Protein AF-0000000074169638 (afdb_homodimer)

Structure (mmCIF, N/CA/C/O backbone):
data_AF-0000000074169638-model_v1
#
loop_
_entity.id
_entity.type
_entity.pdbx_description
1 polymer 'Glucosamine-6-phosphate isomerase'
#
loop_
_atom_site.group_PDB
_atom_site.id
_atom_site.type_symbol
_atom_site.label_atom_id
_atom_site.label_alt_id
_atom_site.label_comp_id
_atom_site.label_asym_id
_atom_site.label_entity_id
_atom_site.label_seq_id
_atom_site.pdbx_PDB_ins_code
_atom_site.Cartn_x
_atom_site.Cartn_y
_atom_site.Cartn_z
_atom_site.occupancy
_atom_site.B_iso_or_equiv
_atom_site.auth_seq_id
_atom_site.auth_comp_id
_atom_site.auth_asym_id
_atom_site.auth_atom_id
_atom_site.pdbx_PDB_model_num
ATOM 1 N N . MET A 1 1 ? -31.609 -28.375 -15.922 1 27.08 1 MET A N 1
ATOM 2 C CA . MET A 1 1 ? -30.703 -28.359 -17.062 1 27.08 1 MET A CA 1
ATOM 3 C C . MET A 1 1 ? -29.375 -27.688 -16.688 1 27.08 1 MET A C 1
ATOM 5 O O . MET A 1 1 ? -29.359 -26.516 -16.359 1 27.08 1 MET A O 1
ATOM 9 N N . THR A 1 2 ? -28.484 -28.266 -15.914 1 33.97 2 THR A N 1
ATOM 10 C CA . THR A 1 2 ? -27.219 -27.984 -15.258 1 33.97 2 THR A CA 1
ATOM 11 C C . THR A 1 2 ? -26.234 -27.344 -16.234 1 33.97 2 THR A C 1
ATOM 13 O O . THR A 1 2 ? -25.734 -28.016 -17.141 1 33.97 2 THR A O 1
ATOM 16 N N . MET A 1 3 ? -26.594 -26.203 -16.938 1 36.34 3 MET A N 1
ATOM 17 C CA . MET A 1 3 ? -26.031 -25.625 -18.156 1 36.34 3 MET A CA 1
ATOM 18 C C . MET A 1 3 ? -24.516 -25.688 -18.141 1 36.34 3 MET A C 1
ATOM 20 O O . MET A 1 3 ? -23.875 -25.219 -17.188 1 36.34 3 MET A O 1
ATOM 24 N N . ASN A 1 4 ? -23.844 -26.672 -18.656 1 41.88 4 ASN A N 1
ATOM 25 C CA . ASN A 1 4 ? -22.453 -26.969 -18.984 1 41.88 4 ASN A CA 1
ATOM 26 C C . ASN A 1 4 ? -21.719 -25.75 -19.531 1 41.88 4 ASN A C 1
ATOM 28 O O . ASN A 1 4 ? -21.578 -25.594 -20.75 1 41.88 4 ASN A O 1
ATOM 32 N N . SER A 1 5 ? -22.125 -24.562 -19.203 1 51.72 5 SER A N 1
ATOM 33 C CA . SER A 1 5 ? -21.516 -23.359 -19.766 1 51.72 5 SER A CA 1
ATOM 34 C C . SER A 1 5 ? -20 -23.438 -19.75 1 51.72 5 SER A C 1
ATOM 36 O O . SER A 1 5 ? -19.406 -23.906 -18.766 1 51.72 5 SER A O 1
ATOM 38 N N . PRO A 1 6 ? -19.422 -23.406 -20.953 1 64.31 6 PRO A N 1
ATOM 39 C CA . PRO A 1 6 ? -17.969 -23.438 -21.078 1 64.31 6 PRO A CA 1
ATOM 40 C C . PRO A 1 6 ? -17.25 -22.594 -20.016 1 64.31 6 PRO A C 1
ATOM 42 O O . PRO A 1 6 ? -17.828 -21.625 -19.516 1 64.31 6 PRO A O 1
ATOM 45 N N . SER A 1 7 ? -16.25 -23.188 -19.391 1 85.19 7 SER A N 1
ATOM 46 C CA . SER A 1 7 ? -15.422 -22.484 -18.406 1 85.19 7 SER A CA 1
ATOM 47 C C . SER A 1 7 ? -15.039 -21.094 -18.891 1 85.19 7 SER A C 1
ATOM 49 O O . SER A 1 7 ? -14.938 -20.859 -20.109 1 85.19 7 SER A O 1
ATOM 51 N N . SER A 1 8 ? -15.164 -20.141 -18.078 1 94.81 8 SER A N 1
ATOM 52 C CA . SER A 1 8 ? -14.734 -18.781 -18.406 1 94.81 8 SER A CA 1
ATOM 53 C C . SER A 1 8 ? -13.305 -18.766 -18.922 1 94.81 8 SER A C 1
ATOM 55 O O . SER A 1 8 ? -12.539 -19.703 -18.688 1 94.81 8 SER A O 1
ATOM 57 N N . LEU A 1 9 ? -13 -17.812 -19.766 1 97.12 9 LEU A N 1
ATOM 58 C CA . LEU A 1 9 ? -11.617 -17.609 -20.188 1 97.12 9 LEU A CA 1
ATOM 59 C C . LEU A 1 9 ? -10.703 -17.469 -18.969 1 97.12 9 LEU A C 1
ATOM 61 O O . LEU A 1 9 ? -9.578 -17.969 -18.969 1 97.12 9 LEU A O 1
ATOM 65 N N . MET A 1 10 ? -11.219 -16.844 -17.922 1 96.94 10 MET A N 1
ATOM 66 C CA . MET A 1 10 ? -10.453 -16.656 -16.688 1 96.94 10 MET A CA 1
ATOM 67 C C . MET A 1 10 ? -10.023 -18 -16.125 1 96.94 10 MET A C 1
ATOM 69 O O . MET A 1 10 ? -8.859 -18.188 -15.758 1 96.94 10 MET A O 1
ATOM 73 N N . LEU A 1 11 ? -10.969 -18.922 -16.062 1 96.12 11 LEU A N 1
ATOM 74 C CA . LEU A 1 11 ? -10.664 -20.234 -15.508 1 96.12 11 LEU A CA 1
ATOM 75 C C . LEU A 1 11 ? -9.711 -21 -16.422 1 96.12 11 LEU A C 1
ATOM 77 O O . LEU A 1 11 ? -8.773 -21.641 -15.945 1 96.12 11 LEU A O 1
ATOM 81 N N . GLN A 1 12 ? -9.977 -20.938 -17.719 1 96.69 12 GLN A N 1
ATOM 82 C CA . GLN A 1 12 ? -9.102 -21.609 -18.688 1 96.69 12 GLN A CA 1
ATOM 83 C C . GLN A 1 12 ? -7.668 -21.094 -18.562 1 96.69 12 GLN A C 1
ATOM 85 O O . GLN A 1 12 ? -6.723 -21.891 -18.578 1 96.69 12 GLN A O 1
ATOM 90 N N . GLU A 1 13 ? -7.535 -19.844 -18.484 1 97.5 13 GLU A N 1
ATOM 91 C CA . GLU A 1 13 ? -6.215 -19.219 -18.391 1 97.5 13 GLU A CA 1
ATOM 92 C C . GLU A 1 13 ? -5.551 -19.547 -17.062 1 97.5 13 GLU A C 1
ATOM 94 O O . GLU A 1 13 ? -4.336 -19.734 -17 1 97.5 13 GLU A O 1
ATOM 99 N N . THR A 1 14 ? -6.324 -19.609 -16.016 1 96.62 14 THR A N 1
ATOM 100 C CA . THR A 1 14 ? -5.805 -20.078 -14.727 1 96.62 14 THR A CA 1
ATOM 101 C C . THR A 1 14 ? -5.211 -21.484 -14.859 1 96.62 14 THR A C 1
ATOM 103 O O . THR A 1 14 ? -4.105 -21.734 -14.375 1 96.62 14 THR A O 1
ATOM 106 N N . GLU A 1 15 ? -5.891 -22.344 -15.555 1 95.62 15 GLU A N 1
ATOM 107 C CA . GLU A 1 15 ? -5.508 -23.75 -15.672 1 95.62 15 GLU A CA 1
ATOM 108 C C . GLU A 1 15 ? -4.273 -23.906 -16.562 1 95.62 15 GLU A C 1
ATOM 110 O O . GLU A 1 15 ? -3.611 -24.953 -16.531 1 95.62 15 GLU A O 1
ATOM 115 N N . GLN A 1 16 ? -3.914 -22.906 -17.297 1 97.56 16 GLN A N 1
ATOM 116 C CA . GLN A 1 16 ? -2.734 -22.938 -18.156 1 97.56 16 GLN A CA 1
ATOM 117 C C . GLN A 1 16 ? -1.476 -22.578 -17.375 1 97.56 16 GLN A C 1
ATOM 119 O O . GLN A 1 16 ? -0.359 -22.781 -17.844 1 97.56 16 GLN A O 1
ATOM 124 N N . SER A 1 17 ? -1.647 -22.094 -16.172 1 97.94 17 SER A N 1
ATOM 125 C CA . SER A 1 17 ? -0.575 -21.484 -15.398 1 97.94 17 SER A CA 1
ATOM 126 C C . SER A 1 17 ? 0.584 -22.453 -15.188 1 97.94 17 SER A C 1
ATOM 128 O O . SER A 1 17 ? 1.75 -22.062 -15.312 1 97.94 17 SER A O 1
ATOM 130 N N . PRO A 1 18 ? 0.308 -23.797 -14.852 1 98.06 18 PRO A N 1
ATOM 131 C CA . PRO A 1 18 ? 1.438 -24.703 -14.625 1 98.06 18 PRO A CA 1
ATOM 132 C C . PRO A 1 18 ? 2.361 -24.812 -15.836 1 98.06 18 PRO A C 1
ATOM 134 O O . PRO A 1 18 ? 3.582 -24.688 -15.703 1 98.06 18 PRO A O 1
ATOM 137 N N . ALA A 1 19 ? 1.786 -24.938 -16.984 1 98.31 19 ALA A N 1
ATOM 138 C CA . ALA A 1 19 ? 2.578 -25.062 -18.219 1 98.31 19 ALA A CA 1
ATOM 139 C C . ALA A 1 19 ? 3.299 -23.75 -18.531 1 98.31 19 ALA A C 1
ATOM 141 O O . ALA A 1 19 ? 4.445 -23.766 -19 1 98.31 19 ALA A O 1
ATOM 142 N N . VAL A 1 20 ? 2.658 -22.625 -18.328 1 98.62 20 VAL A N 1
ATOM 143 C CA . VAL A 1 20 ? 3.23 -21.312 -18.562 1 98.62 20 VAL A CA 1
ATOM 144 C C . VAL A 1 20 ? 4.461 -21.109 -17.688 1 98.62 20 VAL A C 1
ATOM 146 O O . VAL A 1 20 ? 5.508 -20.672 -18.156 1 98.62 20 VAL A O 1
ATOM 149 N N . VAL A 1 21 ? 4.344 -21.484 -16.438 1 98.81 21 VAL A N 1
ATOM 150 C CA . VAL A 1 21 ? 5.434 -21.297 -15.492 1 98.81 21 VAL A CA 1
ATOM 151 C C . VAL A 1 21 ? 6.602 -22.203 -15.844 1 98.81 21 VAL A C 1
ATOM 153 O O . VAL A 1 21 ? 7.762 -21.797 -15.797 1 98.81 21 VAL A O 1
ATOM 156 N N . ALA A 1 22 ? 6.258 -23.453 -16.203 1 98.75 22 ALA A N 1
ATOM 157 C CA . ALA A 1 22 ? 7.316 -24.375 -16.594 1 98.75 22 ALA A CA 1
ATOM 158 C C . ALA A 1 22 ? 8.109 -23.844 -17.781 1 98.75 22 ALA A C 1
ATOM 160 O O . ALA A 1 22 ? 9.336 -23.844 -17.766 1 98.75 22 ALA A O 1
ATOM 161 N N . LYS A 1 23 ? 7.398 -23.391 -18.797 1 98.69 23 LYS A N 1
ATOM 162 C CA . LYS A 1 23 ? 8.016 -22.828 -19.984 1 98.69 23 LYS A CA 1
ATOM 163 C C . LYS A 1 23 ? 8.852 -21.594 -19.656 1 98.69 23 LYS A C 1
ATOM 165 O O . LYS A 1 23 ? 9.984 -21.469 -20.125 1 98.69 23 LYS A O 1
ATOM 170 N N . LEU A 1 24 ? 8.352 -20.719 -18.844 1 98.62 24 LEU A N 1
ATOM 171 C CA . LEU A 1 24 ? 9.008 -19.484 -18.422 1 98.62 24 LEU A CA 1
ATOM 172 C C . LEU A 1 24 ? 10.328 -19.781 -17.719 1 98.62 24 LEU A C 1
ATOM 174 O O . LEU A 1 24 ? 11.359 -19.172 -18.031 1 98.62 24 LEU A O 1
ATOM 178 N N . LEU A 1 25 ? 10.289 -20.719 -16.75 1 98.69 25 LEU A N 1
ATOM 179 C CA . LEU A 1 25 ? 11.469 -21.016 -15.945 1 98.69 25 LEU A CA 1
ATOM 180 C C . LEU A 1 25 ? 12.57 -21.609 -16.812 1 98.69 25 LEU A C 1
ATOM 182 O O . LEU A 1 25 ? 13.758 -21.344 -16.594 1 98.69 25 LEU A O 1
ATOM 186 N N . GLU A 1 26 ? 12.156 -22.359 -17.766 1 98.44 26 GLU A N 1
ATOM 187 C CA . GLU A 1 26 ? 13.117 -22.938 -18.688 1 98.44 26 GLU A CA 1
ATOM 188 C C . GLU A 1 26 ? 13.688 -21.891 -19.641 1 98.44 26 GLU A C 1
ATOM 190 O O . GLU A 1 26 ? 14.906 -21.75 -19.766 1 98.44 26 GLU A O 1
ATOM 195 N N . LYS A 1 27 ? 12.891 -21.125 -20.266 1 98.69 27 LYS A N 1
ATOM 196 C CA . LYS A 1 27 ? 13.281 -20.203 -21.328 1 98.69 27 LYS A CA 1
ATOM 197 C C . LYS A 1 27 ? 14.078 -19.031 -20.766 1 98.69 27 LYS A C 1
ATOM 199 O O . LYS A 1 27 ? 14.953 -18.484 -21.438 1 98.69 27 LYS A O 1
ATOM 204 N N . GLU A 1 28 ? 13.828 -18.656 -19.5 1 98.75 28 GLU A N 1
ATOM 205 C CA . GLU A 1 28 ? 14.414 -17.422 -18.969 1 98.75 28 GLU A CA 1
ATOM 206 C C . GLU A 1 28 ? 15.547 -17.734 -18 1 98.75 28 GLU A C 1
ATOM 208 O O . GLU A 1 28 ? 16.016 -16.844 -17.281 1 98.75 28 GLU A O 1
ATOM 213 N N . ALA A 1 29 ? 15.992 -18.984 -17.984 1 98.5 29 ALA A N 1
ATOM 214 C CA . ALA A 1 29 ? 17.109 -19.359 -17.109 1 98.5 29 ALA A CA 1
ATOM 215 C C . ALA A 1 29 ? 18.312 -18.469 -17.344 1 98.5 29 ALA A C 1
ATOM 217 O O . ALA A 1 29 ? 18.984 -18.047 -16.406 1 98.5 29 ALA A O 1
ATOM 218 N N . GLY A 1 30 ? 18.625 -18.219 -18.609 1 98.62 30 GLY A N 1
ATOM 219 C CA . GLY A 1 30 ? 19.734 -17.344 -18.953 1 98.62 30 GLY A CA 1
ATOM 220 C C . GLY A 1 30 ? 19.531 -15.906 -18.5 1 98.62 30 GLY A C 1
ATOM 221 O O . GLY A 1 30 ? 20.469 -15.258 -18.031 1 98.62 30 GLY A O 1
ATOM 222 N N . THR A 1 31 ? 18.359 -15.398 -18.672 1 98.81 31 THR A N 1
ATOM 223 C CA . THR A 1 31 ? 18.047 -14.039 -18.25 1 98.81 31 THR A CA 1
ATOM 224 C C . THR A 1 31 ? 18.172 -13.891 -16.734 1 98.81 31 THR A C 1
ATOM 226 O O . THR A 1 31 ? 18.672 -12.875 -16.25 1 98.81 31 THR A O 1
ATOM 229 N N . PHE A 1 32 ? 17.719 -14.93 -15.969 1 98.81 32 PHE A N 1
ATOM 230 C CA . PHE A 1 32 ? 17.891 -14.922 -14.523 1 98.81 32 PHE A CA 1
ATOM 231 C C . PHE A 1 32 ? 19.359 -14.789 -14.156 1 98.81 32 PHE A C 1
ATOM 233 O O . PHE A 1 32 ? 19.719 -13.977 -13.297 1 98.81 32 PHE A O 1
ATOM 240 N N . ALA A 1 33 ? 20.156 -15.555 -14.82 1 98.56 33 ALA A N 1
ATOM 241 C CA . ALA A 1 33 ? 21.594 -15.547 -14.555 1 98.56 33 ALA A CA 1
ATOM 242 C C . ALA A 1 33 ? 22.203 -14.188 -14.875 1 98.56 33 ALA A C 1
ATOM 244 O O . ALA A 1 33 ? 23.078 -13.703 -14.156 1 98.56 33 ALA A O 1
ATOM 245 N N . GLU A 1 34 ? 21.766 -13.594 -15.945 1 98.81 34 GLU A N 1
ATOM 246 C CA . GLU A 1 34 ? 22.266 -12.281 -16.328 1 98.81 34 GLU A CA 1
ATOM 247 C C . GLU A 1 34 ? 21.922 -11.227 -15.289 1 98.81 34 GLU A C 1
ATOM 249 O O . GLU A 1 34 ? 22.766 -10.438 -14.883 1 98.81 34 GLU A O 1
ATOM 254 N N . ILE A 1 35 ? 20.703 -11.195 -14.867 1 98.81 35 ILE A N 1
ATOM 255 C CA . ILE A 1 35 ? 20.266 -10.234 -13.867 1 98.81 35 ILE A CA 1
ATOM 256 C C . ILE A 1 35 ? 21.031 -10.453 -12.57 1 98.81 35 ILE A C 1
ATOM 258 O O . ILE A 1 35 ? 21.438 -9.492 -11.914 1 98.81 35 ILE A O 1
ATOM 262 N N . ALA A 1 36 ? 21.25 -11.719 -12.234 1 98.69 36 ALA A N 1
ATOM 263 C CA . ALA A 1 36 ? 22 -12.047 -11.031 1 98.69 36 ALA A CA 1
ATOM 264 C C . ALA A 1 36 ? 23.438 -11.508 -11.117 1 98.69 36 ALA A C 1
ATOM 266 O O . ALA A 1 36 ? 23.969 -11.016 -10.125 1 98.69 36 ALA A O 1
ATOM 267 N N . ARG A 1 37 ? 24.031 -11.664 -12.266 1 98.44 37 ARG A N 1
ATOM 268 C CA . ARG A 1 37 ? 25.375 -11.133 -12.477 1 98.44 37 ARG A CA 1
ATOM 269 C C . ARG A 1 37 ? 25.391 -9.617 -12.281 1 98.44 37 ARG A C 1
ATOM 271 O O . ARG A 1 37 ? 26.297 -9.086 -11.633 1 98.44 37 ARG A O 1
ATOM 278 N N . ILE A 1 38 ? 24.438 -8.938 -12.805 1 98.5 38 ILE A N 1
ATOM 279 C CA . ILE A 1 38 ? 24.344 -7.488 -12.695 1 98.5 38 ILE A CA 1
ATOM 280 C C . ILE A 1 38 ? 24.094 -7.098 -11.234 1 98.5 38 ILE A C 1
ATOM 282 O O . ILE A 1 38 ? 24.672 -6.137 -10.734 1 98.5 38 ILE A O 1
ATOM 286 N N . PHE A 1 39 ? 23.234 -7.867 -10.586 1 98.25 39 PHE A N 1
ATOM 287 C CA . PHE A 1 39 ? 22.953 -7.645 -9.18 1 98.25 39 PHE A CA 1
ATOM 288 C C . PHE A 1 39 ? 24.219 -7.707 -8.344 1 98.25 39 PHE A C 1
ATOM 290 O O . PHE A 1 39 ? 24.484 -6.828 -7.52 1 98.25 39 PHE A O 1
ATOM 297 N N . ARG A 1 40 ? 25.047 -8.695 -8.586 1 97.44 40 ARG A N 1
ATOM 298 C CA . ARG A 1 40 ? 26.281 -8.867 -7.852 1 97.44 40 ARG A CA 1
ATOM 299 C C . ARG A 1 40 ? 27.281 -7.766 -8.195 1 97.44 40 ARG A C 1
ATOM 301 O O . ARG A 1 40 ? 27.953 -7.219 -7.312 1 97.44 40 ARG A O 1
ATOM 308 N N . LYS A 1 41 ? 27.312 -7.449 -9.43 1 97.38 41 LYS A N 1
ATOM 309 C CA . LYS A 1 41 ? 28.281 -6.457 -9.898 1 97.38 41 LYS A CA 1
ATOM 310 C C . LYS A 1 41 ? 27.953 -5.07 -9.359 1 97.38 41 LYS A C 1
ATOM 312 O O . LYS A 1 41 ? 28.828 -4.367 -8.859 1 97.38 41 LYS A O 1
ATOM 317 N N . ASN A 1 42 ? 26.672 -4.742 -9.422 1 96.88 42 ASN A N 1
ATOM 318 C CA . ASN A 1 42 ? 26.25 -3.395 -9.055 1 96.88 42 ASN A CA 1
ATOM 319 C C . ASN A 1 42 ? 26.125 -3.24 -7.539 1 96.88 42 ASN A C 1
ATOM 321 O O . ASN A 1 42 ? 26.234 -2.131 -7.012 1 96.88 42 ASN A O 1
ATOM 325 N N . ASP A 1 43 ? 25.828 -4.348 -6.848 1 96.31 43 ASP A N 1
ATOM 326 C CA . ASP A 1 43 ? 25.594 -4.305 -5.41 1 96.31 43 ASP A CA 1
ATOM 327 C C . ASP A 1 43 ? 24.672 -3.145 -5.043 1 96.31 43 ASP A C 1
ATOM 329 O O . ASP A 1 43 ? 25.031 -2.281 -4.242 1 96.31 43 ASP A O 1
ATOM 333 N N . PRO A 1 44 ? 23.484 -3.217 -5.633 1 97.5 44 PRO A N 1
ATOM 334 C CA . PRO A 1 44 ? 22.609 -2.051 -5.512 1 97.5 44 PRO A CA 1
ATOM 335 C C . PRO A 1 44 ? 22.188 -1.776 -4.07 1 97.5 44 PRO A C 1
ATOM 337 O O . PRO A 1 44 ? 21.859 -2.709 -3.33 1 97.5 44 PRO A O 1
ATOM 340 N N . ALA A 1 45 ? 22.156 -0.478 -3.693 1 97 45 ALA A N 1
ATOM 341 C CA . ALA A 1 45 ? 21.656 -0.057 -2.385 1 97 45 ALA A CA 1
ATOM 342 C C . ALA A 1 45 ? 20.141 -0.055 -2.352 1 97 45 ALA A C 1
ATOM 344 O O . ALA A 1 45 ? 19.531 -0.024 -1.275 1 97 45 ALA A O 1
ATOM 345 N N . VAL A 1 46 ? 19.547 -0.118 -3.566 1 98 46 VAL A N 1
ATOM 346 C CA . VAL A 1 46 ? 18.094 -0.105 -3.652 1 98 46 VAL A CA 1
ATOM 347 C C . VAL A 1 46 ? 17.656 -0.761 -4.957 1 98 46 VAL A C 1
ATOM 349 O O . VAL A 1 46 ? 18.328 -0.649 -5.98 1 98 46 VAL A O 1
ATOM 352 N N . ILE A 1 47 ? 16.625 -1.485 -4.891 1 98.81 47 ILE A N 1
ATOM 353 C CA . ILE A 1 47 ? 15.844 -1.938 -6.043 1 98.81 47 ILE A CA 1
ATOM 354 C C . ILE A 1 47 ? 14.539 -1.155 -6.125 1 98.81 47 ILE A C 1
ATOM 356 O O . ILE A 1 47 ? 13.891 -0.905 -5.102 1 98.81 47 ILE A O 1
ATOM 360 N N . THR A 1 48 ? 14.203 -0.698 -7.305 1 98.81 48 THR A N 1
ATOM 361 C CA . THR A 1 48 ? 12.938 0.01 -7.465 1 98.81 48 THR A CA 1
ATOM 362 C C . THR A 1 48 ? 12.016 -0.746 -8.414 1 98.81 48 THR A C 1
ATOM 364 O O . THR A 1 48 ? 12.477 -1.474 -9.289 1 98.81 48 THR A O 1
ATOM 367 N N . THR A 1 49 ? 10.734 -0.624 -8.156 1 98.88 49 THR A N 1
ATOM 368 C CA . THR A 1 49 ? 9.719 -1.229 -9.008 1 98.88 49 THR A CA 1
ATOM 369 C C . THR A 1 49 ? 8.672 -0.197 -9.422 1 98.88 49 THR A C 1
ATOM 371 O O . THR A 1 49 ? 8.477 0.804 -8.727 1 98.88 49 THR A O 1
ATOM 374 N N . ALA A 1 50 ? 8.039 -0.383 -10.539 1 97.94 50 ALA A N 1
ATOM 375 C CA . ALA A 1 50 ? 6.867 0.366 -10.984 1 97.94 50 ALA A CA 1
ATOM 376 C C . ALA A 1 50 ? 5.871 -0.545 -11.703 1 97.94 50 ALA A C 1
ATOM 378 O O . ALA A 1 50 ? 6.254 -1.305 -12.602 1 97.94 50 ALA A O 1
ATOM 379 N N . ALA A 1 51 ? 4.727 -0.545 -11.281 1 96.44 51 ALA A N 1
ATOM 380 C CA . ALA A 1 51 ? 3.658 -1.362 -11.852 1 96.44 51 ALA A CA 1
ATOM 381 C C . ALA A 1 51 ? 2.289 -0.866 -11.398 1 96.44 51 ALA A C 1
ATOM 383 O O . ALA A 1 51 ? 2.195 0.043 -10.57 1 96.44 51 ALA A O 1
ATOM 384 N N . ARG A 1 52 ? 1.242 -1.415 -11.969 1 92.06 52 ARG A N 1
ATOM 385 C CA . ARG A 1 52 ? -0.135 -1.124 -11.586 1 92.06 52 ARG A CA 1
ATOM 386 C C . ARG A 1 52 ? -0.962 -2.402 -11.5 1 92.06 52 ARG A C 1
ATOM 388 O O . ARG A 1 52 ? -0.619 -3.412 -12.117 1 92.06 52 ARG A O 1
ATOM 395 N N . GLY A 1 53 ? -1.973 -2.357 -10.711 1 92.38 53 GLY A N 1
ATOM 396 C CA . GLY A 1 53 ? -2.91 -3.467 -10.633 1 92.38 53 GLY A CA 1
ATOM 397 C C . GLY A 1 53 ? -2.26 -4.766 -10.195 1 92.38 53 GLY A C 1
ATOM 398 O O . GLY A 1 53 ? -1.507 -4.793 -9.219 1 92.38 53 GLY A O 1
ATOM 399 N N . SER A 1 54 ? -2.652 -5.875 -10.914 1 95.81 54 SER A N 1
ATOM 400 C CA . SER A 1 54 ? -2.102 -7.191 -10.609 1 95.81 54 SER A CA 1
ATOM 401 C C . SER A 1 54 ? -0.58 -7.195 -10.719 1 95.81 54 SER A C 1
ATOM 403 O O . SER A 1 54 ? 0.102 -7.863 -9.938 1 95.81 54 SER A O 1
ATOM 405 N N . SER A 1 55 ? -0.079 -6.434 -11.664 1 97.06 55 SER A N 1
ATOM 406 C CA . SER A 1 55 ? 1.368 -6.352 -11.828 1 97.06 55 SER A CA 1
ATOM 407 C C . SER A 1 55 ? 2.033 -5.754 -10.594 1 97.06 55 SER A C 1
ATOM 409 O O . SER A 1 55 ? 3.143 -6.145 -10.227 1 97.06 55 SER A O 1
ATOM 411 N N . ASP A 1 56 ? 1.345 -4.844 -10.016 1 96.94 56 ASP A N 1
ATOM 412 C CA . ASP A 1 56 ? 1.887 -4.23 -8.805 1 96.94 56 ASP A CA 1
ATOM 413 C C . ASP A 1 56 ? 1.898 -5.223 -7.645 1 96.94 56 ASP A C 1
ATOM 415 O O . ASP A 1 56 ? 2.785 -5.176 -6.789 1 96.94 56 ASP A O 1
ATOM 419 N N . HIS A 1 57 ? 0.916 -6.102 -7.578 1 98.44 57 HIS A N 1
ATOM 420 C CA . HIS A 1 57 ? 0.921 -7.148 -6.566 1 98.44 57 HIS A CA 1
ATOM 421 C C . HIS A 1 57 ? 2.078 -8.117 -6.781 1 98.44 57 HIS A C 1
ATOM 423 O O . HIS A 1 57 ? 2.686 -8.586 -5.816 1 98.44 57 HIS A O 1
ATOM 429 N N . ALA A 1 58 ? 2.354 -8.375 -8.023 1 98.88 58 ALA A N 1
ATOM 430 C CA . ALA A 1 58 ? 3.52 -9.203 -8.32 1 98.88 58 ALA A CA 1
ATOM 431 C C . ALA A 1 58 ? 4.809 -8.516 -7.871 1 98.88 58 ALA A C 1
ATOM 433 O O . ALA A 1 58 ? 5.695 -9.164 -7.305 1 98.88 58 ALA A O 1
ATOM 434 N N . ALA A 1 59 ? 4.871 -7.215 -8.109 1 98.81 59 ALA A N 1
ATOM 435 C CA . ALA A 1 59 ? 6.023 -6.438 -7.656 1 98.81 59 ALA A CA 1
ATOM 436 C C . ALA A 1 59 ? 6.129 -6.445 -6.133 1 98.81 59 ALA A C 1
ATOM 438 O O . ALA A 1 59 ? 7.23 -6.473 -5.578 1 98.81 59 ALA A O 1
ATOM 439 N N . THR A 1 60 ? 4.977 -6.41 -5.492 1 98.75 60 THR A N 1
ATOM 440 C CA . THR A 1 60 ? 4.973 -6.473 -4.031 1 98.75 60 THR A CA 1
ATOM 441 C C . THR A 1 60 ? 5.477 -7.832 -3.549 1 98.75 60 THR A C 1
ATOM 443 O O . THR A 1 60 ? 6.207 -7.91 -2.559 1 98.75 60 THR A O 1
ATOM 446 N N . PHE A 1 61 ? 5.094 -8.906 -4.203 1 98.88 61 PHE A N 1
ATOM 447 C CA . PHE A 1 61 ? 5.613 -10.234 -3.896 1 98.88 61 PHE A CA 1
ATOM 448 C C . PHE A 1 61 ? 7.133 -10.258 -4.008 1 98.88 61 PHE A C 1
ATOM 450 O O . PHE A 1 61 ? 7.82 -10.734 -3.102 1 98.88 61 PHE A O 1
ATOM 457 N N . PHE A 1 62 ? 7.629 -9.688 -5.078 1 98.94 62 PHE A N 1
ATOM 458 C CA . PHE A 1 62 ? 9.055 -9.57 -5.336 1 98.94 62 PHE A CA 1
ATOM 459 C C . PHE A 1 62 ? 9.742 -8.789 -4.223 1 98.94 62 PHE A C 1
ATOM 461 O O . PHE A 1 62 ? 10.789 -9.203 -3.721 1 98.94 62 PHE A O 1
ATOM 468 N N . LYS A 1 63 ? 9.117 -7.715 -3.84 1 98.81 63 LYS A N 1
ATOM 469 C CA . LYS A 1 63 ? 9.648 -6.875 -2.77 1 98.81 63 LYS A CA 1
ATOM 470 C C . LYS A 1 63 ? 9.883 -7.691 -1.501 1 98.81 63 LYS A C 1
ATOM 472 O O . LYS A 1 63 ? 10.984 -7.68 -0.95 1 98.81 63 LYS A O 1
ATOM 477 N N . TYR A 1 64 ? 8.875 -8.383 -1.085 1 98.56 64 TYR A N 1
ATOM 478 C CA . TYR A 1 64 ? 9.016 -9.156 0.148 1 98.56 64 TYR A CA 1
ATOM 479 C C . TYR A 1 64 ? 10.055 -10.258 -0.011 1 98.56 64 TYR A C 1
ATOM 481 O O . TYR A 1 64 ? 10.898 -10.453 0.868 1 98.56 64 TYR A O 1
ATOM 489 N N . LEU A 1 65 ? 10.008 -10.906 -1.105 1 98.75 65 LEU A N 1
ATOM 490 C CA . LEU A 1 65 ? 10.875 -12.062 -1.3 1 98.75 65 LEU A CA 1
ATOM 491 C C . LEU A 1 65 ? 12.344 -11.648 -1.346 1 98.75 65 LEU A C 1
ATOM 493 O O . LEU A 1 65 ? 13.188 -12.258 -0.694 1 98.75 65 LEU A O 1
ATOM 497 N N . ILE A 1 66 ? 12.664 -10.594 -2.072 1 98.62 66 ILE A N 1
ATOM 498 C CA . ILE A 1 66 ? 14.062 -10.211 -2.24 1 98.62 66 ILE A CA 1
ATOM 499 C C . ILE A 1 66 ? 14.57 -9.531 -0.968 1 98.62 66 ILE A C 1
ATOM 501 O O . ILE A 1 66 ? 15.734 -9.68 -0.601 1 98.62 66 ILE A O 1
ATOM 505 N N . GLU A 1 67 ? 13.695 -8.766 -0.275 1 98.56 67 GLU A N 1
ATOM 506 C CA . GLU A 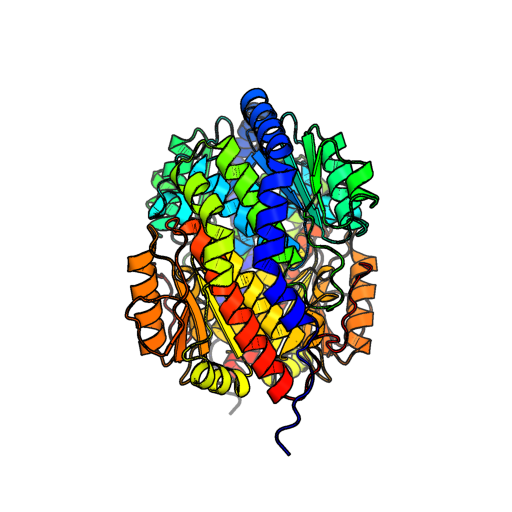1 67 ? 14.094 -8.188 1.006 1 98.56 67 GLU A CA 1
ATOM 507 C C . GLU A 1 67 ? 14.406 -9.281 2.027 1 98.56 67 GLU A C 1
ATOM 509 O O . GLU A 1 67 ? 15.383 -9.188 2.768 1 98.56 67 GLU A O 1
ATOM 514 N N . ILE A 1 68 ? 13.578 -10.305 2.07 1 97.94 68 ILE A N 1
ATOM 515 C CA . ILE A 1 68 ? 13.781 -11.414 2.994 1 97.94 68 ILE A CA 1
ATOM 516 C C . ILE A 1 68 ? 15.086 -12.133 2.648 1 97.94 68 ILE A C 1
ATOM 518 O O . ILE A 1 68 ? 15.883 -12.438 3.535 1 97.94 68 ILE A O 1
ATOM 522 N N . ALA A 1 69 ? 15.344 -12.312 1.364 1 97.75 69 ALA A N 1
ATOM 523 C CA . ALA A 1 69 ? 16.438 -13.164 0.915 1 97.75 69 ALA A CA 1
ATOM 524 C C . ALA A 1 69 ? 17.766 -12.414 0.966 1 97.75 69 ALA A C 1
ATOM 526 O O . ALA A 1 69 ? 18.812 -13.016 1.205 1 97.75 69 ALA A O 1
ATOM 527 N N . THR A 1 70 ? 17.734 -11.039 0.726 1 97.62 70 THR A N 1
ATOM 528 C CA . THR A 1 70 ? 19.016 -10.383 0.474 1 97.62 70 THR A CA 1
ATOM 529 C C . THR A 1 70 ? 19.203 -9.195 1.412 1 97.62 70 THR A C 1
ATOM 531 O O . THR A 1 70 ? 20.312 -8.688 1.562 1 97.62 70 THR A O 1
ATOM 534 N N . GLY A 1 71 ? 18.109 -8.711 1.957 1 97.75 71 GLY A N 1
ATOM 535 C CA . GLY A 1 71 ? 18.188 -7.539 2.82 1 97.75 71 GLY A CA 1
ATOM 536 C C . GLY A 1 71 ? 18.234 -6.234 2.053 1 97.75 71 GLY A C 1
ATOM 537 O O . GLY A 1 71 ? 18.219 -5.156 2.652 1 97.75 71 GLY A O 1
ATOM 538 N N . VAL A 1 72 ? 18.25 -6.273 0.688 1 98.38 72 VAL A N 1
ATOM 539 C CA . VAL A 1 72 ? 18.266 -5.055 -0.116 1 98.38 72 VAL A CA 1
ATOM 540 C C . VAL A 1 72 ? 16.859 -4.441 -0.148 1 98.38 72 VAL A C 1
ATOM 542 O O . VAL A 1 72 ? 15.891 -5.117 -0.49 1 98.38 72 VAL A O 1
ATOM 545 N N . PRO A 1 73 ? 16.75 -3.184 0.258 1 98.38 73 PRO A N 1
ATOM 546 C CA . PRO A 1 73 ? 15.414 -2.578 0.255 1 98.38 73 PRO A CA 1
ATOM 547 C C . PRO A 1 73 ? 14.844 -2.42 -1.151 1 98.38 73 PRO A C 1
ATOM 549 O O . PRO A 1 73 ? 15.594 -2.193 -2.105 1 98.38 73 PRO A O 1
ATOM 552 N N . VAL A 1 74 ? 13.562 -2.537 -1.263 1 98.81 74 VAL A N 1
ATOM 553 C CA . VAL A 1 74 ? 12.852 -2.348 -2.521 1 98.81 74 VAL A CA 1
ATOM 554 C C . VAL A 1 74 ? 11.883 -1.171 -2.396 1 98.81 74 VAL A C 1
ATOM 556 O O . VAL A 1 74 ? 11.031 -1.152 -1.507 1 98.81 74 VAL A O 1
ATOM 559 N N . ALA A 1 75 ? 12.039 -0.184 -3.24 1 98.69 75 ALA A N 1
ATOM 560 C CA . ALA A 1 75 ? 11.141 0.968 -3.287 1 98.69 75 ALA A CA 1
ATOM 561 C C . ALA A 1 75 ? 10.18 0.868 -4.469 1 98.69 75 ALA A C 1
ATOM 563 O O . ALA A 1 75 ? 10.609 0.8 -5.621 1 98.69 75 ALA A O 1
ATOM 564 N N . SER A 1 76 ? 8.906 0.822 -4.168 1 98.12 76 SER A N 1
ATOM 565 C CA . SER A 1 76 ? 7.898 0.929 -5.219 1 98.12 76 SER A CA 1
ATOM 566 C C . SER A 1 76 ? 7.688 2.381 -5.637 1 98.12 76 SER A C 1
ATOM 568 O O . SER A 1 76 ? 7.168 3.186 -4.859 1 98.12 76 SER A O 1
ATOM 570 N N . ILE A 1 77 ? 8.023 2.695 -6.848 1 97.25 77 ILE A N 1
ATOM 571 C CA . ILE A 1 77 ? 7.902 4.07 -7.316 1 97.25 77 ILE A CA 1
ATOM 572 C C . ILE A 1 77 ? 6.535 4.27 -7.969 1 97.25 77 ILE A C 1
ATOM 574 O O . ILE A 1 77 ? 6.188 3.572 -8.922 1 97.25 77 ILE A O 1
ATOM 578 N N . GLY A 1 78 ? 5.766 5.176 -7.387 1 94.44 78 GLY A N 1
ATOM 579 C CA . GLY A 1 78 ? 4.543 5.523 -8.094 1 94.44 78 GLY A CA 1
ATOM 580 C C . GLY A 1 78 ? 4.801 6.082 -9.484 1 94.44 78 GLY A C 1
ATOM 581 O O . GLY A 1 78 ? 5.609 6.996 -9.648 1 94.44 78 GLY A O 1
ATOM 582 N N . PRO A 1 79 ? 4.109 5.547 -10.445 1 90.75 79 PRO A N 1
ATOM 583 C CA . PRO A 1 79 ? 4.367 6 -11.812 1 90.75 79 PRO A CA 1
ATOM 584 C C . PRO A 1 79 ? 4.223 7.512 -11.969 1 90.75 79 PRO A C 1
ATOM 586 O O . PRO A 1 79 ? 4.945 8.125 -12.758 1 90.75 79 PRO A O 1
ATOM 589 N N . SER A 1 80 ? 3.41 8.102 -11.164 1 93.5 80 SER A N 1
ATOM 590 C CA . SER A 1 80 ? 3.133 9.523 -11.281 1 93.5 80 SER A CA 1
ATOM 591 C C . SER A 1 80 ? 4.34 10.359 -10.859 1 93.5 80 SER A C 1
ATOM 593 O O . SER A 1 80 ? 4.453 11.531 -11.227 1 93.5 80 SER A O 1
ATOM 595 N N . ILE A 1 81 ? 5.262 9.805 -10.062 1 95.81 81 ILE A N 1
ATOM 596 C CA . ILE A 1 81 ? 6.453 10.516 -9.617 1 95.81 81 ILE A CA 1
ATOM 597 C C . ILE A 1 81 ? 7.234 11.031 -10.828 1 95.81 81 ILE A C 1
ATOM 599 O O . ILE A 1 81 ? 7.727 12.164 -10.82 1 95.81 81 ILE A O 1
ATOM 603 N N . ALA A 1 82 ? 7.277 10.18 -11.836 1 93.81 82 ALA A N 1
ATOM 604 C CA . ALA A 1 82 ? 7.973 10.547 -13.07 1 93.81 82 ALA A CA 1
ATOM 605 C C . ALA A 1 82 ? 7.016 11.18 -14.07 1 93.81 82 ALA A C 1
ATOM 607 O O . ALA A 1 82 ? 7.273 12.273 -14.578 1 93.81 82 ALA A O 1
ATOM 608 N N . SER A 1 83 ? 5.898 10.57 -14.297 1 92.88 83 SER A N 1
ATOM 609 C CA . SER A 1 83 ? 5.055 10.93 -15.43 1 92.88 83 SER A CA 1
ATOM 610 C C . SER A 1 83 ? 4.301 12.227 -15.172 1 92.88 83 SER A C 1
ATOM 612 O O . SER A 1 83 ? 3.998 12.969 -16.109 1 92.88 83 SER A O 1
ATOM 614 N N . VAL A 1 84 ? 4.008 12.5 -13.922 1 95.19 84 VAL A N 1
ATOM 615 C CA . VAL A 1 84 ? 3.162 13.648 -13.617 1 95.19 84 VAL A CA 1
ATOM 616 C C . VAL A 1 84 ? 3.977 14.703 -12.875 1 95.19 84 VAL A C 1
ATOM 618 O O . VAL A 1 84 ? 3.969 15.883 -13.25 1 95.19 84 VAL A O 1
ATOM 621 N N . TYR A 1 85 ? 4.762 14.305 -11.922 1 96.06 85 TYR A N 1
ATOM 622 C CA . TYR A 1 85 ? 5.441 15.258 -11.047 1 96.06 85 TYR A CA 1
ATOM 623 C C . TYR A 1 85 ? 6.824 15.602 -11.594 1 96.06 85 TYR A C 1
ATOM 625 O O . TYR A 1 85 ? 7.469 16.531 -11.117 1 96.06 85 TYR A O 1
ATOM 633 N N . GLY A 1 86 ? 7.352 14.797 -12.57 1 94.31 86 GLY A N 1
ATOM 634 C CA . GLY A 1 86 ? 8.562 15.125 -13.305 1 94.31 86 GLY A CA 1
ATOM 635 C C . GLY A 1 86 ? 9.82 14.992 -12.469 1 94.31 86 GLY A C 1
ATOM 636 O O . GLY A 1 86 ? 10.82 15.656 -12.734 1 94.31 86 GLY A O 1
ATOM 637 N N . SER A 1 87 ? 9.773 14.164 -11.453 1 94.44 87 SER A N 1
ATOM 638 C CA . SER A 1 87 ? 10.914 14 -10.562 1 94.44 87 SER A CA 1
ATOM 639 C C . SER A 1 87 ? 12.086 13.336 -11.281 1 94.44 87 SER A C 1
ATOM 641 O O . SER A 1 87 ? 11.891 12.422 -12.078 1 94.44 87 SER A O 1
ATOM 643 N N . ARG A 1 88 ? 13.344 13.906 -11.023 1 96.38 88 ARG A N 1
ATOM 644 C CA . ARG A 1 88 ? 14.555 13.258 -11.508 1 96.38 88 ARG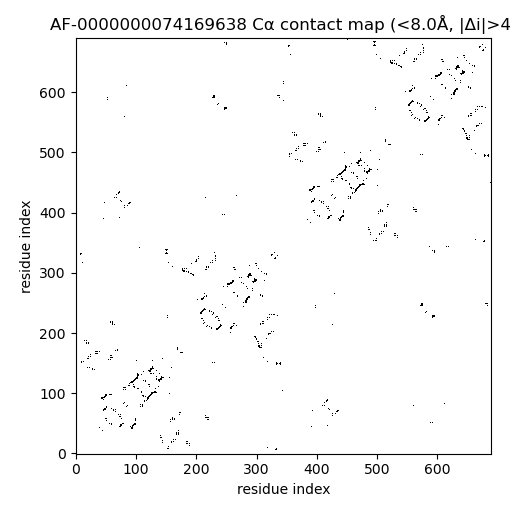 A CA 1
ATOM 645 C C . ARG A 1 88 ? 15.039 12.195 -10.531 1 96.38 88 ARG A C 1
ATOM 647 O O . ARG A 1 88 ? 15.727 12.508 -9.555 1 96.38 88 ARG A O 1
ATOM 654 N N . LEU A 1 89 ? 14.75 10.938 -10.828 1 97.88 89 LEU A N 1
ATOM 655 C CA . LEU A 1 89 ? 15.047 9.836 -9.914 1 97.88 89 LEU A CA 1
ATOM 656 C C . LEU A 1 89 ? 16.562 9.664 -9.75 1 97.88 89 LEU A C 1
ATOM 658 O O . LEU A 1 89 ? 17.312 9.789 -10.711 1 97.88 89 LEU A O 1
ATOM 662 N N . LYS A 1 90 ? 17 9.484 -8.57 1 98 90 LYS A N 1
ATOM 663 C CA . LYS A 1 90 ? 18.391 9.156 -8.258 1 98 90 LYS A CA 1
ATOM 664 C C . LYS A 1 90 ? 18.562 7.664 -8 1 98 90 LYS A C 1
ATOM 666 O O . LYS A 1 90 ? 18.344 7.195 -6.883 1 98 90 LYS A O 1
ATOM 671 N N . LEU A 1 91 ? 19.031 6.941 -9.07 1 98.19 91 LEU A N 1
ATOM 672 C CA . LEU A 1 91 ? 19.047 5.488 -8.984 1 98.19 91 LEU A CA 1
ATOM 673 C C . LEU A 1 91 ? 20.391 4.93 -9.469 1 98.19 91 LEU A C 1
ATOM 675 O O . LEU A 1 91 ? 20.438 3.83 -10.031 1 98.19 91 LEU A O 1
ATOM 679 N N . LYS A 1 92 ? 21.438 5.688 -9.242 1 96.69 92 LYS A N 1
ATOM 680 C CA . LYS A 1 92 ? 22.75 5.238 -9.711 1 96.69 92 LYS A CA 1
ATOM 681 C C . LYS A 1 92 ? 23.078 3.854 -9.156 1 96.69 92 LYS A C 1
ATOM 683 O O . LYS A 1 92 ? 22.938 3.607 -7.957 1 96.69 92 LYS A O 1
ATOM 688 N N . ASN A 1 93 ? 23.438 2.877 -9.992 1 95.81 93 ASN A N 1
ATOM 689 C CA . ASN A 1 93 ? 23.828 1.501 -9.711 1 95.81 93 ASN A CA 1
ATOM 690 C C . ASN A 1 93 ? 22.641 0.663 -9.234 1 95.81 93 ASN A C 1
ATOM 692 O O . ASN A 1 93 ? 22.828 -0.463 -8.766 1 95.81 93 ASN A O 1
ATOM 696 N N . GLY A 1 94 ? 21.484 1.285 -9.32 1 97.75 94 GLY A N 1
ATOM 697 C CA . GLY A 1 94 ? 20.297 0.549 -8.906 1 97.75 94 GLY A CA 1
ATOM 698 C C . GLY A 1 94 ? 19.734 -0.35 -10 1 97.75 94 GLY A C 1
ATOM 699 O O . GLY A 1 94 ? 20.25 -0.356 -11.117 1 97.75 94 GLY A O 1
ATOM 700 N N . LEU A 1 95 ? 18.812 -1.189 -9.641 1 98.81 95 LEU A N 1
ATOM 701 C CA . LEU A 1 95 ? 18 -1.979 -10.555 1 98.81 95 LEU A CA 1
ATOM 702 C C . LEU A 1 95 ? 16.547 -1.529 -10.508 1 98.81 95 LEU A C 1
ATOM 704 O O . LEU A 1 95 ? 16.016 -1.25 -9.43 1 98.81 95 LEU A O 1
ATOM 708 N N . HIS A 1 96 ? 15.984 -1.356 -11.656 1 98.88 96 HIS A N 1
ATOM 709 C CA . HIS A 1 96 ? 14.578 -0.963 -11.742 1 98.88 96 HIS A CA 1
ATOM 710 C C . HIS A 1 96 ? 13.766 -1.993 -12.516 1 98.88 96 HIS A C 1
ATOM 712 O O . HIS A 1 96 ? 14.078 -2.301 -13.664 1 98.88 96 HIS A O 1
ATOM 718 N N . PHE A 1 97 ? 12.758 -2.514 -11.883 1 98.94 97 PHE A N 1
ATOM 719 C CA . PHE A 1 97 ? 11.875 -3.49 -12.508 1 98.94 97 PHE A CA 1
ATOM 720 C C . PHE A 1 97 ? 10.523 -2.865 -12.844 1 98.94 97 PHE A C 1
ATOM 722 O O . PHE A 1 97 ? 9.82 -2.383 -11.953 1 98.94 97 PHE A O 1
ATOM 729 N N . THR A 1 98 ? 10.172 -2.838 -14.062 1 98.75 98 THR A N 1
ATOM 730 C CA . THR A 1 98 ? 8.805 -2.531 -14.477 1 98.75 98 THR A CA 1
ATOM 731 C C . THR A 1 98 ? 8.047 -3.809 -14.828 1 98.75 98 THR A C 1
ATOM 733 O O . THR A 1 98 ? 8.539 -4.645 -15.586 1 98.75 98 THR A O 1
ATOM 736 N N . VAL A 1 99 ? 6.918 -4.027 -14.203 1 98.5 99 VAL A N 1
ATOM 737 C CA . VAL A 1 99 ? 6.09 -5.207 -14.438 1 98.5 99 VAL A CA 1
ATOM 738 C C . VAL A 1 99 ? 4.789 -4.793 -15.125 1 98.5 99 VAL A C 1
ATOM 740 O O . VAL A 1 99 ? 4.02 -3.996 -14.586 1 98.5 99 VAL A O 1
ATOM 743 N N . SER A 1 100 ? 4.574 -5.281 -16.297 1 96.75 100 SER A N 1
ATOM 744 C CA . SER A 1 100 ? 3.41 -4.918 -17.109 1 96.75 100 SER A CA 1
ATOM 745 C C . SER A 1 100 ? 3.111 -5.977 -18.156 1 96.75 100 SER A C 1
ATOM 747 O O . SER A 1 100 ? 3.951 -6.266 -19.016 1 96.75 100 SER A O 1
ATOM 749 N N . GLN A 1 101 ? 1.935 -6.512 -18.078 1 95.06 101 GLN A N 1
ATOM 750 C CA . GLN A 1 101 ? 1.574 -7.527 -19.062 1 95.06 101 GLN A CA 1
ATOM 751 C C . GLN A 1 101 ? 1.68 -6.973 -20.484 1 95.06 101 GLN A C 1
ATOM 753 O O . GLN A 1 101 ? 2.311 -7.586 -21.359 1 95.06 101 GLN A O 1
ATOM 758 N N . SER A 1 102 ? 1.145 -5.832 -20.75 1 93.31 102 SER A N 1
ATOM 759 C CA . SER A 1 102 ? 1.057 -5.281 -22.094 1 93.31 102 SER A CA 1
ATOM 760 C C . SER A 1 102 ? 2.32 -4.508 -22.469 1 93.31 102 SER A C 1
ATOM 762 O O . SER A 1 102 ? 2.662 -4.387 -23.641 1 93.31 102 SER A O 1
ATOM 764 N N . GLY A 1 103 ? 2.896 -3.885 -21.469 1 95.12 103 GLY A N 1
ATOM 765 C CA . GLY A 1 103 ? 4.051 -3.029 -21.688 1 95.12 103 GLY A CA 1
ATOM 766 C C . GLY A 1 103 ? 3.711 -1.757 -22.453 1 95.12 103 GLY A C 1
ATOM 767 O O . GLY A 1 103 ? 4.578 -1.159 -23.094 1 95.12 103 GLY A O 1
ATOM 768 N N . ALA A 1 104 ? 2.416 -1.351 -22.328 1 92.88 104 ALA A N 1
ATOM 769 C CA . ALA A 1 104 ? 1.989 -0.242 -23.172 1 92.88 104 ALA A CA 1
ATOM 770 C C . ALA A 1 104 ? 1.531 0.948 -22.344 1 92.88 104 ALA A C 1
ATOM 772 O O . ALA A 1 104 ? 1.334 2.045 -22.859 1 92.88 104 ALA A O 1
ATOM 773 N N . SER A 1 105 ? 1.377 0.789 -21.031 1 89.5 105 SER A N 1
ATOM 774 C CA . SER A 1 105 ? 0.907 1.885 -20.188 1 89.5 105 SER A CA 1
ATOM 775 C C . SER A 1 105 ? 1.876 3.062 -20.219 1 89.5 105 SER A C 1
ATOM 777 O O . SER A 1 105 ? 3.041 2.926 -19.828 1 89.5 105 SER A O 1
ATOM 779 N N . PRO A 1 106 ? 1.422 4.227 -20.594 1 90.94 106 PRO A N 1
ATOM 780 C CA . PRO A 1 106 ? 2.307 5.391 -20.703 1 90.94 106 PRO A CA 1
ATOM 781 C C . PRO A 1 106 ? 2.986 5.73 -19.375 1 90.94 106 PRO A C 1
ATOM 783 O O . PRO A 1 106 ? 4.164 6.098 -19.359 1 90.94 106 PRO A O 1
ATOM 786 N N . ASP A 1 107 ? 2.279 5.621 -18.328 1 91.19 107 ASP A N 1
ATOM 787 C CA . ASP A 1 107 ? 2.838 5.965 -17.031 1 91.19 107 ASP A CA 1
ATOM 788 C C . ASP A 1 107 ? 3.971 5.016 -16.656 1 91.19 107 ASP A C 1
ATOM 790 O O . ASP A 1 107 ? 4.961 5.43 -16.047 1 91.19 107 ASP A O 1
ATOM 794 N N . ILE A 1 108 ? 3.803 3.758 -16.984 1 94.56 108 ILE A N 1
ATOM 795 C CA . ILE A 1 108 ? 4.82 2.766 -16.656 1 94.56 108 ILE A CA 1
ATOM 796 C C . ILE A 1 108 ? 6.039 2.959 -17.547 1 94.56 108 ILE A C 1
ATOM 798 O O . ILE A 1 108 ? 7.18 2.828 -17.109 1 94.56 108 ILE A O 1
ATOM 802 N N . ILE A 1 109 ? 5.762 3.297 -18.781 1 96.69 109 ILE A N 1
ATOM 803 C CA . ILE A 1 109 ? 6.84 3.586 -19.734 1 96.69 109 ILE A CA 1
ATOM 804 C C . ILE A 1 109 ? 7.645 4.789 -19.234 1 96.69 109 ILE A C 1
ATOM 806 O O . ILE A 1 109 ? 8.875 4.746 -19.203 1 96.69 109 ILE A O 1
ATOM 810 N N . ALA A 1 110 ? 6.961 5.777 -18.797 1 95.88 110 ALA A N 1
ATOM 811 C CA . ALA A 1 110 ? 7.613 6.98 -18.281 1 95.88 110 ALA A CA 1
ATOM 812 C C . ALA A 1 110 ? 8.453 6.668 -17.047 1 95.88 110 ALA A C 1
ATOM 814 O O . ALA A 1 110 ? 9.539 7.23 -16.875 1 95.88 110 ALA A O 1
ATOM 815 N N . ALA A 1 111 ? 7.93 5.824 -16.203 1 96.5 111 ALA A N 1
ATOM 816 C CA . ALA A 1 111 ? 8.656 5.441 -15 1 96.5 111 ALA A CA 1
ATOM 817 C C . ALA A 1 111 ? 9.961 4.734 -15.352 1 96.5 111 ALA A C 1
ATOM 819 O O . ALA A 1 111 ? 11 5.008 -14.742 1 96.5 111 ALA A O 1
ATOM 820 N N . GLN A 1 112 ? 9.914 3.885 -16.312 1 98.25 112 GLN A N 1
ATOM 821 C CA . GLN A 1 112 ? 11.117 3.18 -16.734 1 98.25 112 GLN A CA 1
ATOM 822 C C . GLN A 1 112 ? 12.125 4.137 -17.359 1 98.25 112 GLN A C 1
ATOM 824 O O . GLN A 1 112 ? 13.328 4.043 -17.109 1 98.25 112 GLN A O 1
ATOM 829 N N . GLU A 1 113 ? 11.617 5.012 -18.188 1 98.12 113 GLU A N 1
ATOM 830 C CA . GLU A 1 113 ? 12.484 6.004 -18.812 1 98.12 113 GLU A CA 1
ATOM 831 C C . GLU A 1 113 ? 13.188 6.855 -17.75 1 98.12 113 GLU A C 1
ATOM 833 O O . GLU A 1 113 ? 14.391 7.098 -17.844 1 98.12 113 GLU A O 1
ATOM 838 N N . ALA A 1 114 ? 12.43 7.289 -16.812 1 98 114 ALA A N 1
ATOM 839 C CA . ALA A 1 114 ? 12.984 8.102 -15.734 1 98 114 ALA A CA 1
ATOM 840 C C . ALA A 1 114 ? 14.016 7.316 -14.93 1 98 114 ALA A C 1
ATOM 842 O O . ALA A 1 114 ? 15.039 7.867 -14.516 1 98 114 ALA A O 1
ATOM 843 N N . ALA A 1 115 ? 13.742 6.051 -14.672 1 98.5 115 ALA A N 1
ATOM 844 C CA . ALA A 1 115 ? 14.672 5.203 -13.922 1 98.5 115 ALA A CA 1
ATOM 845 C C . ALA A 1 115 ? 15.984 5.027 -14.688 1 98.5 115 ALA A C 1
ATOM 847 O O . ALA A 1 115 ? 17.062 5.105 -14.094 1 98.5 115 ALA A O 1
ATOM 848 N N . LYS A 1 116 ? 15.844 4.789 -15.953 1 98.38 116 LYS A N 1
ATOM 849 C CA . LYS A 1 116 ? 17.031 4.645 -16.797 1 98.38 116 LYS A CA 1
ATOM 850 C C . LYS A 1 116 ? 17.859 5.922 -16.797 1 98.38 116 LYS A C 1
ATOM 852 O O . LYS A 1 116 ? 19.078 5.871 -16.609 1 98.38 116 LYS A O 1
ATOM 857 N N . LYS A 1 117 ? 17.219 7.043 -16.969 1 98.06 117 LYS A N 1
ATOM 858 C CA . LYS A 1 117 ? 17.891 8.336 -16.922 1 98.06 117 LYS A CA 1
ATOM 859 C C . LYS A 1 117 ? 18.531 8.578 -15.562 1 98.06 117 LYS A C 1
ATOM 861 O O . LYS A 1 117 ? 19.562 9.25 -15.461 1 98.06 117 LYS A O 1
ATOM 866 N N . GLY A 1 118 ? 17.922 8.023 -14.539 1 98.12 118 GLY A N 1
ATOM 867 C CA . GLY A 1 118 ? 18.406 8.172 -13.172 1 98.12 118 GLY A CA 1
ATOM 868 C C . GLY A 1 118 ? 19.594 7.285 -12.859 1 98.12 118 GLY A C 1
ATOM 869 O O . GLY A 1 118 ? 20.156 7.379 -11.773 1 98.12 118 GLY A O 1
ATOM 870 N N . GLY A 1 119 ? 19.922 6.324 -13.766 1 98.19 119 GLY A N 1
ATOM 871 C CA . GLY A 1 119 ? 21.141 5.551 -13.617 1 98.19 119 GLY A CA 1
ATOM 872 C C . GLY A 1 119 ? 20.891 4.082 -13.328 1 98.19 119 GLY A C 1
ATOM 873 O O . GLY A 1 119 ? 21.844 3.305 -13.172 1 98.19 119 GLY A O 1
ATOM 874 N N . ALA A 1 120 ? 19.688 3.689 -13.289 1 98.56 120 ALA A N 1
ATOM 875 C CA . ALA A 1 120 ? 19.391 2.295 -12.969 1 98.56 120 ALA A CA 1
ATOM 876 C C . ALA A 1 120 ? 19.484 1.418 -14.219 1 98.56 120 ALA A C 1
ATOM 878 O O . ALA A 1 120 ? 19.219 1.88 -15.328 1 98.56 120 ALA A O 1
ATOM 879 N N . THR A 1 121 ? 19.875 0.158 -14.039 1 98.81 121 THR A N 1
ATOM 880 C CA . THR A 1 121 ? 19.609 -0.862 -15.047 1 98.81 121 THR A CA 1
ATOM 881 C C . THR A 1 121 ? 18.141 -1.244 -15.062 1 98.81 121 THR A C 1
ATOM 883 O O . THR A 1 121 ? 17.578 -1.621 -14.023 1 98.81 121 THR A O 1
ATOM 886 N N . THR A 1 122 ? 17.562 -1.119 -16.203 1 98.81 122 THR A N 1
ATOM 887 C CA . THR A 1 122 ? 16.109 -1.317 -16.281 1 98.81 122 THR A CA 1
ATOM 888 C C . THR A 1 122 ? 15.789 -2.721 -16.781 1 98.81 122 THR A C 1
ATOM 890 O O . THR A 1 122 ? 16.391 -3.193 -17.75 1 98.81 122 THR A O 1
ATOM 893 N N . ILE A 1 123 ? 14.883 -3.412 -16.094 1 98.94 123 ILE A N 1
ATOM 894 C CA . ILE A 1 123 ? 14.383 -4.734 -16.453 1 98.94 123 ILE A CA 1
ATOM 895 C C . ILE A 1 123 ? 12.875 -4.668 -16.688 1 98.94 123 ILE A C 1
ATOM 897 O O . ILE A 1 123 ? 12.102 -4.34 -15.789 1 98.94 123 ILE A O 1
ATOM 901 N N . ALA A 1 124 ? 12.469 -4.918 -17.891 1 98.81 124 ALA A N 1
ATOM 902 C CA . ALA A 1 124 ? 11.047 -4.984 -18.219 1 98.81 124 ALA A CA 1
ATOM 903 C C . ALA A 1 124 ? 10.516 -6.41 -18.094 1 98.81 124 ALA A C 1
ATOM 905 O O . ALA A 1 124 ? 10.953 -7.309 -18.812 1 98.81 124 ALA A O 1
ATOM 906 N N . VAL A 1 125 ? 9.625 -6.641 -17.172 1 98.88 125 VAL A N 1
ATOM 907 C CA . VAL A 1 125 ? 8.914 -7.906 -17.016 1 98.88 125 VAL A CA 1
ATOM 908 C C . VAL A 1 125 ? 7.582 -7.84 -17.75 1 98.88 125 VAL A C 1
ATOM 910 O O . VAL A 1 125 ? 6.609 -7.273 -17.25 1 98.88 125 VAL A O 1
ATOM 913 N N . VAL A 1 126 ? 7.531 -8.461 -18.922 1 98.44 126 VAL A N 1
ATOM 914 C CA . VAL A 1 126 ? 6.387 -8.211 -19.797 1 98.44 126 VAL A CA 1
ATOM 915 C C . VAL A 1 126 ? 5.926 -9.523 -20.422 1 98.44 126 VAL A C 1
ATOM 917 O O . VAL A 1 126 ? 6.699 -10.477 -20.531 1 98.44 126 VAL A O 1
ATOM 920 N N . ASN A 1 127 ? 4.676 -9.516 -20.797 1 97.88 127 ASN A N 1
ATOM 921 C CA . ASN A 1 127 ? 4.148 -10.625 -21.594 1 97.88 127 ASN A CA 1
ATOM 922 C C . ASN A 1 127 ? 4.227 -10.328 -23.078 1 97.88 127 ASN A C 1
ATOM 924 O O . ASN A 1 127 ? 4.41 -11.242 -23.891 1 97.88 127 ASN A O 1
ATOM 928 N N . VAL A 1 128 ? 4.109 -9.078 -23.469 1 96.81 128 VAL A N 1
ATOM 929 C CA . VAL A 1 128 ? 4.215 -8.656 -24.859 1 96.81 128 VAL A CA 1
ATOM 930 C C . VAL A 1 128 ? 5.621 -8.125 -25.141 1 96.81 128 VAL A C 1
ATOM 932 O O . VAL A 1 128 ? 5.883 -6.934 -24.984 1 96.81 128 VAL A O 1
ATOM 935 N N . VAL A 1 129 ? 6.488 -8.898 -25.719 1 96.06 129 VAL A N 1
ATOM 936 C CA . VAL A 1 129 ? 7.91 -8.602 -25.859 1 96.06 129 VAL A CA 1
ATOM 937 C C . VAL A 1 129 ? 8.109 -7.551 -26.953 1 96.06 129 VAL A C 1
ATOM 939 O O . VAL A 1 129 ? 9.156 -6.91 -27.031 1 96.06 129 VAL A O 1
ATOM 942 N N . GLY A 1 130 ? 7.145 -7.258 -27.781 1 95.19 130 GLY A N 1
ATOM 943 C CA . GLY A 1 130 ? 7.23 -6.215 -28.797 1 95.19 130 GLY A CA 1
ATOM 944 C C . GLY A 1 130 ? 6.699 -4.879 -28.312 1 95.19 130 GLY A C 1
ATOM 945 O O . GLY A 1 130 ? 6.586 -3.934 -29.109 1 95.19 130 GLY A O 1
ATOM 946 N N . SER A 1 131 ? 6.441 -4.75 -27.094 1 96.62 131 SER A N 1
ATOM 947 C CA . SER A 1 131 ? 5.848 -3.545 -26.516 1 96.62 131 SER A CA 1
ATOM 948 C C . SER A 1 131 ? 6.879 -2.43 -26.391 1 96.62 131 SER A C 1
ATOM 950 O O . SER A 1 131 ? 8.086 -2.688 -26.391 1 96.62 131 SER A O 1
ATOM 952 N N . PRO A 1 132 ? 6.422 -1.188 -26.234 1 96.94 132 PRO A N 1
ATOM 953 C CA . PRO A 1 132 ? 7.336 -0.066 -26 1 96.94 132 PRO A CA 1
ATOM 954 C C . PRO A 1 132 ? 8.172 -0.236 -24.734 1 96.94 132 PRO A C 1
ATOM 956 O O . PRO A 1 132 ? 9.359 0.096 -24.734 1 96.94 132 PRO A O 1
ATOM 959 N N . LEU A 1 133 ? 7.594 -0.748 -23.766 1 97.5 133 LEU A N 1
ATOM 960 C CA . LEU A 1 133 ? 8.312 -0.962 -22.516 1 97.5 133 LEU A CA 1
ATOM 961 C C . LEU A 1 133 ? 9.492 -1.905 -22.719 1 97.5 133 LEU A C 1
ATOM 963 O O . LEU A 1 133 ? 10.586 -1.652 -22.219 1 97.5 133 LEU A O 1
ATOM 967 N N . ALA A 1 134 ? 9.234 -2.986 -23.391 1 98.19 134 ALA A N 1
ATOM 968 C CA . ALA A 1 134 ? 10.273 -3.973 -23.672 1 98.19 134 ALA A CA 1
ATOM 969 C C . ALA A 1 134 ? 11.391 -3.375 -24.531 1 98.19 134 ALA A C 1
ATOM 971 O O . ALA A 1 134 ? 12.57 -3.594 -24.266 1 98.19 134 ALA A O 1
ATOM 972 N N . ARG A 1 135 ? 11.039 -2.604 -25.484 1 97.75 135 ARG A N 1
ATOM 973 C CA . ARG A 1 135 ? 11.992 -2.041 -26.438 1 97.75 135 ARG A CA 1
ATOM 974 C C . ARG A 1 135 ? 12.977 -1.108 -25.734 1 97.75 135 ARG A C 1
ATOM 976 O O . ARG A 1 135 ? 14.156 -1.065 -26.094 1 97.75 135 ARG A O 1
ATOM 983 N N . ASP A 1 136 ? 12.531 -0.444 -24.797 1 97 136 ASP A N 1
ATOM 984 C CA . ASP A 1 136 ? 13.336 0.604 -24.172 1 97 136 ASP A CA 1
ATOM 985 C C . ASP A 1 136 ? 14.086 0.07 -22.953 1 97 136 ASP A C 1
ATOM 987 O O . ASP A 1 136 ? 14.922 0.77 -22.375 1 97 136 ASP A O 1
ATOM 991 N N . ALA A 1 137 ? 13.891 -1.135 -22.562 1 98.62 137 ALA A N 1
ATOM 992 C CA . ALA A 1 137 ? 14.516 -1.702 -21.375 1 98.62 137 ALA A CA 1
ATOM 993 C C . ALA A 1 137 ? 15.938 -2.174 -21.672 1 98.62 137 ALA A C 1
ATOM 995 O O . ALA A 1 137 ? 16.266 -2.5 -22.812 1 98.62 137 ALA A O 1
ATOM 996 N N . ASP A 1 138 ? 16.812 -2.176 -20.656 1 98.69 138 ASP A N 1
ATOM 997 C CA . ASP A 1 138 ? 18.125 -2.77 -20.797 1 98.69 138 ASP A CA 1
ATOM 998 C C . ASP A 1 138 ? 18.047 -4.293 -20.891 1 98.69 138 ASP A C 1
ATOM 1000 O O . ASP A 1 138 ? 18.859 -4.926 -21.562 1 98.69 138 ASP A O 1
ATOM 1004 N N . ILE A 1 139 ? 17.141 -4.902 -20.156 1 98.81 139 ILE A N 1
ATOM 1005 C CA . ILE A 1 139 ? 16.906 -6.34 -20.141 1 98.81 139 ILE A CA 1
ATOM 1006 C C . ILE A 1 139 ? 15.398 -6.613 -20.219 1 98.81 139 ILE A C 1
ATOM 1008 O O . ILE A 1 139 ? 14.609 -5.926 -19.562 1 98.81 139 ILE A O 1
ATOM 1012 N N . VAL A 1 140 ? 15.039 -7.559 -21.016 1 98.81 140 VAL A N 1
ATOM 1013 C CA . VAL A 1 140 ? 13.648 -8 -21.078 1 98.81 140 VAL A CA 1
ATOM 1014 C C . VAL A 1 140 ? 13.516 -9.375 -20.438 1 98.81 140 VAL A C 1
ATOM 1016 O O . VAL A 1 140 ? 14.258 -10.305 -20.766 1 98.81 140 VAL A O 1
ATOM 1019 N N . LEU A 1 141 ? 12.688 -9.477 -19.453 1 98.81 141 LEU A N 1
ATOM 1020 C CA . LEU A 1 141 ? 12.25 -10.734 -18.844 1 98.81 141 LEU A CA 1
ATOM 1021 C C . LEU A 1 141 ? 10.844 -11.102 -19.297 1 98.81 141 LEU A C 1
ATOM 1023 O O . LEU A 1 141 ? 9.859 -10.547 -18.797 1 98.81 141 LEU A O 1
ATOM 1027 N N . ALA A 1 142 ? 10.781 -12.023 -20.219 1 98.75 142 ALA A N 1
ATOM 1028 C CA . ALA A 1 142 ? 9.516 -12.375 -20.859 1 98.75 142 ALA A CA 1
ATOM 1029 C C . ALA A 1 142 ? 8.727 -13.359 -20.016 1 98.75 142 ALA A C 1
ATOM 1031 O O . ALA A 1 142 ? 9.297 -14.281 -19.422 1 98.75 142 ALA A O 1
ATOM 1032 N N . LEU A 1 143 ? 7.418 -13.195 -20 1 98.69 143 LEU A N 1
ATOM 1033 C CA . LEU A 1 143 ? 6.57 -14.023 -19.156 1 98.69 143 LEU A CA 1
ATOM 1034 C C . LEU A 1 143 ? 6.148 -15.297 -19.875 1 98.69 143 LEU A C 1
ATOM 1036 O O . LEU A 1 143 ? 5.758 -16.281 -19.234 1 98.69 143 LEU A O 1
ATOM 1040 N N . HIS A 1 144 ? 6.102 -15.25 -21.219 1 98.38 144 HIS A N 1
ATOM 1041 C CA . HIS A 1 144 ? 5.758 -16.406 -22.047 1 98.38 144 HIS A CA 1
ATOM 1042 C C . HIS A 1 144 ? 4.379 -16.953 -21.688 1 98.38 144 HIS A C 1
ATOM 1044 O O . HIS A 1 144 ? 4.16 -18.156 -21.703 1 98.38 144 HIS A O 1
ATOM 1050 N N . ALA A 1 145 ? 3.467 -16.094 -21.219 1 98 145 ALA A N 1
ATOM 1051 C CA . ALA A 1 145 ? 2.156 -16.547 -20.766 1 98 145 ALA A CA 1
ATOM 1052 C C . ALA A 1 145 ? 1.193 -16.703 -21.938 1 98 145 ALA A C 1
ATOM 1054 O O . ALA A 1 145 ? 0.101 -17.25 -21.781 1 98 145 ALA A O 1
ATOM 1055 N N . GLY A 1 146 ? 1.609 -16.297 -23.141 1 96.56 146 GLY A N 1
ATOM 1056 C CA . GLY A 1 146 ? 0.66 -16.234 -24.234 1 96.56 146 GLY A CA 1
ATOM 1057 C C . GLY A 1 146 ? -0.409 -15.172 -24.047 1 96.56 146 GLY A C 1
ATOM 1058 O O . GLY A 1 146 ? -0.443 -14.492 -23.016 1 96.56 146 GLY A O 1
ATOM 1059 N N . GLU A 1 147 ? -1.198 -15.07 -25.062 1 95 147 GLU A N 1
ATOM 1060 C CA . GLU A 1 147 ? -2.262 -14.07 -24.984 1 95 147 GLU A CA 1
ATOM 1061 C C . GLU A 1 147 ? -3.219 -14.375 -23.828 1 95 147 GLU A C 1
ATOM 1063 O O . GLU A 1 147 ? -3.592 -15.531 -23.609 1 95 147 GLU A O 1
ATOM 1068 N N . GLU A 1 148 ? -3.473 -13.445 -23.016 1 94.69 148 GLU A N 1
ATOM 1069 C CA . GLU A 1 148 ? -4.488 -13.492 -21.969 1 94.69 148 GLU A CA 1
ATOM 1070 C C . GLU A 1 148 ? -5.691 -12.625 -22.328 1 94.69 148 GLU A C 1
ATOM 1072 O O . GLU A 1 148 ? -5.598 -11.398 -22.344 1 94.69 148 GLU A O 1
ATOM 1077 N N . LYS A 1 149 ? -6.82 -13.242 -22.531 1 94.44 149 LYS A N 1
ATOM 1078 C CA . LYS A 1 149 ? -7.98 -12.586 -23.125 1 94.44 149 LYS A CA 1
ATOM 1079 C C . LYS A 1 149 ? -8.93 -12.062 -22.047 1 94.44 149 LYS A C 1
ATOM 1081 O O . LYS A 1 149 ? -9.609 -11.055 -22.25 1 94.44 149 LYS A O 1
ATOM 1086 N N . SER A 1 150 ? -9.039 -12.812 -20.922 1 95 150 SER A N 1
ATOM 1087 C CA . SER A 1 150 ? -9.883 -12.328 -19.844 1 95 150 SER A CA 1
ATOM 1088 C C . SER A 1 150 ? -9.398 -10.977 -19.328 1 95 150 SER A C 1
ATOM 1090 O O . SER A 1 150 ? -8.195 -10.742 -19.203 1 95 150 SER A O 1
ATOM 1092 N N . VAL A 1 151 ? -10.328 -10.086 -18.984 1 92.94 151 VAL A N 1
ATOM 1093 C CA . VAL A 1 151 ? -9.984 -8.789 -18.391 1 92.94 151 VAL A CA 1
ATOM 1094 C C . VAL A 1 151 ? -9.25 -9.008 -17.062 1 92.94 151 VAL A C 1
ATOM 1096 O O . VAL A 1 151 ? -8.25 -8.336 -16.781 1 92.94 151 VAL A O 1
ATOM 1099 N N . ALA A 1 152 ? -9.758 -9.984 -16.312 1 92.62 152 ALA A N 1
ATOM 1100 C CA . ALA A 1 152 ? -9.07 -10.328 -15.07 1 92.62 152 ALA A CA 1
ATOM 1101 C C . ALA A 1 152 ? -7.836 -11.18 -15.344 1 92.62 152 ALA A C 1
ATOM 1103 O O . ALA A 1 152 ? -7.945 -12.305 -15.836 1 92.62 152 ALA A O 1
ATOM 1104 N N . ALA A 1 153 ? -6.723 -10.648 -15 1 94.56 153 ALA A N 1
ATOM 1105 C CA . ALA A 1 153 ? -5.469 -11.352 -15.25 1 94.56 153 ALA A CA 1
ATOM 1106 C C . ALA A 1 153 ? -5.277 -12.492 -14.25 1 94.56 153 ALA A C 1
ATOM 1108 O O . ALA A 1 153 ? -5.562 -12.344 -13.062 1 94.56 153 ALA A O 1
ATOM 1109 N N . THR A 1 154 ? -4.855 -13.688 -14.75 1 97.31 154 THR A N 1
ATOM 1110 C CA . THR A 1 154 ? -4.566 -14.82 -13.883 1 97.31 154 THR A CA 1
ATOM 1111 C C . THR A 1 154 ? -3.207 -15.422 -14.211 1 97.31 154 THR A C 1
ATOM 1113 O O . THR A 1 154 ? -2.207 -15.109 -13.562 1 97.31 154 THR A O 1
ATOM 1116 N N . LYS A 1 155 ? -3.086 -16 -15.422 1 97.94 155 LYS A N 1
ATOM 1117 C CA . LYS A 1 155 ? -1.847 -16.703 -15.75 1 97.94 155 LYS A CA 1
ATOM 1118 C C . LYS A 1 155 ? -0.684 -15.727 -15.898 1 97.94 155 LYS A C 1
ATOM 1120 O O . LYS A 1 155 ? 0.458 -16.062 -15.562 1 97.94 155 LYS A O 1
ATOM 1125 N N . SER A 1 156 ? -0.939 -14.531 -16.375 1 97.81 156 SER A N 1
ATOM 1126 C CA . SER A 1 156 ? 0.139 -13.555 -16.5 1 97.81 156 SER A CA 1
ATOM 1127 C C . SER A 1 156 ? 0.628 -13.102 -15.125 1 97.81 156 SER A C 1
ATOM 1129 O O . SER A 1 156 ? 1.813 -12.805 -14.953 1 97.81 156 SER A O 1
ATOM 1131 N N . PHE A 1 157 ? -0.295 -12.992 -14.18 1 98.5 157 PHE A N 1
ATOM 1132 C CA . PHE A 1 157 ? 0.109 -12.68 -12.82 1 98.5 157 PHE A CA 1
ATOM 1133 C C . PHE A 1 157 ? 0.968 -13.789 -12.234 1 98.5 157 PHE A C 1
ATOM 1135 O O . PHE A 1 157 ? 2.041 -13.531 -11.688 1 98.5 157 PHE A O 1
ATOM 1142 N N . ILE A 1 158 ? 0.502 -15.016 -12.367 1 98.75 158 ILE A N 1
ATOM 1143 C CA . ILE A 1 158 ? 1.231 -16.172 -11.859 1 98.75 158 ILE A CA 1
ATOM 1144 C C . ILE A 1 158 ? 2.621 -16.219 -12.492 1 98.75 158 ILE A C 1
ATOM 1146 O O . ILE A 1 158 ? 3.615 -16.453 -11.797 1 98.75 158 ILE A O 1
ATOM 1150 N N . ALA A 1 159 ? 2.668 -15.969 -13.727 1 98.88 159 ALA A N 1
ATOM 1151 C CA . ALA A 1 159 ? 3.939 -15.961 -14.445 1 98.88 159 ALA A CA 1
ATOM 1152 C C . ALA A 1 159 ? 4.852 -14.852 -13.945 1 98.88 159 ALA A C 1
ATOM 1154 O O . ALA A 1 159 ? 6.062 -15.047 -13.805 1 98.88 159 ALA A O 1
ATOM 1155 N N . SER A 1 160 ? 4.312 -13.664 -13.742 1 98.88 160 SER A N 1
ATOM 1156 C CA . SER A 1 160 ? 5.105 -12.539 -13.25 1 98.88 160 SER A CA 1
ATOM 1157 C C . SER A 1 160 ? 5.754 -12.867 -11.906 1 98.88 160 SER A C 1
ATOM 1159 O O . SER A 1 160 ? 6.938 -12.586 -11.703 1 98.88 160 SER A O 1
ATOM 1161 N N . VAL A 1 161 ? 4.953 -13.477 -11.008 1 98.88 161 VAL A N 1
ATOM 1162 C CA . VAL A 1 161 ? 5.465 -13.828 -9.688 1 98.88 161 VAL A CA 1
ATOM 1163 C C . VAL A 1 161 ? 6.551 -14.898 -9.82 1 98.88 161 VAL A C 1
ATOM 1165 O O . VAL A 1 161 ? 7.598 -14.812 -9.172 1 98.88 161 VAL A O 1
ATOM 1168 N N . ALA A 1 162 ? 6.332 -15.844 -10.664 1 98.88 162 ALA A N 1
ATOM 1169 C CA . ALA A 1 162 ? 7.328 -16.891 -10.891 1 98.88 162 ALA A CA 1
ATOM 1170 C C . ALA A 1 162 ? 8.617 -16.297 -11.469 1 98.88 162 ALA A C 1
ATOM 1172 O O . ALA A 1 162 ? 9.711 -16.641 -11.016 1 98.88 162 ALA A O 1
ATOM 1173 N N . ALA A 1 163 ? 8.508 -15.445 -12.438 1 98.94 163 ALA A N 1
ATOM 1174 C CA . ALA A 1 163 ? 9.664 -14.812 -13.07 1 98.94 163 ALA A CA 1
ATOM 1175 C C . ALA A 1 163 ? 10.484 -14.031 -12.047 1 98.94 163 ALA A C 1
ATOM 1177 O O . ALA A 1 163 ? 11.703 -14.195 -11.969 1 98.94 163 ALA A O 1
ATOM 1178 N N . LEU A 1 164 ? 9.812 -13.219 -11.297 1 98.94 164 LEU A N 1
ATOM 1179 C CA . LEU A 1 164 ? 10.484 -12.398 -10.305 1 98.94 164 LEU A CA 1
ATOM 1180 C C . LEU A 1 164 ? 11.109 -13.266 -9.211 1 98.94 164 LEU A C 1
ATOM 1182 O O . LEU A 1 164 ? 12.18 -12.945 -8.688 1 98.94 164 LEU A O 1
ATOM 1186 N N . SER A 1 165 ? 10.43 -14.391 -8.875 1 98.94 165 SER A N 1
ATOM 1187 C CA . SER A 1 165 ? 11.008 -15.344 -7.93 1 98.94 165 SER A CA 1
ATOM 1188 C C . SER A 1 165 ? 12.281 -15.969 -8.484 1 98.94 165 SER A C 1
ATOM 1190 O O . SER A 1 165 ? 13.219 -16.25 -7.734 1 98.94 165 SER A O 1
ATOM 1192 N N . GLY A 1 166 ? 12.289 -16.219 -9.797 1 98.88 166 GLY A N 1
ATOM 1193 C CA . GLY A 1 166 ? 13.5 -16.688 -10.438 1 98.88 166 GLY A CA 1
ATOM 1194 C C . GLY A 1 166 ? 14.672 -15.734 -10.312 1 98.88 166 GLY A C 1
ATOM 1195 O O . GLY A 1 166 ? 15.805 -16.156 -10.055 1 98.88 166 GLY A O 1
ATOM 1196 N N . VAL A 1 167 ? 14.367 -14.453 -10.445 1 98.88 167 VAL A N 1
ATOM 1197 C CA . VAL A 1 167 ? 15.383 -13.422 -10.258 1 98.88 167 VAL A CA 1
ATOM 1198 C C . VAL A 1 167 ? 15.945 -13.5 -8.844 1 98.88 167 VAL A C 1
ATOM 1200 O O . VAL A 1 167 ? 17.156 -13.453 -8.648 1 98.88 167 VAL A O 1
ATOM 1203 N N . VAL A 1 168 ? 15.078 -13.617 -7.824 1 98.88 168 VAL A N 1
ATOM 1204 C CA . VAL A 1 168 ? 15.508 -13.641 -6.43 1 98.88 168 VAL A CA 1
ATOM 1205 C C . VAL A 1 168 ? 16.344 -14.891 -6.168 1 98.88 168 VAL A C 1
ATOM 1207 O O . VAL A 1 168 ? 17.391 -14.812 -5.512 1 98.88 168 VAL A O 1
ATOM 1210 N N . ALA A 1 169 ? 15.867 -16.047 -6.684 1 98.69 169 ALA A N 1
ATOM 1211 C CA . ALA A 1 169 ? 16.609 -17.281 -6.484 1 98.69 169 ALA A CA 1
ATOM 1212 C C . ALA A 1 169 ? 18.016 -17.172 -7.051 1 98.69 169 ALA A C 1
ATOM 1214 O O . ALA A 1 169 ? 18.984 -17.547 -6.391 1 98.69 169 ALA A O 1
ATOM 1215 N N . ALA A 1 170 ? 18.141 -16.625 -8.227 1 98.56 170 ALA A N 1
ATOM 1216 C CA . ALA A 1 170 ? 19.438 -16.516 -8.898 1 98.56 170 ALA A CA 1
ATOM 1217 C C . ALA A 1 170 ? 20.328 -15.508 -8.18 1 98.56 170 ALA A C 1
ATOM 1219 O O . ALA A 1 170 ? 21.547 -15.711 -8.07 1 98.56 170 ALA A O 1
ATOM 1220 N N . SER A 1 171 ? 19.75 -14.422 -7.723 1 98.31 171 SER A N 1
ATOM 1221 C CA . SER A 1 171 ? 20.516 -13.328 -7.141 1 98.31 171 SER A CA 1
ATOM 1222 C C . SER A 1 171 ? 20.922 -13.648 -5.703 1 98.31 171 SER A C 1
ATOM 1224 O O . SER A 1 171 ? 21.969 -13.195 -5.23 1 98.31 171 SER A O 1
ATOM 1226 N N . SER A 1 172 ? 20.078 -14.375 -4.953 1 97.56 172 SER A N 1
ATOM 1227 C CA . SER A 1 172 ? 20.344 -14.648 -3.543 1 97.56 172 SER A CA 1
ATOM 1228 C C . SER A 1 172 ? 21.125 -15.938 -3.363 1 97.56 172 SER A C 1
ATOM 1230 O O . SER A 1 172 ? 21.75 -16.156 -2.318 1 97.56 172 SER A O 1
ATOM 1232 N N . GLY A 1 173 ? 21.016 -16.828 -4.305 1 96.12 173 GLY A N 1
ATOM 1233 C CA . GLY A 1 173 ? 21.625 -18.141 -4.168 1 96.12 173 GLY A CA 1
ATOM 1234 C C . GLY A 1 173 ? 20.875 -19.047 -3.201 1 96.12 173 GLY A C 1
ATOM 1235 O O . GLY A 1 173 ? 21.422 -20.031 -2.707 1 96.12 173 GLY A O 1
ATOM 1236 N N . ASP A 1 174 ? 19.656 -18.719 -2.906 1 96.31 174 ASP A N 1
ATOM 1237 C CA . ASP A 1 174 ? 18.844 -19.484 -1.979 1 96.31 174 ASP A CA 1
ATOM 1238 C C . ASP A 1 174 ? 18.438 -20.828 -2.588 1 96.31 174 ASP A C 1
ATOM 1240 O O . ASP A 1 174 ? 17.5 -20.891 -3.389 1 96.31 174 ASP A O 1
ATOM 1244 N N . ALA A 1 175 ? 18.984 -21.906 -2.096 1 96.38 175 ALA A N 1
ATOM 1245 C CA . ALA A 1 175 ? 18.766 -23.25 -2.65 1 96.38 175 ALA A CA 1
ATOM 1246 C C . ALA A 1 175 ? 17.312 -23.688 -2.42 1 96.38 175 ALA A C 1
ATOM 1248 O O . ALA A 1 175 ? 16.75 -24.406 -3.25 1 96.38 175 ALA A O 1
ATOM 1249 N N . GLY A 1 176 ? 16.75 -23.312 -1.282 1 97 176 GLY A N 1
ATOM 1250 C CA . GLY A 1 176 ? 15.359 -23.641 -1.006 1 97 176 GLY A CA 1
ATOM 1251 C C . GLY A 1 176 ? 14.391 -23.016 -1.99 1 97 176 GLY A C 1
ATOM 1252 O O . GLY A 1 176 ? 13.461 -23.672 -2.455 1 97 176 GLY A O 1
ATOM 1253 N N . LEU A 1 177 ? 14.68 -21.781 -2.264 1 98 177 LEU A N 1
ATOM 1254 C CA . LEU A 1 177 ? 13.844 -21.078 -3.23 1 98 177 LEU A CA 1
ATOM 1255 C C . LEU A 1 177 ? 14.008 -21.672 -4.625 1 98 177 LEU A C 1
ATOM 1257 O O . LEU A 1 177 ? 13.031 -21.844 -5.352 1 98 177 LEU A O 1
ATOM 1261 N N . ARG A 1 178 ? 15.25 -21.984 -5 1 98 178 ARG A N 1
ATOM 1262 C CA . ARG A 1 178 ? 15.516 -22.609 -6.293 1 98 178 ARG A CA 1
ATOM 1263 C C . ARG A 1 178 ? 14.781 -23.938 -6.414 1 98 178 ARG A C 1
ATOM 1265 O O . ARG A 1 178 ? 14.141 -24.203 -7.434 1 98 178 ARG A O 1
ATOM 1272 N N . GLY A 1 179 ? 14.875 -24.734 -5.367 1 98.19 179 GLY A N 1
ATOM 1273 C CA . GLY A 1 179 ? 14.164 -26 -5.363 1 98.19 179 GLY A CA 1
ATOM 1274 C C . GLY A 1 179 ? 12.656 -25.844 -5.441 1 98.19 179 GLY A C 1
ATOM 1275 O O . GLY A 1 179 ? 11.984 -26.594 -6.16 1 98.19 179 GLY A O 1
ATOM 1276 N N . GLY A 1 180 ? 12.133 -24.891 -4.691 1 98.44 180 GLY A N 1
ATOM 1277 C CA . GLY A 1 180 ? 10.711 -24.609 -4.738 1 98.44 180 GLY A CA 1
ATOM 1278 C C . GLY A 1 180 ? 10.227 -24.203 -6.117 1 98.44 180 GLY A C 1
ATOM 1279 O O . GLY A 1 180 ? 9.133 -24.594 -6.539 1 98.44 180 GLY A O 1
ATOM 1280 N N . LEU A 1 181 ? 11.055 -23.422 -6.824 1 98.56 181 LEU A N 1
ATOM 1281 C CA . LEU A 1 181 ? 10.711 -22.984 -8.172 1 98.56 181 LEU A CA 1
ATOM 1282 C C . LEU A 1 181 ? 10.656 -24.172 -9.125 1 98.56 181 LEU A C 1
ATOM 1284 O O . LEU A 1 181 ? 9.797 -24.234 -10.008 1 98.56 181 LEU A O 1
ATOM 1288 N N . GLU A 1 182 ? 11.547 -25.062 -8.969 1 98.25 182 GLU A N 1
ATOM 1289 C CA . GLU A 1 182 ? 11.57 -26.25 -9.797 1 98.25 182 GLU A CA 1
ATOM 1290 C C . GLU A 1 182 ? 10.305 -27.094 -9.602 1 98.25 182 GLU A C 1
ATOM 1292 O O . GLU A 1 182 ? 9.82 -27.719 -10.547 1 98.25 182 GLU A O 1
ATOM 1297 N N . ARG A 1 183 ? 9.758 -27.078 -8.43 1 98.38 183 ARG A N 1
ATOM 1298 C CA . ARG A 1 183 ? 8.594 -27.891 -8.094 1 98.38 183 ARG A CA 1
ATOM 1299 C C . ARG A 1 183 ? 7.301 -27.109 -8.328 1 98.38 183 ARG A C 1
ATOM 1301 O O . ARG A 1 183 ? 6.207 -27.688 -8.273 1 98.38 183 ARG A O 1
ATOM 1308 N N . LEU A 1 184 ? 7.426 -25.828 -8.594 1 98.5 184 LEU A N 1
ATOM 1309 C CA . LEU A 1 184 ? 6.273 -24.938 -8.641 1 98.5 184 LEU A CA 1
ATOM 1310 C C . LEU A 1 184 ? 5.285 -25.375 -9.711 1 98.5 184 LEU A C 1
ATOM 1312 O O . LEU A 1 184 ? 4.082 -25.469 -9.461 1 98.5 184 LEU A O 1
ATOM 1316 N N . PRO A 1 185 ? 5.75 -25.734 -11 1 98.25 185 PRO A N 1
ATOM 1317 C CA . PRO A 1 185 ? 4.777 -26.156 -12.016 1 98.25 185 PRO A CA 1
ATOM 1318 C C . PRO A 1 185 ? 3.953 -27.359 -11.578 1 98.25 185 PRO A C 1
ATOM 1320 O O . PRO A 1 185 ? 2.732 -27.375 -11.758 1 98.25 185 PRO A O 1
ATOM 1323 N N . GLU A 1 186 ? 4.582 -28.281 -10.977 1 97.75 186 GLU A N 1
ATOM 1324 C CA . GLU A 1 186 ? 3.885 -29.469 -10.516 1 97.75 186 GLU A CA 1
ATOM 1325 C C . GLU A 1 186 ? 2.918 -29.156 -9.383 1 97.75 186 GLU A C 1
ATOM 1327 O O . GLU A 1 186 ? 1.805 -29.688 -9.344 1 97.75 186 GLU A O 1
ATOM 1332 N N . ALA A 1 187 ? 3.365 -28.328 -8.453 1 97 187 ALA A N 1
ATOM 1333 C CA . ALA A 1 187 ? 2.506 -27.938 -7.336 1 97 187 ALA A CA 1
ATOM 1334 C C . ALA A 1 187 ? 1.265 -27.203 -7.836 1 97 187 ALA A C 1
ATOM 1336 O O . ALA A 1 187 ? 0.158 -27.438 -7.344 1 97 187 ALA A O 1
ATOM 1337 N N . LEU A 1 188 ? 1.44 -26.281 -8.797 1 96.81 188 LEU A N 1
ATOM 1338 C CA . LEU A 1 188 ? 0.321 -25.562 -9.383 1 96.81 188 LEU A CA 1
ATOM 1339 C C . LEU A 1 188 ? -0.677 -26.516 -10.023 1 96.81 188 LEU A C 1
ATOM 1341 O O . LEU A 1 188 ? -1.89 -26.312 -9.922 1 96.81 188 LEU A O 1
ATOM 1345 N N . ALA A 1 189 ? -0.158 -27.562 -10.648 1 95.44 189 ALA A N 1
ATOM 1346 C CA . ALA A 1 189 ? -1 -28.516 -11.367 1 95.44 189 ALA A CA 1
ATOM 1347 C C . ALA A 1 189 ? -1.724 -29.438 -10.398 1 95.44 189 ALA A C 1
ATOM 1349 O O . ALA A 1 189 ? -2.807 -29.938 -10.703 1 95.44 189 ALA A O 1
ATOM 1350 N N . ALA A 1 190 ? -1.177 -29.625 -9.227 1 92.62 190 ALA A N 1
ATOM 1351 C CA . ALA A 1 190 ? -1.667 -30.625 -8.281 1 92.62 190 ALA A CA 1
ATOM 1352 C C . ALA A 1 190 ? -2.805 -30.062 -7.438 1 92.62 190 ALA A C 1
ATOM 1354 O O . ALA A 1 190 ? -3.48 -30.812 -6.723 1 92.62 190 ALA A O 1
ATOM 1355 N N . THR A 1 191 ? -2.975 -28.797 -7.484 1 82.88 191 THR A N 1
ATOM 1356 C CA . THR A 1 191 ? -3.973 -28.188 -6.609 1 82.88 191 THR A CA 1
ATOM 1357 C C . THR A 1 191 ? -5.383 -28.547 -7.074 1 82.88 191 THR A C 1
ATOM 1359 O O . THR A 1 191 ? -5.688 -28.469 -8.266 1 82.88 191 THR A O 1
ATOM 1362 N N . ARG A 1 192 ? -6.195 -29.203 -6.086 1 75.12 192 ARG A N 1
ATOM 1363 C CA . ARG A 1 192 ? -7.566 -29.609 -6.395 1 75.12 192 ARG A CA 1
ATOM 1364 C C . ARG A 1 192 ? -8.57 -28.812 -5.574 1 75.12 192 ARG A C 1
ATOM 1366 O O . ARG A 1 192 ? -8.266 -28.375 -4.457 1 75.12 192 ARG A O 1
ATOM 1373 N N . PRO A 1 193 ? -9.664 -28.578 -6.176 1 67.38 193 PRO A N 1
ATOM 1374 C CA . PRO A 1 193 ? -10.641 -27.719 -5.496 1 67.38 193 PRO A CA 1
ATOM 1375 C C . PRO A 1 193 ? -11.453 -28.484 -4.445 1 67.38 193 PRO A C 1
ATOM 1377 O O . PRO A 1 193 ? -12.688 -28.438 -4.469 1 67.38 193 PRO A O 1
ATOM 1380 N N . GLU A 1 194 ? -10.789 -29.203 -3.65 1 74.5 194 GLU A N 1
ATOM 1381 C CA . GLU A 1 194 ? -11.594 -29.875 -2.635 1 74.5 194 GLU A CA 1
ATOM 1382 C C . GLU A 1 194 ? -12.07 -28.891 -1.568 1 74.5 194 GLU A C 1
ATOM 1384 O O . GLU A 1 194 ? -11.328 -28 -1.161 1 74.5 194 GLU A O 1
ATOM 1389 N N . GLY A 1 195 ? -13.266 -28.969 -1.183 1 78.56 195 GLY A N 1
ATOM 1390 C CA . GLY A 1 195 ? -13.844 -28.172 -0.11 1 78.56 195 GLY A CA 1
ATOM 1391 C C . GLY A 1 195 ? -14.242 -26.781 -0.551 1 78.56 195 GLY A C 1
ATOM 1392 O O . GLY A 1 195 ? -14.555 -25.922 0.282 1 78.56 195 GLY A O 1
ATOM 1393 N N . ARG A 1 196 ? -14.367 -26.625 -1.81 1 87.81 196 ARG A N 1
ATOM 1394 C CA . ARG A 1 196 ? -14.562 -25.281 -2.332 1 87.81 196 ARG A CA 1
ATOM 1395 C C . ARG A 1 196 ? -16.016 -24.828 -2.184 1 87.81 196 ARG A C 1
ATOM 1397 O O . ARG A 1 196 ? -16.297 -23.641 -2.154 1 87.81 196 ARG A O 1
ATOM 1404 N N . GLU A 1 197 ? -16.906 -25.734 -2.033 1 89 197 GLU A N 1
ATOM 1405 C CA . GLU A 1 197 ? -18.312 -25.391 -2.061 1 89 197 GLU A CA 1
ATOM 1406 C C . GLU A 1 197 ? -18.688 -24.516 -0.875 1 89 197 GLU A C 1
ATOM 1408 O O . GLU A 1 197 ? -19.422 -23.516 -1.032 1 89 197 GLU A O 1
ATOM 1413 N N . VAL A 1 198 ? -18.234 -24.859 0.245 1 89.19 198 VAL A N 1
ATOM 1414 C CA . VAL A 1 198 ? -18.578 -24.109 1.442 1 89.19 198 VAL A CA 1
ATOM 1415 C C . VAL A 1 198 ? -17.984 -22.703 1.36 1 89.19 198 VAL A C 1
ATOM 1417 O O . VAL A 1 198 ? -18.625 -21.719 1.781 1 89.19 198 VAL A O 1
ATOM 1420 N N . VAL A 1 199 ? -16.844 -22.594 0.842 1 93.81 199 VAL A N 1
ATOM 1421 C CA . VAL A 1 199 ? -16.188 -21.297 0.68 1 93.81 199 VAL A CA 1
ATOM 1422 C C . VAL A 1 199 ? -16.922 -20.469 -0.373 1 93.81 199 VAL A C 1
ATOM 1424 O O . VAL A 1 199 ? -17.125 -19.266 -0.197 1 93.81 199 VAL A O 1
ATOM 1427 N N . GLU A 1 200 ? -17.359 -21.141 -1.43 1 95.94 200 GLU A N 1
ATOM 1428 C CA . GLU A 1 200 ? -18.125 -20.469 -2.473 1 95.94 200 GLU A CA 1
ATOM 1429 C C . GLU A 1 200 ? -19.422 -19.891 -1.918 1 95.94 200 GLU A C 1
ATOM 1431 O O . GLU A 1 200 ? -19.812 -18.766 -2.264 1 95.94 200 GLU A O 1
ATOM 1436 N N . ASN A 1 201 ? -20.047 -20.656 -1.041 1 95.5 201 ASN A N 1
ATOM 1437 C CA . ASN A 1 201 ? -21.297 -20.188 -0.439 1 95.5 201 ASN A CA 1
ATOM 1438 C C . ASN A 1 201 ? -21.062 -18.969 0.45 1 95.5 201 ASN A C 1
ATOM 1440 O O . ASN A 1 201 ? -21.844 -18.016 0.437 1 95.5 201 ASN A O 1
ATOM 1444 N N . LEU A 1 202 ? -20.047 -19.062 1.171 1 95.62 202 LEU A N 1
ATOM 1445 C CA . LEU A 1 202 ? -19.688 -17.938 2.039 1 95.62 202 LEU A CA 1
ATOM 1446 C C . LEU A 1 202 ? -19.453 -16.672 1.227 1 95.62 202 LEU A C 1
ATOM 1448 O O . LEU A 1 202 ? -19.984 -15.609 1.553 1 95.62 202 LEU A O 1
ATOM 1452 N N . LEU A 1 203 ? -18.719 -16.75 0.142 1 97 203 LEU A N 1
ATOM 1453 C CA . LEU A 1 203 ? -18.359 -15.578 -0.657 1 97 203 LEU A CA 1
ATOM 1454 C C . LEU A 1 203 ? -19.516 -15.133 -1.532 1 97 203 LEU A C 1
ATOM 1456 O O . LEU A 1 203 ? -19.625 -13.953 -1.876 1 97 203 LEU A O 1
ATOM 1460 N N . PHE A 1 204 ? -20.375 -16.062 -1.867 1 97.25 204 PHE A N 1
ATOM 1461 C CA . PHE A 1 204 ? -21.547 -15.727 -2.662 1 97.25 204 PHE A CA 1
ATOM 1462 C C . PHE A 1 204 ? -22.391 -14.672 -1.958 1 97.25 204 PHE A C 1
ATOM 1464 O O . PHE A 1 204 ? -22.922 -13.758 -2.602 1 97.25 204 PHE A O 1
ATOM 1471 N N . ASN A 1 205 ? -22.438 -14.766 -0.702 1 95 205 ASN A N 1
ATOM 1472 C CA . ASN A 1 205 ? -23.312 -13.891 0.076 1 95 205 ASN A CA 1
ATOM 1473 C C . ASN A 1 205 ? -22.547 -12.68 0.604 1 95 205 ASN A C 1
ATOM 1475 O O . ASN A 1 205 ? -23.141 -11.789 1.218 1 95 205 ASN A O 1
ATOM 1479 N N . ALA A 1 206 ? -21.312 -12.617 0.349 1 95.25 206 ALA A N 1
ATOM 1480 C CA . ALA A 1 206 ? -20.484 -11.578 0.947 1 95.25 206 ALA A CA 1
ATOM 1481 C C . ALA A 1 206 ? -20.578 -10.281 0.153 1 95.25 206 ALA A C 1
ATOM 1483 O O . ALA A 1 206 ? -20.547 -10.289 -1.08 1 95.25 206 ALA A O 1
ATOM 1484 N N . ARG A 1 207 ? -20.703 -9.195 0.883 1 93.25 207 ARG A N 1
ATOM 1485 C CA . ARG A 1 207 ? -20.609 -7.863 0.294 1 93.25 207 ARG A CA 1
ATOM 1486 C C . ARG A 1 207 ? -19.25 -7.223 0.621 1 93.25 207 ARG A C 1
ATOM 1488 O O . ARG A 1 207 ? -18.812 -6.316 -0.085 1 93.25 207 ARG A O 1
ATOM 1495 N N . SER A 1 208 ? -18.75 -7.648 1.714 1 96.31 208 SER A N 1
ATOM 1496 C CA . SER A 1 208 ? -17.422 -7.238 2.189 1 96.31 208 SER A CA 1
ATOM 1497 C C . SER A 1 208 ? -16.531 -8.445 2.461 1 96.31 208 SER A C 1
ATOM 1499 O O . SER A 1 208 ? -17.016 -9.508 2.861 1 96.31 208 SER A O 1
ATOM 1501 N N . LEU A 1 209 ? -15.258 -8.234 2.221 1 97.75 209 LEU A N 1
ATOM 1502 C CA . LEU A 1 209 ? -14.305 -9.32 2.375 1 97.75 209 LEU A CA 1
ATOM 1503 C C . LEU A 1 209 ? -12.922 -8.781 2.756 1 97.75 209 LEU A C 1
ATOM 1505 O O . LEU A 1 209 ? -12.445 -7.816 2.16 1 97.75 209 LEU A O 1
ATOM 1509 N N . TYR A 1 210 ? -12.359 -9.32 3.779 1 98 210 TYR A N 1
ATOM 1510 C CA . TYR A 1 210 ? -10.93 -9.125 3.998 1 98 210 TYR A CA 1
ATOM 1511 C C . TYR A 1 210 ? -10.125 -10.328 3.508 1 98 210 TYR A C 1
ATOM 1513 O O . TYR A 1 210 ? -10.555 -11.469 3.666 1 98 210 TYR A O 1
ATOM 1521 N N . THR A 1 211 ? -9.086 -10.055 2.836 1 98.25 211 THR A N 1
ATOM 1522 C CA . THR A 1 211 ? -8.062 -11.062 2.566 1 98.25 211 THR A CA 1
ATOM 1523 C C . THR A 1 211 ? -6.801 -10.781 3.371 1 98.25 211 THR A C 1
ATOM 1525 O O . THR A 1 211 ? -6.531 -9.633 3.73 1 98.25 211 THR A O 1
ATOM 1528 N N . GLY A 1 212 ? -6.059 -11.867 3.713 1 97.44 212 GLY A N 1
ATOM 1529 C CA . GLY A 1 212 ? -4.953 -11.609 4.617 1 97.44 212 GLY A CA 1
ATOM 1530 C C . GLY A 1 212 ? -3.797 -12.57 4.441 1 97.44 212 GLY A C 1
ATOM 1531 O O . GLY A 1 212 ? -3.99 -13.703 3.984 1 97.44 212 GLY A O 1
ATOM 1532 N N . GLY A 1 213 ? -2.674 -12.172 4.773 1 97 213 GLY A N 1
ATOM 1533 C CA . GLY A 1 213 ? -1.405 -12.875 4.82 1 97 213 GLY A CA 1
ATOM 1534 C C . GLY A 1 213 ? -0.241 -11.992 5.227 1 97 213 GLY A C 1
ATOM 1535 O O . GLY A 1 213 ? -0.397 -10.781 5.375 1 97 213 GLY A O 1
ATOM 1536 N N . ARG A 1 214 ? 0.876 -12.625 5.512 1 96.62 214 ARG A N 1
ATOM 1537 C CA . ARG A 1 214 ? 2.076 -11.867 5.867 1 96.62 214 ARG A CA 1
ATOM 1538 C C . ARG A 1 214 ? 3.209 -12.156 4.887 1 96.62 214 ARG A C 1
ATOM 1540 O O . ARG A 1 214 ? 3.277 -13.242 4.309 1 96.62 214 ARG A O 1
ATOM 1547 N N . GLY A 1 215 ? 4.113 -11.188 4.699 1 96.81 215 GLY A N 1
ATOM 1548 C CA . GLY A 1 215 ? 5.207 -11.367 3.76 1 96.81 215 GLY A CA 1
ATOM 1549 C C . GLY A 1 215 ? 4.734 -11.562 2.33 1 96.81 215 GLY A C 1
ATOM 1550 O O . GLY A 1 215 ? 3.941 -10.773 1.816 1 96.81 215 GLY A O 1
ATOM 1551 N N . THR A 1 216 ? 5.207 -12.641 1.701 1 98.31 216 THR A N 1
ATOM 1552 C CA . THR A 1 216 ? 4.812 -12.922 0.327 1 98.31 216 THR A CA 1
ATOM 1553 C C . THR A 1 216 ? 3.322 -13.242 0.251 1 98.31 216 THR A C 1
ATOM 1555 O O . THR A 1 216 ? 2.664 -12.938 -0.747 1 98.31 216 THR A O 1
ATOM 1558 N N . ALA A 1 217 ? 2.789 -13.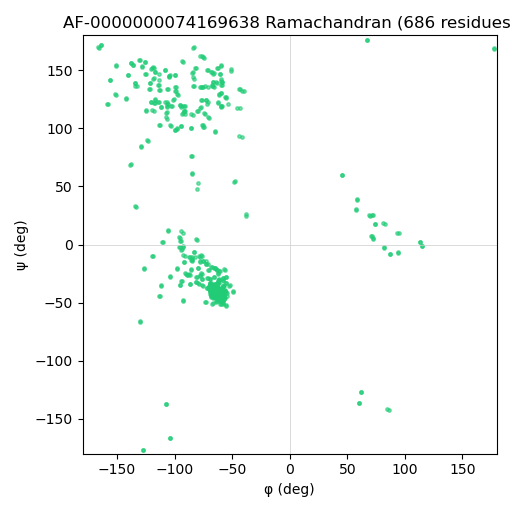758 1.308 1 98.44 217 ALA A N 1
ATOM 1559 C CA . ALA A 1 217 ? 1.365 -14.086 1.344 1 98.44 217 ALA A CA 1
ATOM 1560 C C . ALA A 1 217 ? 0.517 -12.812 1.354 1 98.44 217 ALA A C 1
ATOM 1562 O O . ALA A 1 217 ? -0.623 -12.82 0.881 1 98.44 217 ALA A O 1
ATOM 1563 N N . PHE A 1 218 ? 1.05 -11.75 1.923 1 98.19 218 PHE A N 1
ATOM 1564 C CA . PHE A 1 218 ? 0.332 -10.484 1.854 1 98.19 218 PHE A CA 1
ATOM 1565 C C . PHE A 1 218 ? 0.161 -10.031 0.408 1 98.19 218 PHE A C 1
ATOM 1567 O O . PHE A 1 218 ? -0.918 -9.586 0.015 1 98.19 218 PHE A O 1
ATOM 1574 N N . ALA A 1 219 ? 1.249 -10.156 -0.377 1 98.62 219 ALA A N 1
ATOM 1575 C CA . ALA A 1 219 ? 1.169 -9.797 -1.791 1 98.62 219 ALA A CA 1
ATOM 1576 C C . ALA A 1 219 ? 0.084 -10.602 -2.5 1 98.62 219 ALA A C 1
ATOM 1578 O O . ALA A 1 219 ? -0.673 -10.055 -3.309 1 98.62 219 ALA A O 1
ATOM 1579 N N . ILE A 1 220 ? -0.04 -11.812 -2.184 1 98.81 220 ILE A N 1
ATOM 1580 C CA . ILE A 1 220 ? -1.036 -12.695 -2.785 1 98.81 220 ILE A CA 1
ATOM 1581 C C . ILE A 1 220 ? -2.432 -12.297 -2.307 1 98.81 220 ILE A C 1
ATOM 1583 O O . ILE A 1 220 ? -3.398 -12.367 -3.068 1 98.81 220 ILE A O 1
ATOM 1587 N N . SER A 1 221 ? -2.512 -11.883 -1.06 1 98.69 221 SER A N 1
ATOM 1588 C CA . SER A 1 221 ? -3.785 -11.406 -0.529 1 98.69 221 SER A CA 1
ATOM 1589 C C . SER A 1 221 ? -4.27 -10.172 -1.275 1 98.69 221 SER A C 1
ATOM 1591 O O . SER A 1 221 ? -5.473 -9.984 -1.471 1 98.69 221 SER A O 1
ATOM 1593 N N . LEU A 1 222 ? -3.316 -9.305 -1.643 1 98.56 222 LEU A N 1
ATOM 1594 C CA . LEU A 1 222 ? -3.67 -8.133 -2.439 1 98.56 222 LEU A CA 1
ATOM 1595 C C . LEU A 1 222 ? -4.312 -8.547 -3.758 1 98.56 222 LEU A C 1
ATOM 1597 O O . LEU A 1 222 ? -5.348 -8 -4.148 1 98.56 222 LEU A O 1
ATOM 1601 N N . GLU A 1 223 ? -3.74 -9.492 -4.398 1 98.56 223 GLU A N 1
ATOM 1602 C CA . GLU A 1 223 ? -4.25 -10 -5.664 1 98.56 223 GLU A CA 1
ATOM 1603 C C . GLU A 1 223 ? -5.625 -10.641 -5.492 1 98.56 223 GLU A C 1
ATOM 1605 O O . GLU A 1 223 ? -6.52 -10.438 -6.32 1 98.56 223 GLU A O 1
ATOM 1610 N N . ALA A 1 224 ? -5.789 -11.367 -4.434 1 98.62 224 ALA A N 1
ATOM 1611 C CA . ALA A 1 224 ? -7.074 -12 -4.152 1 98.62 224 ALA A CA 1
ATOM 1612 C C . ALA A 1 224 ? -8.172 -10.961 -3.959 1 98.62 224 ALA A C 1
ATOM 1614 O O . ALA A 1 224 ? -9.273 -11.102 -4.492 1 98.62 224 ALA A O 1
ATOM 1615 N N . ALA A 1 225 ? -7.875 -9.938 -3.188 1 98.31 225 ALA A N 1
ATOM 1616 C CA . ALA A 1 225 ? -8.844 -8.867 -2.967 1 98.31 225 ALA A CA 1
ATOM 1617 C C . ALA A 1 225 ? -9.234 -8.203 -4.285 1 98.31 225 ALA A C 1
ATOM 1619 O O . ALA A 1 225 ? -10.406 -7.891 -4.508 1 98.31 225 ALA A O 1
ATOM 1620 N N . LEU A 1 226 ? -8.258 -7.984 -5.145 1 97.25 226 LEU A N 1
ATOM 1621 C CA . LEU A 1 226 ? -8.539 -7.355 -6.43 1 97.25 226 LEU A CA 1
ATOM 1622 C C . LEU A 1 226 ? -9.484 -8.211 -7.266 1 97.25 226 LEU A C 1
ATOM 1624 O O . LEU A 1 226 ? -10.43 -7.695 -7.863 1 97.25 226 LEU A O 1
ATOM 1628 N N . LYS A 1 227 ? -9.281 -9.484 -7.316 1 97.44 227 LYS A N 1
ATOM 1629 C CA . LYS A 1 227 ? -10.125 -10.367 -8.125 1 97.44 227 LYS A CA 1
ATOM 1630 C C . LYS A 1 227 ? -11.555 -10.391 -7.602 1 97.44 227 LYS A C 1
ATOM 1632 O O . LYS A 1 227 ? -12.508 -10.477 -8.383 1 97.44 227 LYS A O 1
ATOM 1637 N N . ALA A 1 228 ? -11.664 -10.367 -6.27 1 97.69 228 ALA A N 1
ATOM 1638 C CA . ALA A 1 228 ? -13.008 -10.32 -5.699 1 97.69 228 ALA A CA 1
ATOM 1639 C C . ALA A 1 228 ? -13.75 -9.055 -6.137 1 97.69 228 ALA A C 1
ATOM 1641 O O . ALA A 1 228 ? -14.93 -9.109 -6.488 1 97.69 228 ALA A O 1
ATOM 1642 N N . LYS A 1 229 ? -13.047 -7.914 -6.113 1 96.25 229 LYS A N 1
ATOM 1643 C CA . LYS A 1 229 ? -13.656 -6.652 -6.527 1 96.25 229 LYS A CA 1
ATOM 1644 C C . LYS A 1 229 ? -13.977 -6.664 -8.023 1 96.25 229 LYS A C 1
ATOM 1646 O O . LYS A 1 229 ? -15.117 -6.414 -8.414 1 96.25 229 LYS A O 1
ATOM 1651 N N . GLU A 1 230 ? -13.055 -7.105 -8.82 1 93.88 230 GLU A N 1
ATOM 1652 C CA . GLU A 1 230 ? -13.141 -7.023 -10.273 1 93.88 230 GLU A CA 1
ATOM 1653 C C . GLU A 1 230 ? -14.211 -7.961 -10.82 1 93.88 230 GLU A C 1
ATOM 1655 O O . GLU A 1 230 ? -14.906 -7.629 -11.781 1 93.88 230 GLU A O 1
ATOM 1660 N N . THR A 1 231 ? -14.352 -9.133 -10.203 1 95.69 231 THR A N 1
ATOM 1661 C CA . THR A 1 231 ? -15.156 -10.148 -10.875 1 95.69 231 THR A CA 1
ATOM 1662 C C . THR A 1 231 ? -16.453 -10.406 -10.109 1 95.69 231 THR A C 1
ATOM 1664 O O . THR A 1 231 ? -17.516 -10.578 -10.711 1 95.69 231 THR A O 1
ATOM 1667 N N . ALA A 1 232 ? -16.391 -10.344 -8.805 1 96.31 232 ALA A N 1
ATOM 1668 C CA . ALA A 1 232 ? -17.531 -10.836 -8.031 1 96.31 232 ALA A CA 1
ATOM 1669 C C . ALA A 1 232 ? -18.266 -9.68 -7.352 1 96.31 232 ALA A C 1
ATOM 1671 O O . ALA A 1 232 ? -19.203 -9.906 -6.582 1 96.31 232 ALA A O 1
ATOM 1672 N N . ASN A 1 233 ? -17.828 -8.484 -7.586 1 94.69 233 ASN A N 1
ATOM 1673 C CA . ASN A 1 233 ? -18.484 -7.309 -7.02 1 94.69 233 ASN A CA 1
ATOM 1674 C C . ASN A 1 233 ? -18.516 -7.367 -5.496 1 94.69 233 ASN A C 1
ATOM 1676 O O . ASN A 1 233 ? -19.531 -7.02 -4.879 1 94.69 233 ASN A O 1
ATOM 1680 N N . ILE A 1 234 ? -17.469 -7.852 -4.902 1 96.81 234 ILE A N 1
ATOM 1681 C CA . ILE A 1 234 ? -17.297 -7.867 -3.455 1 96.81 234 ILE A CA 1
ATOM 1682 C C . ILE A 1 234 ? -16.281 -6.797 -3.051 1 96.81 234 ILE A C 1
ATOM 1684 O O . ILE A 1 234 ? -15.172 -6.754 -3.582 1 96.81 234 ILE A O 1
ATOM 1688 N N . HIS A 1 235 ? -16.656 -5.828 -2.197 1 97.19 235 HIS A N 1
ATOM 1689 C CA . HIS A 1 235 ? -15.672 -4.887 -1.671 1 97.19 235 HIS A CA 1
ATOM 1690 C C . HIS A 1 235 ? -14.648 -5.594 -0.792 1 97.19 235 HIS A C 1
ATOM 1692 O O . HIS A 1 235 ? -14.883 -5.797 0.402 1 97.19 235 HIS A O 1
ATOM 1698 N N . ALA A 1 236 ? -13.516 -5.906 -1.386 1 97.75 236 ALA A N 1
ATOM 1699 C CA . ALA A 1 236 ? -12.492 -6.711 -0.719 1 97.75 236 ALA A CA 1
ATOM 1700 C C . ALA A 1 236 ? -11.227 -5.895 -0.479 1 97.75 236 ALA A C 1
ATOM 1702 O O . ALA A 1 236 ? -10.805 -5.121 -1.343 1 97.75 236 ALA A O 1
ATOM 1703 N N . GLU A 1 237 ? -10.695 -6.055 0.642 1 97.5 237 GLU A N 1
ATOM 1704 C CA . GLU A 1 237 ? -9.477 -5.348 1.041 1 97.5 237 GLU A CA 1
ATOM 1705 C C . GLU A 1 237 ? -8.484 -6.297 1.701 1 97.5 237 GLU A C 1
ATOM 1707 O O . GLU A 1 237 ? -8.867 -7.164 2.486 1 97.5 237 GLU A O 1
ATOM 1712 N N . ALA A 1 238 ? -7.219 -6.094 1.328 1 97.75 238 ALA A N 1
ATOM 1713 C CA . ALA A 1 238 ? -6.168 -6.965 1.857 1 97.75 238 ALA A CA 1
ATOM 1714 C C . ALA A 1 238 ? -5.438 -6.293 3.018 1 97.75 238 ALA A C 1
ATOM 1716 O O . ALA A 1 238 ? -5.184 -5.09 2.984 1 97.75 238 ALA A O 1
ATOM 1717 N N . PHE A 1 239 ? -5.02 -7.125 4.008 1 96 239 PHE A N 1
ATOM 1718 C CA . PHE A 1 239 ? -4.207 -6.672 5.129 1 96 239 PHE A CA 1
ATOM 1719 C C . PHE A 1 239 ? -3.146 -7.707 5.484 1 96 239 PHE A C 1
ATOM 1721 O O . PHE A 1 239 ? -3.367 -8.906 5.328 1 96 239 PHE A O 1
ATOM 1728 N N . SER A 1 240 ? -2.002 -7.125 5.91 1 95.06 240 SER A N 1
ATOM 1729 C CA . SER A 1 240 ? -1.179 -8.016 6.719 1 95.06 240 SER A CA 1
ATOM 1730 C C . SER A 1 240 ? -1.934 -8.5 7.953 1 95.06 240 SER A C 1
ATOM 1732 O O . SER A 1 240 ? -2.613 -7.711 8.617 1 95.06 240 SER A O 1
ATOM 1734 N N . LEU A 1 241 ? -1.818 -9.758 8.258 1 92.94 241 LEU A N 1
ATOM 1735 C CA . LEU A 1 241 ? -2.551 -10.273 9.406 1 92.94 241 LEU A CA 1
ATOM 1736 C C . LEU A 1 241 ? -2.086 -9.602 10.695 1 92.94 241 LEU A C 1
ATOM 1738 O O . LEU A 1 241 ? -2.834 -9.539 11.672 1 92.94 241 LEU A O 1
ATOM 1742 N N . ALA A 1 242 ? -0.868 -9.062 10.664 1 85.94 242 ALA A N 1
ATOM 1743 C CA . ALA A 1 242 ? -0.394 -8.281 11.797 1 85.94 242 ALA A CA 1
ATOM 1744 C C . ALA A 1 242 ? -1.179 -6.977 11.93 1 85.94 242 ALA A C 1
ATOM 1746 O O . ALA A 1 242 ? -1.413 -6.492 13.039 1 85.94 242 ALA A O 1
ATOM 1747 N N . GLU A 1 243 ? -1.555 -6.426 10.82 1 84.62 243 GLU A N 1
ATOM 1748 C CA . GLU A 1 243 ? -2.217 -5.125 10.773 1 84.62 243 GLU A CA 1
ATOM 1749 C C . GLU A 1 243 ? -3.727 -5.27 10.945 1 84.62 243 GLU A C 1
ATOM 1751 O O . GLU A 1 243 ? -4.406 -4.316 11.328 1 84.62 243 GLU A O 1
ATOM 1756 N N . LEU A 1 244 ? -4.238 -6.402 10.578 1 83.06 244 LEU A N 1
ATOM 1757 C CA . LEU A 1 244 ? -5.668 -6.652 10.711 1 83.06 244 LEU A CA 1
ATOM 1758 C C . LEU A 1 244 ? -6.125 -6.457 12.156 1 83.06 244 LEU A C 1
ATOM 1760 O O . LEU A 1 244 ? -7.277 -6.098 12.406 1 83.06 244 LEU A O 1
ATOM 1764 N N . MET A 1 245 ? -5.191 -6.559 13.039 1 75.75 245 MET A N 1
ATOM 1765 C CA . MET A 1 245 ? -5.496 -6.469 14.469 1 75.75 245 MET A CA 1
ATOM 1766 C C . MET A 1 245 ? -5.637 -5.016 14.906 1 75.75 245 MET A C 1
ATOM 1768 O O . MET A 1 245 ? -5.996 -4.742 16.047 1 75.75 245 MET A O 1
ATOM 1772 N N . HIS A 1 246 ? -5.547 -4.148 13.938 1 79.12 246 HIS A N 1
ATOM 1773 C CA . HIS A 1 246 ? -5.645 -2.719 14.219 1 79.12 246 HIS A CA 1
ATOM 1774 C C . HIS A 1 246 ? -6.973 -2.152 13.727 1 79.12 246 HIS A C 1
ATOM 1776 O O . HIS A 1 246 ? -8.039 -2.697 14.023 1 79.12 246 HIS A O 1
ATOM 1782 N N . GLY A 1 247 ? -7.035 -1.09 13.156 1 74.19 247 GLY A N 1
ATOM 1783 C CA . GLY A 1 247 ? -8.203 -0.324 12.742 1 74.19 247 GLY A CA 1
ATOM 1784 C C . GLY A 1 247 ? -9.227 -1.153 11.992 1 74.19 247 GLY A C 1
ATOM 1785 O O . GLY A 1 247 ? -10.422 -1.086 12.281 1 74.19 247 GLY A O 1
ATOM 1786 N N . PRO A 1 248 ? -8.797 -2.023 11.133 1 81.94 248 PRO A N 1
ATOM 1787 C CA . PRO A 1 248 ? -9.734 -2.793 10.305 1 81.94 248 PRO A CA 1
ATOM 1788 C C . PRO A 1 248 ? -10.562 -3.775 11.125 1 81.94 248 PRO A C 1
ATOM 1790 O O . PRO A 1 248 ? -11.602 -4.258 10.656 1 81.94 248 PRO A O 1
ATOM 1793 N N . MET A 1 249 ? -10.078 -4.07 12.281 1 83.5 249 MET A N 1
ATOM 1794 C CA . MET A 1 249 ? -10.789 -5.031 13.117 1 83.5 249 MET A CA 1
ATOM 1795 C C . MET A 1 249 ? -12.195 -4.527 13.453 1 83.5 249 MET A C 1
ATOM 1797 O O . MET A 1 249 ? -13.078 -5.316 13.773 1 83.5 249 MET A O 1
ATOM 1801 N N . ARG A 1 250 ? -12.352 -3.275 13.367 1 84.31 250 ARG A N 1
ATOM 1802 C CA . ARG A 1 250 ? -13.625 -2.641 13.703 1 84.31 250 ARG A CA 1
ATOM 1803 C C . ARG A 1 250 ? -14.766 -3.201 12.859 1 84.31 250 ARG A C 1
ATOM 1805 O O . ARG A 1 250 ? -15.898 -3.309 13.328 1 84.31 250 ARG A O 1
ATOM 1812 N N . LEU A 1 251 ? -14.445 -3.623 11.633 1 88.88 251 LEU A N 1
ATOM 1813 C CA . LEU A 1 251 ? -15.492 -4.039 10.703 1 88.88 251 LEU A CA 1
ATOM 1814 C C . LEU A 1 251 ? -15.875 -5.496 10.93 1 88.88 251 LEU A C 1
ATOM 1816 O O . LEU A 1 251 ? -16.891 -5.969 10.406 1 88.88 251 LEU A O 1
ATOM 1820 N N . ILE A 1 252 ? -15.07 -6.156 11.664 1 88.12 252 ILE A N 1
ATOM 1821 C CA . ILE A 1 252 ? -15.297 -7.586 11.844 1 88.12 252 ILE A CA 1
ATOM 1822 C C . ILE A 1 252 ? -16.484 -7.809 12.773 1 88.12 252 ILE A C 1
ATOM 1824 O O . ILE A 1 252 ? -16.469 -7.402 13.938 1 88.12 252 ILE A O 1
ATOM 1828 N N . GLU A 1 253 ? -17.516 -8.328 12.219 1 88.25 253 GLU A N 1
ATOM 1829 C CA . GLU A 1 253 ? -18.719 -8.727 12.93 1 88.25 253 GLU A CA 1
ATOM 1830 C C . GLU A 1 253 ? -19.094 -10.172 12.617 1 88.25 253 GLU A C 1
ATOM 1832 O O . GLU A 1 253 ? -18.375 -10.859 11.875 1 88.25 253 GLU A O 1
ATOM 1837 N N . GLU A 1 254 ? -20.156 -10.555 13.148 1 90 254 GLU A N 1
ATOM 1838 C CA . GLU A 1 254 ? -20.562 -11.945 12.969 1 90 254 GLU A CA 1
ATOM 1839 C C . GLU A 1 254 ? -20.734 -12.289 11.492 1 90 254 GLU A C 1
ATOM 1841 O O . GLU A 1 254 ? -21.484 -11.617 10.781 1 90 254 GLU A O 1
ATOM 1846 N N . GLY A 1 255 ? -19.953 -13.234 11.062 1 92.19 255 GLY A N 1
ATOM 1847 C CA . GLY A 1 255 ? -20.094 -13.719 9.695 1 92.19 255 GLY A CA 1
ATOM 1848 C C . GLY A 1 255 ? -19.172 -13.023 8.711 1 92.19 255 GLY A C 1
ATOM 1849 O O . GLY A 1 255 ? -19.094 -13.414 7.543 1 92.19 255 GLY A O 1
ATOM 1850 N N . PHE A 1 256 ? -18.469 -11.984 9.141 1 94.69 256 PHE A N 1
ATOM 1851 C CA . PHE A 1 256 ? -17.578 -11.266 8.242 1 94.69 256 PHE A CA 1
ATOM 1852 C C . PHE A 1 256 ? -16.5 -12.195 7.68 1 94.69 256 PHE A C 1
ATOM 1854 O O . PHE A 1 256 ? -15.727 -12.781 8.438 1 94.69 256 PHE A O 1
ATOM 1861 N N . PRO A 1 257 ? -16.453 -12.383 6.406 1 97.44 257 PRO A N 1
ATOM 1862 C CA . PRO A 1 257 ? -15.516 -13.352 5.836 1 97.44 257 PRO A CA 1
ATOM 1863 C C . PRO A 1 257 ? -14.086 -12.82 5.777 1 97.44 257 PRO A C 1
ATOM 1865 O O . PRO A 1 257 ? -13.867 -11.664 5.414 1 97.44 257 PRO A O 1
ATOM 1868 N N . ILE A 1 258 ? -13.156 -13.625 6.152 1 97.5 258 ILE A N 1
ATOM 1869 C CA . ILE A 1 258 ? -11.727 -13.398 5.996 1 97.5 258 ILE A CA 1
ATOM 1870 C C . ILE A 1 258 ? -11.094 -14.57 5.254 1 97.5 258 ILE A C 1
ATOM 1872 O O . ILE A 1 258 ? -11.133 -15.711 5.727 1 97.5 258 ILE A O 1
ATOM 1876 N N . VAL A 1 259 ? -10.57 -14.336 4.066 1 97.62 259 VAL A N 1
ATOM 1877 C CA . VAL A 1 259 ? -9.797 -15.328 3.326 1 97.62 259 VAL A CA 1
ATOM 1878 C C . VAL A 1 259 ? -8.312 -15.117 3.586 1 97.62 259 VAL A C 1
ATOM 1880 O O . VAL A 1 259 ? -7.754 -14.078 3.238 1 97.62 259 VAL A O 1
ATOM 1883 N N . SER A 1 260 ? -7.668 -16.125 4.125 1 97.62 260 SER A N 1
ATOM 1884 C CA . SER A 1 260 ? -6.281 -15.953 4.551 1 97.62 260 SER A CA 1
ATOM 1885 C C . SER A 1 260 ? -5.363 -16.938 3.84 1 97.62 260 SER A C 1
ATOM 1887 O O . SER A 1 260 ? -5.703 -18.125 3.689 1 97.62 260 SER A O 1
ATOM 1889 N N . PHE A 1 261 ? -4.258 -16.453 3.355 1 97.88 261 PHE A N 1
ATOM 1890 C CA . PHE A 1 261 ? -3.162 -17.266 2.857 1 97.88 261 PHE A CA 1
ATOM 1891 C C . PHE A 1 261 ? -2.125 -17.5 3.949 1 97.88 261 PHE A C 1
ATOM 1893 O O . PHE A 1 261 ? -1.515 -16.562 4.449 1 97.88 261 PHE A O 1
ATOM 1900 N N . LEU A 1 262 ? -1.934 -18.781 4.289 1 97.12 262 LEU A N 1
ATOM 1901 C CA . LEU A 1 262 ? -1.162 -19.125 5.48 1 97.12 262 LEU A CA 1
ATOM 1902 C C . LEU A 1 262 ? -0.079 -20.141 5.156 1 97.12 262 LEU A C 1
ATOM 1904 O O . LEU A 1 262 ? -0.262 -21.344 5.383 1 97.12 262 LEU A O 1
ATOM 1908 N N . PRO A 1 263 ? 1.043 -19.656 4.684 1 96.81 263 PRO A N 1
ATOM 1909 C CA . PRO A 1 263 ? 2.162 -20.578 4.488 1 96.81 263 PRO A CA 1
ATOM 1910 C C . PRO A 1 263 ? 2.822 -20.984 5.801 1 96.81 263 PRO A C 1
ATOM 1912 O O . PRO A 1 263 ? 2.641 -20.328 6.824 1 96.81 263 PRO A O 1
ATOM 1915 N N . ARG A 1 264 ? 3.574 -22.109 5.758 1 96.5 264 ARG A N 1
ATOM 1916 C CA . ARG A 1 264 ? 4.34 -22.547 6.918 1 96.5 264 ARG A CA 1
ATOM 1917 C C . ARG A 1 264 ? 5.699 -21.859 6.973 1 96.5 264 ARG A C 1
ATOM 1919 O O . ARG A 1 264 ? 6.738 -22.531 6.957 1 96.5 264 ARG A O 1
ATOM 1926 N N . ASP A 1 265 ? 5.684 -20.578 7.074 1 96.56 265 ASP A N 1
ATOM 1927 C CA . ASP A 1 265 ? 6.898 -19.766 7.148 1 96.56 265 ASP A CA 1
ATOM 1928 C C . ASP A 1 265 ? 7.145 -19.281 8.578 1 96.56 265 ASP A C 1
ATOM 1930 O O . ASP A 1 265 ? 6.59 -19.828 9.531 1 96.56 265 ASP A O 1
ATOM 1934 N N . GLU A 1 266 ? 8.039 -18.312 8.742 1 96.94 266 GLU A N 1
ATOM 1935 C CA . GLU A 1 266 ? 8.469 -17.828 10.047 1 96.94 266 GLU A CA 1
ATOM 1936 C C . GLU A 1 266 ? 7.32 -17.141 10.781 1 96.94 266 GLU A C 1
ATOM 1938 O O . GLU A 1 266 ? 7.332 -17.047 12.008 1 96.94 266 GLU A O 1
ATOM 1943 N N . ALA A 1 267 ? 6.289 -16.719 10.031 1 96.12 267 ALA A N 1
ATOM 1944 C CA . ALA A 1 267 ? 5.188 -15.961 10.625 1 96.12 267 ALA A CA 1
ATOM 1945 C C . ALA A 1 267 ? 4.02 -16.875 10.977 1 96.12 267 ALA A C 1
ATOM 1947 O O . ALA A 1 267 ? 2.975 -16.406 11.438 1 96.12 267 ALA A O 1
ATOM 1948 N N . PHE A 1 268 ? 4.164 -18.141 10.844 1 96.88 268 PHE A N 1
ATOM 1949 C CA . PHE A 1 268 ? 3.074 -19.109 10.898 1 96.88 268 PHE A CA 1
ATOM 1950 C C . PHE A 1 268 ? 2.334 -19.016 12.227 1 96.88 268 PHE A C 1
ATOM 1952 O O . PHE A 1 268 ? 1.117 -18.812 12.25 1 96.88 268 PHE A O 1
ATOM 1959 N N . ASP A 1 269 ? 3.008 -19.047 13.297 1 95.81 269 ASP A N 1
ATOM 1960 C CA . ASP A 1 269 ? 2.387 -19.094 14.617 1 95.81 269 ASP A CA 1
ATOM 1961 C C . ASP A 1 269 ? 1.634 -17.797 14.922 1 95.81 269 ASP A C 1
ATOM 1963 O O . ASP A 1 269 ? 0.517 -17.828 15.445 1 95.81 269 ASP A O 1
ATOM 1967 N N . THR A 1 270 ? 2.244 -16.719 14.57 1 93.69 270 THR A N 1
ATOM 1968 C CA . THR A 1 270 ? 1.598 -15.438 14.828 1 93.69 270 THR A CA 1
ATOM 1969 C C . THR A 1 270 ? 0.371 -15.258 13.938 1 93.69 270 THR A C 1
ATOM 1971 O O . THR A 1 270 ? -0.613 -14.641 14.344 1 93.69 270 THR A O 1
ATOM 1974 N N . ASN A 1 271 ? 0.441 -15.766 12.758 1 95.75 271 ASN A N 1
ATOM 1975 C CA . ASN A 1 271 ? -0.705 -15.703 11.859 1 95.75 271 ASN A CA 1
ATOM 1976 C C . ASN A 1 271 ? -1.871 -16.531 12.375 1 95.75 271 ASN A C 1
ATOM 1978 O O . ASN A 1 271 ? -3.027 -16.125 12.289 1 95.75 271 ASN A O 1
ATOM 1982 N N . ILE A 1 272 ? -1.538 -17.656 12.891 1 95.62 272 ILE A N 1
ATOM 1983 C CA . ILE A 1 272 ? -2.576 -18.516 13.469 1 95.62 272 ILE A CA 1
ATOM 1984 C C . ILE A 1 272 ? -3.25 -17.781 14.633 1 95.62 272 ILE A C 1
ATOM 1986 O O . ILE A 1 272 ? -4.48 -17.781 14.742 1 95.62 272 ILE A O 1
ATOM 1990 N N . ALA A 1 273 ? -2.457 -17.203 15.438 1 94.44 273 ALA A N 1
ATOM 1991 C CA . ALA A 1 273 ? -2.988 -16.469 16.578 1 94.44 273 ALA A CA 1
ATOM 1992 C C . ALA A 1 273 ? -3.906 -15.336 16.125 1 94.44 273 ALA A C 1
ATOM 1994 O O . ALA A 1 273 ? -4.965 -15.109 16.719 1 94.44 273 ALA A O 1
ATOM 1995 N N . ALA A 1 274 ? -3.506 -14.633 15.102 1 93.5 274 ALA A N 1
ATOM 1996 C CA . ALA A 1 274 ? -4.309 -13.539 14.562 1 93.5 274 ALA A CA 1
ATOM 1997 C C . ALA A 1 274 ? -5.645 -14.047 14.031 1 93.5 274 ALA A C 1
ATOM 1999 O O . ALA A 1 274 ? -6.684 -13.414 14.242 1 93.5 274 ALA A O 1
ATOM 2000 N N . LEU A 1 275 ? -5.637 -15.133 13.359 1 95.25 275 LEU A N 1
ATOM 2001 C CA . LEU A 1 275 ? -6.855 -15.703 12.797 1 95.25 275 LEU A CA 1
ATOM 2002 C C . LEU A 1 275 ? -7.793 -16.188 13.898 1 95.25 275 LEU A C 1
ATOM 2004 O O . LEU A 1 275 ? -9.008 -15.992 13.812 1 95.25 275 LEU A O 1
ATOM 2008 N N . LYS A 1 276 ? -7.207 -16.797 14.922 1 95 276 LYS A N 1
ATOM 2009 C CA . LYS A 1 276 ? -8.008 -17.234 16.062 1 95 276 LYS A CA 1
ATOM 2010 C C . LYS A 1 276 ? -8.68 -16.047 16.75 1 95 276 LYS A C 1
ATOM 2012 O O . LYS A 1 276 ? -9.852 -16.109 17.125 1 95 276 LYS A O 1
ATOM 2017 N N . ARG A 1 277 ? -7.934 -15.023 16.906 1 92.38 277 ARG A N 1
ATOM 2018 C CA . ARG A 1 277 ? -8.477 -13.805 17.5 1 92.38 277 ARG A CA 1
ATOM 2019 C C . ARG A 1 277 ? -9.602 -13.227 16.656 1 92.38 277 ARG A C 1
ATOM 2021 O O . ARG A 1 277 ? -10.641 -12.836 17.172 1 92.38 277 ARG A O 1
ATOM 2028 N N . SER A 1 278 ? -9.422 -13.148 15.344 1 93.44 278 SER A N 1
ATOM 2029 C CA . SER A 1 278 ? -10.453 -12.648 14.438 1 93.44 278 SER A CA 1
ATOM 2030 C C . SER A 1 278 ? -11.711 -13.508 14.516 1 93.44 278 SER A C 1
ATOM 2032 O O . SER A 1 278 ? -12.828 -12.984 14.477 1 93.44 278 SER A O 1
ATOM 2034 N N . HIS A 1 279 ? -11.492 -14.734 14.617 1 95.5 279 HIS A N 1
ATOM 2035 C CA . HIS A 1 279 ? -12.617 -15.664 14.734 1 95.5 279 HIS A CA 1
ATOM 2036 C C . HIS A 1 279 ? -13.406 -15.406 16.016 1 95.5 279 HIS A C 1
ATOM 2038 O O . HIS A 1 279 ? -14.633 -15.5 16.016 1 95.5 279 HIS A O 1
ATOM 2044 N N . SER A 1 280 ? -12.703 -15.125 17.047 1 93.25 280 SER A N 1
ATOM 2045 C CA . SER A 1 280 ? -13.359 -14.883 18.328 1 93.25 280 SER A CA 1
ATOM 2046 C C . SER A 1 280 ? -14.227 -13.633 18.281 1 93.25 280 SER A C 1
ATOM 2048 O O . SER A 1 280 ? -15.148 -13.477 19.094 1 93.25 280 SER A O 1
ATOM 2050 N N . PHE A 1 281 ? -13.961 -12.812 17.359 1 91 281 PHE A N 1
ATOM 2051 C CA . PHE A 1 281 ? -14.758 -11.594 17.203 1 91 281 PHE A CA 1
ATOM 2052 C C . PHE A 1 281 ? -15.898 -11.82 16.219 1 91 281 PHE A C 1
ATOM 2054 O O . PHE A 1 281 ? -16.656 -10.891 15.922 1 91 281 PHE A O 1
ATOM 2061 N N . GLY A 1 282 ? -15.969 -13.094 15.609 1 93.19 282 GLY A N 1
ATOM 2062 C CA . GLY A 1 282 ? -17.141 -13.438 14.812 1 93.19 282 GLY A CA 1
ATOM 2063 C C . GLY A 1 282 ? -16.812 -13.648 13.344 1 93.19 282 GLY A C 1
ATOM 2064 O O . GLY A 1 282 ? -17.688 -14.031 12.562 1 93.19 282 GLY A O 1
ATOM 2065 N N . ALA A 1 283 ? -15.586 -13.477 12.961 1 95.25 283 ALA A N 1
ATOM 2066 C CA . ALA A 1 283 ? -15.219 -13.602 11.555 1 95.25 283 ALA A CA 1
ATOM 2067 C C . ALA A 1 283 ? -15.391 -15.039 11.07 1 95.25 283 ALA A C 1
ATOM 2069 O O . ALA A 1 283 ? -15.125 -15.992 11.812 1 95.25 283 ALA A O 1
ATOM 2070 N N . SER A 1 284 ? -15.875 -15.227 9.898 1 96.75 284 SER A N 1
ATOM 2071 C CA . SER A 1 284 ? -15.828 -16.516 9.203 1 96.75 284 SER A CA 1
ATOM 2072 C C . SER A 1 284 ? -14.516 -16.688 8.453 1 96.75 284 SER A C 1
ATOM 2074 O O . SER A 1 284 ? -14.289 -16.062 7.418 1 96.75 284 SER A O 1
ATOM 2076 N N . ILE A 1 285 ? -13.719 -17.609 8.922 1 96.62 285 ILE A N 1
ATOM 2077 C CA . ILE A 1 285 ? -12.344 -17.703 8.453 1 96.62 285 ILE A CA 1
ATOM 2078 C C . ILE A 1 285 ? -12.242 -18.781 7.371 1 96.62 285 ILE A C 1
ATOM 2080 O O . ILE A 1 285 ? -12.75 -19.891 7.543 1 96.62 285 ILE A O 1
ATOM 2084 N N . VAL A 1 286 ? -11.664 -18.453 6.277 1 96.06 286 VAL A N 1
ATOM 2085 C CA . VAL A 1 286 ? -11.203 -19.391 5.258 1 96.06 286 VAL A CA 1
ATOM 2086 C C . VAL A 1 286 ? -9.68 -19.344 5.168 1 96.06 286 VAL A C 1
ATOM 2088 O O . VAL A 1 286 ? -9.094 -18.281 4.934 1 96.06 286 VAL A O 1
ATOM 2091 N N . THR A 1 287 ? -9.07 -20.422 5.344 1 95.81 287 THR A N 1
ATOM 2092 C CA . THR A 1 287 ? -7.613 -20.469 5.27 1 95.81 287 THR A CA 1
ATOM 2093 C C . THR A 1 287 ? -7.156 -21.359 4.121 1 95.81 287 THR A C 1
ATOM 2095 O O . THR A 1 287 ? -7.566 -22.516 4.031 1 95.81 287 THR A O 1
ATOM 2098 N N . LEU A 1 288 ? -6.359 -20.797 3.25 1 93.62 288 LEU A N 1
ATOM 2099 C CA . LEU A 1 288 ? -5.734 -21.594 2.197 1 93.62 288 LEU A CA 1
ATOM 2100 C C . LEU A 1 288 ? -4.449 -22.25 2.701 1 93.62 288 LEU A C 1
ATOM 2102 O O . LEU A 1 288 ? -3.352 -21.766 2.408 1 93.62 288 LEU A O 1
ATOM 2106 N N . SER A 1 289 ? -4.566 -23.234 3.439 1 89.62 289 SER A N 1
ATOM 2107 C CA . SER A 1 289 ? -3.508 -24.016 4.066 1 89.62 289 SER A CA 1
ATOM 2108 C C . SER A 1 289 ? -4.039 -25.344 4.602 1 89.62 289 SER A C 1
ATOM 2110 O O . SER A 1 289 ? -5.254 -25.562 4.641 1 89.62 289 SER A O 1
ATOM 2112 N N . ASP A 1 290 ? -3.109 -26.219 4.98 1 85.94 290 ASP A N 1
ATOM 2113 C CA . ASP A 1 290 ? -3.512 -27.469 5.609 1 85.94 290 ASP A CA 1
ATOM 2114 C C . ASP A 1 290 ? -3.482 -27.359 7.133 1 85.94 290 ASP A C 1
ATOM 2116 O O . ASP A 1 290 ? -3.768 -28.328 7.836 1 85.94 290 ASP A O 1
ATOM 2120 N N . ALA A 1 291 ? -3.176 -26.188 7.57 1 89.81 291 ALA A N 1
ATOM 2121 C CA . ALA A 1 291 ? -3.064 -25.984 9.016 1 89.81 291 ALA A CA 1
ATOM 2122 C C . ALA A 1 291 ? -4.438 -26.031 9.68 1 89.81 291 ALA A C 1
ATOM 2124 O O . ALA A 1 291 ? -5.445 -25.703 9.055 1 89.81 291 ALA A O 1
ATOM 2125 N N . GLN A 1 292 ? -4.43 -26.469 10.898 1 90.5 292 GLN A N 1
ATOM 2126 C CA . GLN A 1 292 ? -5.668 -26.453 11.672 1 90.5 292 GLN A CA 1
ATOM 2127 C C . GLN A 1 292 ? -5.996 -25.047 12.156 1 90.5 292 GLN A C 1
ATOM 2129 O O . GLN A 1 292 ? -5.367 -24.531 13.086 1 90.5 292 GLN A O 1
ATOM 2134 N N . THR A 1 293 ? -6.875 -24.453 11.547 1 92.06 293 THR A N 1
ATOM 2135 C CA . THR A 1 293 ? -7.371 -23.125 11.883 1 92.06 293 THR A CA 1
ATOM 2136 C C . THR A 1 293 ? -8.883 -23.141 12.062 1 92.06 293 THR A C 1
ATOM 2138 O O . THR A 1 293 ? -9.555 -24.078 11.633 1 92.06 293 THR A O 1
ATOM 2141 N N . PRO A 1 294 ? -9.383 -22.203 12.773 1 93.25 294 PRO A N 1
ATOM 2142 C CA . PRO A 1 294 ? -10.844 -22.109 12.797 1 93.25 294 PRO A CA 1
ATOM 2143 C C . PRO A 1 294 ? -11.445 -21.875 11.414 1 93.25 294 PRO A C 1
ATOM 2145 O O . PRO A 1 294 ? -10.766 -21.375 10.523 1 93.25 294 PRO A O 1
ATOM 2148 N N . GLY A 1 295 ? -12.664 -22.297 11.281 1 93.19 295 GLY A N 1
ATOM 2149 C CA . GLY A 1 295 ? -13.375 -22.031 10.047 1 93.19 295 GLY A CA 1
ATOM 2150 C C . GLY A 1 295 ? -13.109 -23.078 8.969 1 93.19 295 GLY A C 1
ATOM 2151 O O . GLY A 1 295 ? -13 -24.266 9.266 1 93.19 295 GLY A O 1
ATOM 2152 N N . PHE A 1 296 ? -13.016 -22.625 7.738 1 92.81 296 PHE A N 1
ATOM 2153 C CA . PHE A 1 296 ? -12.891 -23.516 6.59 1 92.81 296 PHE A CA 1
ATOM 2154 C C . PHE A 1 296 ? -11.461 -23.531 6.062 1 92.81 296 PHE A C 1
ATOM 2156 O O . PHE A 1 296 ? -10.766 -22.516 6.117 1 92.81 296 PHE A O 1
ATOM 2163 N N . ARG A 1 297 ? -11.109 -24.688 5.598 1 92.31 297 ARG A N 1
ATOM 2164 C CA . ARG A 1 297 ? -9.758 -24.828 5.055 1 92.31 297 ARG A CA 1
ATOM 2165 C C . ARG A 1 297 ? -9.805 -25.281 3.598 1 92.31 297 ARG A C 1
ATOM 2167 O O . ARG A 1 297 ? -10.625 -26.109 3.225 1 92.31 297 ARG A O 1
ATOM 2174 N N . LEU A 1 298 ? -8.945 -24.688 2.824 1 92.31 298 LEU A N 1
ATOM 2175 C CA . LEU A 1 298 ? -8.703 -25.078 1.443 1 92.31 298 LEU A CA 1
ATOM 2176 C C . LEU A 1 298 ? -7.234 -25.422 1.218 1 92.31 298 LEU A C 1
ATOM 2178 O O . LEU A 1 298 ? -6.461 -24.562 0.777 1 92.31 298 LEU A O 1
ATOM 2182 N N . PRO A 1 299 ? -6.887 -26.594 1.415 1 90.44 299 PRO A N 1
ATOM 2183 C CA . PRO A 1 299 ? -5.477 -26.984 1.297 1 90.44 299 PRO A CA 1
ATOM 2184 C C . PRO A 1 299 ? -4.965 -26.906 -0.14 1 90.44 299 PRO A C 1
ATOM 2186 O O . PRO A 1 299 ? -5.742 -27.047 -1.086 1 90.44 299 PRO A O 1
ATOM 2189 N N . SER A 1 300 ? -3.727 -26.609 -0.275 1 90.25 300 SER A N 1
ATOM 2190 C CA . SER A 1 300 ? -3.031 -26.609 -1.559 1 90.25 300 SER A CA 1
ATOM 2191 C C . SER A 1 300 ? -1.723 -27.391 -1.472 1 90.25 300 SER A C 1
ATOM 2193 O O . SER A 1 300 ? -1.202 -27.625 -0.378 1 90.25 300 SER A O 1
ATOM 2195 N N . ALA A 1 301 ? -1.244 -27.812 -2.613 1 92.94 301 ALA A N 1
ATOM 2196 C CA . ALA A 1 301 ? 0.057 -28.484 -2.674 1 92.94 301 ALA A CA 1
ATOM 2197 C C . ALA A 1 301 ? 1.173 -27.531 -2.238 1 92.94 301 ALA A C 1
ATOM 2199 O O . ALA A 1 301 ? 1.014 -26.312 -2.289 1 92.94 301 ALA A O 1
ATOM 2200 N N . SER A 1 302 ? 2.201 -28.125 -1.721 1 95.06 302 SER A N 1
ATOM 2201 C CA . SER A 1 302 ? 3.361 -27.359 -1.304 1 95.06 302 SER A CA 1
ATOM 2202 C C . SER A 1 302 ? 4.516 -27.516 -2.287 1 95.06 302 SER A C 1
ATOM 2204 O O . SER A 1 302 ? 4.73 -28.594 -2.834 1 95.06 302 SER A O 1
ATOM 2206 N N . THR A 1 303 ? 5.258 -26.453 -2.484 1 97.25 303 THR A N 1
ATOM 2207 C CA . THR A 1 303 ? 6.48 -26.5 -3.279 1 97.25 303 THR A CA 1
ATOM 2208 C C . THR A 1 303 ? 7.672 -26.906 -2.414 1 97.25 303 THR A C 1
ATOM 2210 O O . THR A 1 303 ? 8.758 -27.188 -2.932 1 97.25 303 THR A O 1
ATOM 2213 N N . GLY A 1 304 ? 7.484 -26.922 -1.149 1 96.5 304 GLY A N 1
ATOM 2214 C CA . GLY A 1 304 ? 8.594 -27.078 -0.219 1 96.5 304 GLY A CA 1
ATOM 2215 C C . GLY A 1 304 ? 9.25 -25.75 0.142 1 96.5 304 GLY A C 1
ATOM 2216 O O . GLY A 1 304 ? 10.117 -25.703 1.014 1 96.5 304 GLY A O 1
ATOM 2217 N N . SER A 1 305 ? 8.914 -24.703 -0.478 1 97.69 305 SER A N 1
ATOM 2218 C CA . SER A 1 305 ? 9.344 -23.359 -0.162 1 97.69 305 SER A CA 1
ATOM 2219 C C . SER A 1 305 ? 8.18 -22.5 0.332 1 97.69 305 SER A C 1
ATOM 2221 O O . SER A 1 305 ? 7.434 -21.938 -0.47 1 97.69 305 SER A O 1
ATOM 2223 N N . PRO A 1 306 ? 8.086 -22.281 1.603 1 97.31 306 PRO A N 1
ATOM 2224 C CA . PRO A 1 306 ? 6.922 -21.609 2.186 1 97.31 306 PRO A CA 1
ATOM 2225 C C . PRO A 1 306 ? 6.648 -20.25 1.547 1 97.31 306 PRO A C 1
ATOM 2227 O O . PRO A 1 306 ? 5.488 -19.859 1.387 1 97.31 306 PRO A O 1
ATOM 2230 N N . HIS A 1 307 ? 7.676 -19.531 1.13 1 97.81 307 HIS A N 1
ATOM 2231 C CA . HIS A 1 307 ? 7.496 -18.188 0.572 1 97.81 307 HIS A CA 1
ATOM 2232 C C . HIS A 1 307 ? 6.871 -18.266 -0.819 1 97.81 307 HIS A C 1
ATOM 2234 O O . HIS A 1 307 ? 6.348 -17.266 -1.314 1 97.81 307 HIS A O 1
ATOM 2240 N N . LEU A 1 308 ? 6.883 -19.453 -1.502 1 98.25 308 LEU A N 1
ATOM 2241 C CA . LEU A 1 308 ? 6.301 -19.625 -2.83 1 98.25 308 LEU A CA 1
ATOM 2242 C C . LEU A 1 308 ? 4.902 -20.219 -2.742 1 98.25 308 LEU A C 1
ATOM 2244 O O . LEU A 1 308 ? 4.098 -20.062 -3.66 1 98.25 308 LEU A O 1
ATOM 2248 N N . ASP A 1 309 ? 4.578 -20.859 -1.668 1 97.81 309 ASP A N 1
ATOM 2249 C CA . ASP A 1 309 ? 3.375 -21.672 -1.528 1 97.81 309 ASP A CA 1
ATOM 2250 C C . ASP A 1 309 ? 2.113 -20.828 -1.665 1 97.81 309 ASP A C 1
ATOM 2252 O O . ASP A 1 309 ? 1.096 -21.297 -2.178 1 97.81 309 ASP A O 1
ATOM 2256 N N . PRO A 1 310 ? 2.176 -19.547 -1.191 1 98.12 310 PRO A N 1
ATOM 2257 C CA . PRO A 1 310 ? 0.971 -18.734 -1.375 1 98.12 310 PRO A CA 1
ATOM 2258 C C . PRO A 1 310 ? 0.561 -18.609 -2.842 1 98.12 310 PRO A C 1
ATOM 2260 O O . PRO A 1 310 ? -0.626 -18.469 -3.145 1 98.12 310 PRO A O 1
ATOM 2263 N N . LEU A 1 311 ? 1.521 -18.672 -3.754 1 98.12 311 LEU A N 1
ATOM 2264 C CA . LEU A 1 311 ? 1.218 -18.609 -5.18 1 98.12 311 LEU A CA 1
ATOM 2265 C C . LEU A 1 311 ? 0.406 -19.828 -5.613 1 98.12 311 LEU A C 1
ATOM 2267 O O . LEU A 1 311 ? -0.5 -19.719 -6.441 1 98.12 311 LEU A O 1
ATOM 2271 N N . VAL A 1 312 ? 0.683 -20.953 -5.059 1 97.31 312 VAL A N 1
ATOM 2272 C CA . VAL A 1 312 ? -0.052 -22.188 -5.344 1 97.31 312 VAL A CA 1
ATOM 2273 C C . VAL A 1 312 ? -1.475 -22.078 -4.801 1 97.31 312 VAL A C 1
ATOM 2275 O O . VAL A 1 312 ? -2.438 -22.406 -5.492 1 97.31 312 VAL A O 1
ATOM 2278 N N . SER A 1 313 ? -1.575 -21.547 -3.598 1 95.94 313 SER A N 1
ATOM 2279 C CA . SER A 1 313 ? -2.877 -21.359 -2.961 1 95.94 313 SER A CA 1
ATOM 2280 C C . SER A 1 313 ? -3.762 -20.422 -3.764 1 95.94 313 SER A C 1
ATOM 2282 O O . SER A 1 313 ? -4.984 -20.562 -3.77 1 95.94 313 SER A O 1
ATOM 2284 N N . LEU A 1 314 ? -3.152 -19.516 -4.434 1 97.38 314 LEU A N 1
ATOM 2285 C CA . LEU A 1 314 ? -3.898 -18.516 -5.191 1 97.38 314 LEU A CA 1
ATOM 2286 C C . LEU A 1 314 ? -4.68 -19.172 -6.328 1 97.38 314 LEU A C 1
ATOM 2288 O O . LEU A 1 314 ? -5.781 -18.719 -6.664 1 97.38 314 LEU A O 1
ATOM 2292 N N . ILE A 1 315 ? -4.176 -20.203 -6.922 1 95.06 315 ILE A N 1
ATOM 2293 C CA . ILE A 1 315 ? -4.855 -20.891 -8.016 1 95.06 315 ILE A CA 1
ATOM 2294 C C . ILE A 1 315 ? -6.195 -21.438 -7.527 1 95.06 315 ILE A C 1
ATOM 2296 O O . ILE A 1 315 ? -7.207 -21.344 -8.227 1 95.06 315 ILE A O 1
ATOM 2300 N N . ASN A 1 316 ? -6.168 -21.953 -6.332 1 93.19 316 ASN A N 1
ATOM 2301 C CA . ASN A 1 316 ? -7.418 -22.422 -5.734 1 93.19 316 ASN A CA 1
ATOM 2302 C C . ASN A 1 316 ? -8.398 -21.281 -5.52 1 93.19 316 ASN A C 1
ATOM 2304 O O . ASN A 1 316 ? -9.602 -21.438 -5.742 1 93.19 316 ASN A O 1
ATOM 2308 N N . TYR A 1 317 ? -7.906 -20.266 -5.066 1 96.19 317 TYR A N 1
ATOM 2309 C CA . TYR A 1 317 ? -8.758 -19.094 -4.859 1 96.19 317 TYR A CA 1
ATOM 2310 C C . TYR A 1 317 ? -9.352 -18.609 -6.176 1 96.19 317 TYR A C 1
ATOM 2312 O O . TYR A 1 317 ? -10.531 -18.234 -6.23 1 96.19 317 TYR A O 1
ATOM 2320 N N . TYR A 1 318 ? -8.508 -18.594 -7.297 1 96.5 318 TYR A N 1
ATOM 2321 C CA . TYR A 1 318 ? -9.023 -18.188 -8.602 1 96.5 318 TYR A CA 1
ATOM 2322 C C . TYR A 1 318 ? -10.219 -19.047 -9.008 1 96.5 318 TYR A C 1
ATOM 2324 O O . TYR A 1 318 ? -11.203 -18.531 -9.531 1 96.5 318 TYR A O 1
ATOM 2332 N N . ARG A 1 319 ? -10.141 -20.344 -8.734 1 94.88 319 ARG A N 1
ATOM 2333 C CA . ARG A 1 319 ? -11.234 -21.266 -9.047 1 94.88 319 ARG A CA 1
ATOM 2334 C C . ARG A 1 319 ? -12.484 -20.906 -8.242 1 94.88 319 ARG A C 1
ATOM 2336 O O . ARG A 1 319 ? -13.586 -20.859 -8.789 1 94.88 319 ARG A O 1
ATOM 2343 N N . VAL A 1 320 ? -12.281 -20.594 -7.016 1 95.5 320 VAL A N 1
ATOM 2344 C CA . VAL A 1 320 ? -13.391 -20.281 -6.117 1 95.5 320 VAL A CA 1
ATOM 2345 C C . VAL A 1 320 ? -14.055 -18.984 -6.551 1 95.5 320 VAL A C 1
ATOM 2347 O O . VAL A 1 320 ? -15.273 -18.922 -6.707 1 95.5 320 VAL A O 1
ATOM 2350 N N . ILE A 1 321 ? -13.266 -17.938 -6.75 1 96.75 321 ILE A N 1
ATOM 2351 C CA . ILE A 1 321 ? -13.836 -16.609 -7.016 1 96.75 321 ILE A CA 1
ATOM 2352 C C . ILE A 1 321 ? -14.492 -16.609 -8.391 1 96.75 321 ILE A C 1
ATOM 2354 O O . ILE A 1 321 ? -15.5 -15.922 -8.602 1 96.75 321 ILE A O 1
ATOM 2358 N N . GLU A 1 322 ? -13.914 -17.391 -9.367 1 96.5 322 GLU A N 1
ATOM 2359 C CA . GLU A 1 322 ? -14.547 -17.547 -10.672 1 96.5 322 GLU A CA 1
ATOM 2360 C C . GLU A 1 322 ? -15.93 -18.188 -10.539 1 96.5 322 GLU A C 1
ATOM 2362 O O . GLU A 1 322 ? -16.891 -17.703 -11.133 1 96.5 322 GLU A O 1
ATOM 2367 N N . ALA A 1 323 ? -16.016 -19.203 -9.781 1 95.62 323 ALA A N 1
ATOM 2368 C CA . ALA A 1 323 ? -17.297 -19.891 -9.562 1 95.62 323 ALA A CA 1
ATOM 2369 C C . ALA A 1 323 ? -18.297 -18.969 -8.875 1 95.62 323 ALA A C 1
ATOM 2371 O O . ALA A 1 323 ? -19.469 -18.938 -9.25 1 95.62 323 ALA A O 1
ATOM 2372 N N . VAL A 1 324 ? -17.859 -18.25 -7.875 1 97.19 324 VAL A N 1
ATOM 2373 C CA . VAL A 1 324 ? -18.703 -17.312 -7.156 1 97.19 324 VAL A CA 1
ATOM 2374 C C . VAL A 1 324 ? -19.219 -16.234 -8.109 1 97.19 324 VAL A C 1
ATOM 2376 O O . VAL A 1 324 ? -20.406 -15.883 -8.078 1 97.19 324 VAL A O 1
ATOM 2379 N N . THR A 1 325 ? -18.312 -15.727 -8.945 1 97 325 THR A N 1
ATOM 2380 C CA . THR A 1 325 ? -18.672 -14.695 -9.914 1 97 325 THR A CA 1
ATOM 2381 C C . THR A 1 325 ? -19.797 -15.172 -10.836 1 97 325 THR A C 1
ATOM 2383 O O . THR A 1 325 ? -20.797 -14.477 -11.008 1 97 325 THR A O 1
ATOM 2386 N N . ARG A 1 326 ? -19.688 -16.359 -11.359 1 96.38 326 ARG A N 1
ATOM 2387 C CA . ARG A 1 326 ? -20.688 -16.938 -12.242 1 96.38 326 ARG A CA 1
ATOM 2388 C C . ARG A 1 326 ? -22 -17.172 -11.5 1 96.38 326 ARG A C 1
ATOM 2390 O O . ARG A 1 326 ? -23.078 -16.906 -12.031 1 96.38 326 ARG A O 1
ATOM 2397 N N . ARG A 1 327 ? -21.875 -17.656 -10.383 1 96.12 327 ARG A N 1
ATOM 2398 C CA . ARG A 1 327 ? -23.062 -17.938 -9.578 1 96.12 327 ARG A CA 1
ATOM 2399 C C . ARG A 1 327 ? -23.844 -16.641 -9.289 1 96.12 327 ARG A C 1
ATOM 2401 O O . ARG A 1 327 ? -25.078 -16.672 -9.195 1 96.12 327 ARG A O 1
ATOM 2408 N N . LYS A 1 328 ? -23.156 -15.547 -9.148 1 96.25 328 LYS A N 1
ATOM 2409 C CA . LYS A 1 328 ? -23.781 -14.25 -8.898 1 96.25 328 LYS A CA 1
ATOM 2410 C C . LYS A 1 328 ? -24.391 -13.68 -10.172 1 96.25 328 LYS A C 1
ATOM 2412 O O . LYS A 1 328 ? -25.031 -12.625 -10.141 1 96.25 328 LYS A O 1
ATOM 2417 N N . GLY A 1 329 ? -24.094 -14.312 -11.312 1 95.62 329 GLY A N 1
ATOM 2418 C CA . GLY A 1 329 ? -24.672 -13.898 -12.586 1 95.62 329 GLY A CA 1
ATOM 2419 C C . GLY A 1 329 ? -23.766 -12.945 -13.359 1 95.62 329 GLY A C 1
ATOM 2420 O O . GLY A 1 329 ? -24.203 -12.305 -14.32 1 95.62 329 GLY A O 1
ATOM 2421 N N . PHE A 1 330 ? -22.531 -12.773 -12.898 1 95.38 330 PHE A N 1
ATOM 2422 C CA . PHE A 1 330 ? -21.594 -11.898 -13.578 1 95.38 330 PHE A CA 1
ATOM 2423 C C . PHE A 1 330 ? -20.734 -12.68 -14.57 1 95.38 330 PHE A C 1
ATOM 2425 O O . PHE A 1 330 ? -20.672 -13.914 -14.508 1 95.38 330 PHE A O 1
ATOM 2432 N N . ASP A 1 331 ? -20.188 -11.992 -15.523 1 95.25 331 ASP A N 1
ATOM 2433 C CA . ASP A 1 331 ? -19.203 -12.547 -16.453 1 95.25 331 ASP A CA 1
ATOM 2434 C C . ASP A 1 331 ? -17.781 -12.289 -15.977 1 95.25 331 ASP A C 1
ATOM 2436 O O . ASP A 1 331 ? -17.297 -11.148 -16 1 95.25 331 ASP A O 1
ATOM 2440 N N . PRO A 1 332 ? -17.062 -13.305 -15.594 1 95.06 332 PRO A N 1
ATOM 2441 C CA . PRO A 1 332 ? -15.703 -13.094 -15.102 1 95.06 332 PRO A CA 1
ATOM 2442 C C . PRO A 1 332 ? -14.781 -12.484 -16.156 1 95.06 332 PRO A C 1
ATOM 2444 O O . PRO A 1 332 ? -13.773 -11.867 -15.812 1 95.06 332 PRO A O 1
ATOM 2447 N N . ASP A 1 333 ? -15.078 -12.664 -17.438 1 94.88 333 ASP A N 1
ATOM 2448 C CA . ASP A 1 333 ? -14.188 -12.273 -18.531 1 94.88 333 ASP A CA 1
ATOM 2449 C C . ASP A 1 333 ? -14.406 -10.812 -18.906 1 94.88 333 ASP A C 1
ATOM 2451 O O . ASP A 1 333 ? -13.539 -10.188 -19.516 1 94.88 333 ASP A O 1
ATOM 2455 N N . LYS A 1 334 ? -15.578 -10.273 -18.578 1 93 334 LYS A N 1
ATOM 2456 C CA . LYS A 1 334 ? -15.945 -8.906 -18.938 1 93 334 LYS A CA 1
ATOM 2457 C C . LYS A 1 334 ? -16.641 -8.195 -17.781 1 93 334 LYS A C 1
ATOM 2459 O O . LYS A 1 334 ? -17.797 -7.805 -17.906 1 93 334 LYS A O 1
ATOM 2464 N N . PRO A 1 335 ? -15.859 -7.945 -16.781 1 89.5 335 PRO A N 1
ATOM 2465 C CA . PRO A 1 335 ? -16.469 -7.215 -15.664 1 89.5 335 PRO A CA 1
ATOM 2466 C C . PRO A 1 335 ? -16.984 -5.836 -16.078 1 89.5 335 PRO A C 1
ATOM 2468 O O . PRO A 1 335 ? -16.359 -5.156 -16.891 1 89.5 335 PRO A O 1
ATOM 2471 N N . ARG A 1 336 ? -18.016 -5.441 -15.484 1 82.88 336 ARG A N 1
ATOM 2472 C CA . ARG A 1 336 ? -18.625 -4.145 -15.766 1 82.88 336 ARG A CA 1
ATOM 2473 C C . ARG A 1 336 ? -17.641 -3.01 -15.516 1 82.88 336 ARG A C 1
ATOM 2475 O O . ARG A 1 336 ? -16.859 -3.057 -14.562 1 82.88 336 ARG A O 1
ATOM 2482 N N . ASN A 1 337 ? -17.609 -1.974 -16.375 1 76.81 337 ASN A N 1
ATOM 2483 C CA . ASN A 1 337 ? -16.875 -0.723 -16.25 1 76.81 337 ASN A CA 1
ATOM 2484 C C . ASN A 1 337 ? -15.367 -0.936 -16.453 1 76.81 337 ASN A C 1
ATOM 2486 O O . ASN A 1 337 ? -14.57 -0.033 -16.188 1 76.81 337 ASN A O 1
ATOM 2490 N N . LEU A 1 338 ? -15 -2.211 -16.828 1 82.19 338 LEU A N 1
ATOM 2491 C CA . LEU A 1 338 ? -13.57 -2.48 -16.953 1 82.19 338 LEU A CA 1
ATOM 2492 C C . LEU A 1 338 ? -13.211 -2.867 -18.375 1 82.19 338 LEU A C 1
ATOM 2494 O O . LEU A 1 338 ? -14.008 -3.506 -19.078 1 82.19 338 LEU A O 1
ATOM 2498 N N . ASN A 1 339 ? -11.992 -2.346 -18.688 1 73.75 339 ASN A N 1
ATOM 2499 C CA . ASN A 1 339 ? -11.375 -2.752 -19.953 1 73.75 339 ASN A CA 1
ATOM 2500 C C . ASN A 1 339 ? -10.047 -3.455 -19.719 1 73.75 339 ASN A C 1
ATOM 2502 O O . ASN A 1 339 ? -9.398 -3.244 -18.688 1 73.75 339 ASN A O 1
ATOM 2506 N N . LYS A 1 340 ? -9.742 -4.301 -20.656 1 67.75 340 LYS A N 1
ATOM 2507 C CA . LYS A 1 340 ? -8.508 -5.066 -20.531 1 67.75 340 LYS A CA 1
ATOM 2508 C C . LYS A 1 340 ? -7.293 -4.145 -20.469 1 67.75 340 LYS A C 1
ATOM 2510 O O . LYS A 1 340 ? -6.395 -4.348 -19.656 1 67.75 340 LYS A O 1
ATOM 2515 N N . VAL A 1 341 ? -7.211 -3.256 -21.406 1 61.09 341 VAL A N 1
ATOM 2516 C CA . VAL A 1 341 ? -6.117 -2.295 -21.406 1 61.09 341 VAL A CA 1
ATOM 2517 C C . VAL A 1 341 ? -6.637 -0.912 -21.016 1 61.09 341 VAL A C 1
ATOM 2519 O O . VAL A 1 341 ? -7.582 -0.404 -21.641 1 61.09 341 VAL A O 1
ATOM 2522 N N . THR A 1 342 ? -6.223 -0.521 -19.797 1 58.78 342 THR A N 1
ATOM 2523 C CA . THR A 1 342 ? -6.719 0.77 -19.328 1 58.78 342 THR A CA 1
ATOM 2524 C C . THR A 1 342 ? -5.762 1.891 -19.734 1 58.78 342 THR A C 1
ATOM 2526 O O . THR A 1 342 ? -4.555 1.794 -19.5 1 58.78 342 THR A O 1
ATOM 2529 N N . VAL A 1 343 ? -6.246 2.639 -20.562 1 56.19 343 VAL A N 1
ATOM 2530 C CA . VAL A 1 343 ? -5.523 3.875 -20.844 1 56.19 343 VAL A CA 1
ATOM 2531 C C . VAL A 1 343 ? -5.711 4.852 -19.688 1 56.19 343 VAL A C 1
ATOM 2533 O O . VAL A 1 343 ? -6.84 5.184 -19.312 1 56.19 343 VAL A O 1
ATOM 2536 N N . THR A 1 344 ? -4.742 4.953 -18.859 1 54.44 344 THR A N 1
ATOM 2537 C CA . THR A 1 344 ? -4.777 5.891 -17.734 1 54.44 344 THR A CA 1
ATOM 2538 C C . THR A 1 344 ? -5.043 7.309 -18.234 1 54.44 344 THR A C 1
ATOM 2540 O O . THR A 1 344 ? -4.441 7.75 -19.219 1 54.44 344 THR A O 1
ATOM 2543 N N . VAL A 1 345 ? -6.012 7.93 -17.703 1 50.44 345 VAL A N 1
ATOM 2544 C CA . VAL A 1 345 ? -6.242 9.328 -18.047 1 50.44 345 VAL A CA 1
ATOM 2545 C C . VAL A 1 345 ? -5.191 10.203 -17.359 1 50.44 345 VAL A C 1
ATOM 2547 O O . VAL A 1 345 ? -4.738 9.891 -16.25 1 50.44 345 VAL A O 1
ATOM 2550 N N . MET B 1 1 ? -34.719 17.625 22.672 1 26.8 1 MET B N 1
ATOM 2551 C CA . MET B 1 1 ? -33.594 17.938 23.562 1 26.8 1 MET B CA 1
ATOM 2552 C C . MET B 1 1 ? -32.25 17.688 22.875 1 26.8 1 MET B C 1
ATOM 2554 O O . MET B 1 1 ? -31.953 16.547 22.5 1 26.8 1 MET B O 1
ATOM 2558 N N . THR B 1 2 ? -31.781 18.469 21.953 1 33.91 2 THR B N 1
ATOM 2559 C CA . THR B 1 2 ? -30.672 18.578 21.016 1 33.91 2 THR B CA 1
ATOM 2560 C C . THR B 1 2 ? -29.344 18.312 21.719 1 33.91 2 THR B C 1
ATOM 2562 O O . THR B 1 2 ? -28.891 19.141 22.531 1 33.91 2 THR B O 1
ATOM 2565 N N . MET B 1 3 ? -29.156 17.141 22.438 1 36.34 3 MET B N 1
ATOM 2566 C CA . MET B 1 3 ? -28.203 16.812 23.5 1 36.34 3 MET B CA 1
ATOM 2567 C C . MET B 1 3 ? -26.812 17.328 23.156 1 36.34 3 MET B C 1
ATOM 2569 O O . MET B 1 3 ? -26.281 17.062 22.078 1 36.34 3 MET B O 1
ATOM 2573 N N . ASN B 1 4 ? -26.375 18.484 23.547 1 41.81 4 ASN B N 1
ATOM 2574 C CA . ASN B 1 4 ? -25.109 19.219 23.609 1 41.81 4 ASN B CA 1
ATOM 2575 C C . ASN B 1 4 ? -23.938 18.297 23.969 1 41.81 4 ASN B C 1
ATOM 2577 O O . ASN B 1 4 ? -23.531 18.219 25.125 1 41.81 4 ASN B O 1
ATOM 2581 N N . SER B 1 5 ? -24.031 17.047 23.719 1 51.78 5 SER B N 1
ATOM 2582 C CA . SER B 1 5 ? -22.984 16.094 24.094 1 51.78 5 SER B CA 1
ATOM 2583 C C . SER B 1 5 ? -21.594 16.625 23.781 1 51.78 5 SER B C 1
ATOM 2585 O O . SER B 1 5 ? -21.375 17.203 22.719 1 51.78 5 SER B O 1
ATOM 2587 N N . PRO B 1 6 ? -20.797 16.797 24.828 1 64.25 6 PRO B N 1
ATOM 2588 C CA . PRO B 1 6 ? -19.422 17.281 24.656 1 64.25 6 PRO B CA 1
ATOM 2589 C C . PRO B 1 6 ? -18.734 16.641 23.453 1 64.25 6 PRO B C 1
ATOM 2591 O O . PRO B 1 6 ? -19.078 15.523 23.062 1 64.25 6 PRO B O 1
ATOM 2594 N N . SER B 1 7 ? -18.109 17.469 22.641 1 85.19 7 SER B N 1
ATOM 2595 C CA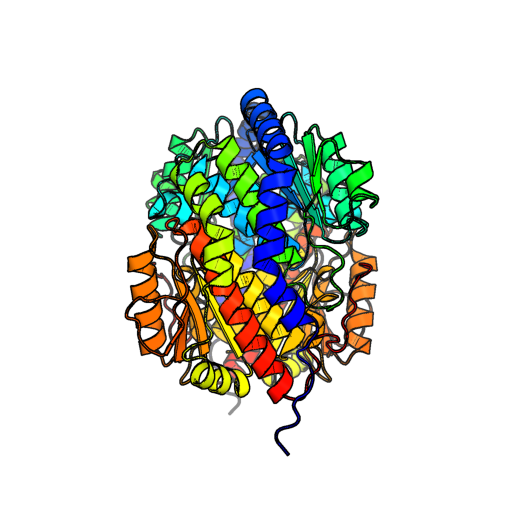 . SER B 1 7 ? -17.328 17.016 21.5 1 85.19 7 SER B CA 1
ATOM 2596 C C . SER B 1 7 ? -16.453 15.812 21.859 1 85.19 7 SER B C 1
ATOM 2598 O O . SER B 1 7 ? -16.031 15.664 23 1 85.19 7 SER B O 1
ATOM 2600 N N . SER B 1 8 ? -16.453 14.844 21.047 1 94.81 8 SER B N 1
ATOM 2601 C CA . SER B 1 8 ? -15.578 13.688 21.234 1 94.81 8 SER B CA 1
ATOM 2602 C C . SER B 1 8 ? -14.133 14.109 21.453 1 94.81 8 SER B C 1
ATOM 2604 O O . SER B 1 8 ? -13.742 15.219 21.109 1 94.81 8 SER B O 1
ATOM 2606 N N . LEU B 1 9 ? -13.391 13.312 22.219 1 97.06 9 LEU B N 1
ATOM 2607 C CA . LEU B 1 9 ? -11.953 13.539 22.328 1 97.06 9 LEU B CA 1
ATOM 2608 C C . LEU B 1 9 ? -11.305 13.633 20.953 1 97.06 9 LEU B C 1
ATOM 2610 O O . LEU B 1 9 ? -10.406 14.453 20.734 1 97.06 9 LEU B O 1
ATOM 2614 N N . MET B 1 10 ? -11.812 12.859 20.016 1 96.94 10 MET B N 1
ATOM 2615 C CA . MET B 1 10 ? -11.297 12.875 18.656 1 96.94 10 MET B CA 1
ATOM 2616 C C . MET B 1 10 ? -11.406 14.266 18.047 1 96.94 10 MET B C 1
ATOM 2618 O O . MET B 1 10 ? -10.445 14.773 17.453 1 96.94 10 MET B O 1
ATOM 2622 N N . LEU B 1 11 ? -12.57 14.859 18.188 1 96.12 11 LEU B N 1
ATOM 2623 C CA . LEU B 1 11 ? -12.789 16.188 17.641 1 96.12 11 LEU B CA 1
ATOM 2624 C C . LEU B 1 11 ? -11.945 17.234 18.359 1 96.12 11 LEU B C 1
ATOM 2626 O O . LEU B 1 11 ? -11.352 18.109 17.734 1 96.12 11 LEU B O 1
ATOM 2630 N N . GLN B 1 12 ? -11.906 17.125 19.688 1 96.62 12 GLN B N 1
ATOM 2631 C CA . GLN B 1 12 ? -11.094 18.047 20.469 1 96.62 12 GLN B CA 1
ATOM 2632 C C . GLN B 1 12 ? -9.625 17.984 20.062 1 96.62 12 GLN B C 1
ATOM 2634 O O . GLN B 1 12 ? -8.977 19.016 19.906 1 96.62 12 GLN B O 1
ATOM 2639 N N . GLU B 1 13 ? -9.141 16.828 19.922 1 97.5 13 GLU B N 1
ATOM 2640 C CA . GLU B 1 13 ? -7.746 16.625 19.547 1 97.5 13 GLU B CA 1
ATOM 2641 C C . GLU B 1 13 ? -7.488 17.094 18.109 1 97.5 13 GLU B C 1
ATOM 2643 O O . GLU B 1 13 ? -6.426 17.625 17.812 1 97.5 13 GLU B O 1
ATOM 2648 N N . THR B 1 14 ? -8.445 16.891 17.234 1 96.56 14 THR B N 1
ATOM 2649 C CA . THR B 1 14 ? -8.352 17.453 15.891 1 96.56 14 THR B CA 1
ATOM 2650 C C . THR B 1 14 ? -8.188 18.969 15.938 1 96.56 14 THR B C 1
ATOM 2652 O O . THR B 1 14 ? -7.328 19.531 15.25 1 96.56 14 THR B O 1
ATOM 2655 N N . GLU B 1 15 ? -8.938 19.609 16.781 1 95.62 15 GLU B N 1
ATOM 2656 C CA . GLU B 1 15 ? -8.969 21.062 16.875 1 95.62 15 GLU B CA 1
ATOM 2657 C C . GLU B 1 15 ? -7.688 21.609 17.484 1 95.62 15 GLU B C 1
ATOM 2659 O O . GLU B 1 15 ? -7.387 22.797 17.359 1 95.62 15 GLU B O 1
ATOM 2664 N N . GLN B 1 16 ? -6.914 20.781 18.125 1 97.56 16 GLN B N 1
ATOM 2665 C CA . GLN B 1 16 ? -5.648 21.188 18.719 1 97.56 16 GLN B CA 1
ATOM 2666 C C . GLN B 1 16 ? -4.523 21.203 17.688 1 97.56 16 GLN B C 1
ATOM 2668 O O . GLN B 1 16 ? -3.449 21.75 17.938 1 97.56 16 GLN B O 1
ATOM 2673 N N . SER B 1 17 ? -4.785 20.672 16.547 1 97.88 17 SER B N 1
ATOM 2674 C CA . SER B 1 17 ? -3.756 20.375 15.547 1 97.88 17 SER B CA 1
ATOM 2675 C C . SER B 1 17 ? -3.004 21.625 15.141 1 97.88 17 SER B C 1
ATOM 2677 O O . SER B 1 17 ? -1.778 21.609 15.008 1 97.88 17 SER B O 1
ATOM 2679 N N . PRO B 1 18 ? -3.732 22.828 14.906 1 98 18 PRO B N 1
ATOM 2680 C CA . PRO B 1 18 ? -2.988 24.016 14.484 1 98 18 PRO B CA 1
ATOM 2681 C C . PRO B 1 18 ? -1.912 24.422 15.492 1 98 18 PRO B C 1
ATOM 2683 O O . PRO B 1 18 ? -0.765 24.672 15.109 1 98 18 PRO B O 1
ATOM 2686 N N . ALA B 1 19 ? -2.256 24.422 16.734 1 98.31 19 ALA B N 1
ATOM 2687 C CA . ALA B 1 19 ? -1.308 24.797 17.781 1 98.31 19 ALA B CA 1
ATOM 2688 C C . ALA B 1 19 ? -0.183 23.781 17.906 1 98.31 19 ALA B C 1
ATOM 2690 O O . ALA B 1 19 ? 0.974 24.141 18.125 1 98.31 19 ALA B O 1
ATOM 2691 N N . VAL B 1 20 ? -0.489 22.516 17.797 1 98.62 20 VAL B N 1
ATOM 2692 C CA . VAL B 1 20 ? 0.486 21.422 17.875 1 98.62 20 VAL B CA 1
ATOM 2693 C C . VAL B 1 20 ? 1.515 21.578 16.75 1 98.62 20 VAL B C 1
ATOM 2695 O O . VAL B 1 20 ? 2.721 21.469 17 1 98.62 20 VAL B O 1
ATOM 2698 N N . VAL B 1 21 ? 1.042 21.859 15.57 1 98.81 21 VAL B N 1
ATOM 2699 C CA . VAL B 1 21 ? 1.92 21.969 14.414 1 98.81 21 VAL B CA 1
ATOM 2700 C C . VAL B 1 21 ? 2.812 23.203 14.555 1 98.81 21 VAL B C 1
ATOM 2702 O O . VAL B 1 21 ? 4.008 23.141 14.258 1 98.81 21 VAL B O 1
ATOM 2705 N N . ALA B 1 22 ? 2.203 24.297 15.008 1 98.69 22 ALA B N 1
ATOM 2706 C CA . ALA B 1 22 ? 2.996 25.5 15.219 1 98.69 22 ALA B CA 1
ATOM 2707 C C . ALA B 1 22 ? 4.133 25.25 16.203 1 98.69 22 ALA B C 1
ATOM 2709 O O . ALA B 1 22 ? 5.281 25.625 15.938 1 98.69 22 ALA B O 1
ATOM 2710 N N . LYS B 1 23 ? 3.807 24.641 17.312 1 98.69 23 LYS B N 1
ATOM 2711 C CA . LYS B 1 23 ? 4.789 24.328 18.344 1 98.69 23 LYS B CA 1
ATOM 2712 C C . LYS B 1 23 ? 5.867 23.391 17.812 1 98.69 23 LYS B C 1
ATOM 2714 O O . LYS B 1 23 ? 7.059 23.625 18.047 1 98.69 23 LYS B O 1
ATOM 2719 N N . LEU B 1 24 ? 5.488 22.375 17.094 1 98.62 24 LEU B N 1
ATOM 2720 C CA . LEU B 1 24 ? 6.387 21.391 16.516 1 98.62 24 LEU B CA 1
ATOM 2721 C C . LEU B 1 24 ? 7.395 22.047 15.57 1 98.62 24 LEU B C 1
ATOM 2723 O O . LEU B 1 24 ? 8.594 21.781 15.656 1 98.62 24 LEU B O 1
ATOM 2727 N N . LEU B 1 25 ? 6.879 22.891 14.648 1 98.69 25 LEU B N 1
ATOM 2728 C CA . LEU B 1 25 ? 7.734 23.5 13.641 1 98.69 25 LEU B CA 1
ATOM 2729 C C . LEU B 1 25 ? 8.766 24.422 14.289 1 98.69 25 LEU B C 1
ATOM 2731 O O . LEU B 1 25 ? 9.906 24.5 13.82 1 98.69 25 LEU B O 1
ATOM 2735 N N . GLU B 1 26 ? 8.336 25.031 15.336 1 98.44 26 GLU B N 1
ATOM 2736 C CA . GLU B 1 26 ? 9.258 25.906 16.062 1 98.44 26 GLU B CA 1
ATOM 2737 C C . GLU B 1 26 ? 10.281 25.094 16.844 1 98.44 26 GLU B C 1
ATOM 2739 O O . GLU B 1 26 ? 11.484 25.328 16.719 1 98.44 26 GLU B O 1
ATOM 2744 N N . LYS B 1 27 ? 9.891 24.156 17.578 1 98.69 27 LYS B N 1
ATOM 2745 C CA . LYS B 1 27 ? 10.742 23.422 18.516 1 98.69 27 LYS B CA 1
ATOM 2746 C C . LYS B 1 27 ? 11.719 22.516 17.766 1 98.69 27 LYS B C 1
ATOM 2748 O O . LYS B 1 27 ? 12.836 22.266 18.25 1 98.69 27 LYS B O 1
ATOM 2753 N N . GLU B 1 28 ? 11.352 22.047 16.578 1 98.75 28 GLU B N 1
ATOM 2754 C CA . GLU B 1 28 ? 12.156 21.031 15.898 1 98.75 28 GLU B CA 1
ATOM 2755 C C . GLU B 1 28 ? 12.938 21.641 14.734 1 98.75 28 GLU B C 1
ATOM 2757 O O . GLU B 1 28 ? 13.477 20.906 13.906 1 98.75 28 GLU B O 1
ATOM 2762 N N . ALA B 1 29 ? 12.969 22.969 14.656 1 98.5 29 ALA B N 1
ATOM 2763 C CA . ALA B 1 29 ? 13.719 23.625 13.586 1 98.5 29 ALA B CA 1
ATOM 2764 C C . ALA B 1 29 ? 15.164 23.156 13.562 1 98.5 29 ALA B C 1
ATOM 2766 O O . ALA B 1 29 ? 15.727 22.906 12.492 1 98.5 29 ALA B O 1
ATOM 2767 N N . GLY B 1 30 ? 15.766 23.031 14.727 1 98.62 30 GLY B N 1
ATOM 2768 C CA . GLY B 1 30 ? 17.141 22.531 14.82 1 98.62 30 GLY B CA 1
ATOM 2769 C C . GLY B 1 30 ? 17.281 21.094 14.367 1 98.62 30 GLY B C 1
ATOM 2770 O O . GLY B 1 30 ? 18.266 20.75 13.703 1 98.62 30 GLY B O 1
ATOM 2771 N N . THR B 1 31 ? 16.375 20.266 14.75 1 98.81 31 THR B N 1
ATOM 2772 C CA . THR B 1 31 ? 16.406 18.859 14.359 1 98.81 31 THR B CA 1
ATOM 2773 C C . THR B 1 31 ? 16.266 18.703 12.852 1 98.81 31 THR B C 1
ATOM 2775 O O . THR B 1 31 ? 16.922 17.875 12.242 1 98.81 31 THR B O 1
ATOM 2778 N N . PHE B 1 32 ? 15.367 19.547 12.227 1 98.81 32 PHE B N 1
ATOM 2779 C CA . PHE B 1 32 ? 15.242 19.547 10.773 1 98.81 32 PHE B CA 1
ATOM 2780 C C . PHE B 1 32 ? 16.578 19.844 10.117 1 98.81 32 PHE B C 1
ATOM 2782 O O . PHE B 1 32 ? 16.984 19.141 9.18 1 98.81 32 PHE B O 1
ATOM 2789 N N . ALA B 1 33 ? 17.234 20.828 10.633 1 98.56 33 ALA B N 1
ATOM 2790 C CA . ALA B 1 33 ? 18.516 21.25 10.086 1 98.56 33 ALA B CA 1
ATOM 2791 C C . ALA B 1 33 ? 19.562 20.141 10.234 1 98.56 33 ALA B C 1
ATOM 2793 O O . ALA B 1 33 ? 20.375 19.922 9.336 1 98.56 33 ALA B O 1
ATOM 2794 N N . GLU B 1 34 ? 19.547 19.484 11.344 1 98.81 34 GLU B N 1
ATOM 2795 C CA . GLU B 1 34 ? 20.469 18.375 11.586 1 98.81 34 GLU B CA 1
ATOM 2796 C C . GLU B 1 34 ? 20.25 17.234 10.602 1 98.81 34 GLU B C 1
ATOM 2798 O O . GLU B 1 34 ? 21.203 16.734 10.008 1 98.81 34 GLU B O 1
ATOM 2803 N N . ILE B 1 35 ? 19.047 16.828 10.43 1 98.81 35 ILE B N 1
ATOM 2804 C CA . ILE B 1 35 ? 18.719 15.75 9.508 1 98.81 35 ILE B CA 1
ATOM 2805 C C . ILE B 1 35 ? 19.125 16.141 8.086 1 98.81 35 ILE B C 1
ATOM 2807 O O . ILE B 1 35 ? 19.656 15.328 7.332 1 98.81 35 ILE B O 1
ATOM 2811 N N . ALA B 1 36 ? 18.859 17.406 7.758 1 98.62 36 ALA B N 1
ATOM 2812 C CA . ALA B 1 36 ? 19.234 17.906 6.438 1 98.62 36 ALA B CA 1
ATOM 2813 C C . ALA B 1 36 ? 20.75 17.812 6.219 1 98.62 36 ALA B C 1
ATOM 2815 O O . ALA B 1 36 ? 21.203 17.484 5.121 1 98.62 36 ALA B O 1
ATOM 2816 N N . ARG B 1 37 ? 21.484 18.188 7.227 1 98.44 37 ARG B N 1
ATOM 2817 C CA . ARG B 1 37 ? 22.938 18.078 7.145 1 98.44 37 ARG B CA 1
ATOM 2818 C C . ARG B 1 37 ? 23.375 16.641 6.906 1 98.44 37 ARG B C 1
ATOM 2820 O O . ARG B 1 37 ? 24.234 16.375 6.066 1 98.44 37 ARG B O 1
ATOM 2827 N N . ILE B 1 38 ? 22.781 15.719 7.59 1 98.5 38 ILE B N 1
ATOM 2828 C CA . ILE B 1 38 ? 23.109 14.305 7.453 1 98.5 38 ILE B CA 1
ATOM 2829 C C . ILE B 1 38 ? 22.703 13.812 6.066 1 98.5 38 ILE B C 1
ATOM 2831 O O . ILE B 1 38 ? 23.422 13.055 5.426 1 98.5 38 ILE B O 1
ATOM 2835 N N . PHE B 1 39 ? 21.547 14.273 5.625 1 98.19 39 PHE B N 1
ATOM 2836 C CA . PHE B 1 39 ? 21.062 13.93 4.293 1 98.19 39 PHE B CA 1
ATOM 2837 C C . PHE B 1 39 ? 22.062 14.336 3.225 1 98.19 39 PHE B C 1
ATOM 2839 O O . PHE B 1 39 ? 22.391 13.547 2.34 1 98.19 39 PHE B O 1
ATOM 2846 N N . ARG B 1 40 ? 22.578 15.531 3.332 1 97.38 40 ARG B N 1
ATOM 2847 C CA . ARG B 1 40 ? 23.531 16.047 2.363 1 97.38 40 ARG B CA 1
ATOM 2848 C C . ARG B 1 40 ? 24.859 15.305 2.467 1 97.38 40 ARG B C 1
ATOM 2850 O O . ARG B 1 40 ? 25.469 14.945 1.451 1 97.38 40 ARG B O 1
ATOM 2857 N N . LYS B 1 41 ? 25.234 15.055 3.652 1 97.38 41 LYS B N 1
ATOM 2858 C CA . LYS B 1 41 ? 26.531 14.406 3.895 1 97.38 41 LYS B CA 1
ATOM 2859 C C . LYS B 1 41 ? 26.516 12.961 3.389 1 97.38 41 LYS B C 1
ATOM 2861 O O . LYS B 1 41 ? 27.438 12.539 2.697 1 97.38 41 LYS B O 1
ATOM 2866 N N . ASN B 1 42 ? 25.438 12.266 3.701 1 96.88 42 ASN B N 1
ATOM 2867 C CA . ASN B 1 42 ? 25.375 10.844 3.385 1 96.88 42 ASN B CA 1
ATOM 2868 C C . ASN B 1 42 ? 25 10.609 1.925 1 96.88 42 ASN B C 1
ATOM 2870 O O . ASN B 1 42 ? 25.312 9.562 1.355 1 96.88 42 ASN B O 1
ATOM 2874 N N . ASP B 1 43 ? 24.25 11.562 1.337 1 96.31 43 ASP B N 1
ATOM 2875 C CA . ASP B 1 43 ? 23.75 11.406 -0.025 1 96.31 43 ASP B CA 1
ATOM 2876 C C . ASP B 1 43 ? 23.156 10.016 -0.236 1 96.31 43 ASP B C 1
ATOM 2878 O O . ASP B 1 43 ? 23.594 9.281 -1.118 1 96.31 43 ASP B O 1
ATOM 2882 N N . PRO B 1 44 ? 22.156 9.75 0.574 1 97.5 44 PRO B N 1
ATOM 2883 C CA . PRO B 1 44 ? 21.641 8.375 0.594 1 97.5 44 PRO B CA 1
ATOM 2884 C C . PRO B 1 44 ? 21.047 7.949 -0.742 1 97.5 44 PRO B C 1
ATOM 2886 O O . PRO B 1 44 ? 20.312 8.727 -1.373 1 97.5 44 PRO B O 1
ATOM 2889 N N . ALA B 1 45 ? 21.328 6.691 -1.152 1 97.06 45 ALA B N 1
ATOM 2890 C CA . ALA B 1 45 ? 20.719 6.105 -2.348 1 97.06 45 ALA B CA 1
ATOM 2891 C C . ALA B 1 45 ? 19.297 5.645 -2.076 1 97.06 45 ALA B C 1
ATOM 2893 O O . ALA B 1 45 ? 18.531 5.402 -3.008 1 97.06 45 ALA B O 1
ATOM 2894 N N . VAL B 1 46 ? 18.984 5.574 -0.765 1 98.06 46 VAL B N 1
ATOM 2895 C CA . VAL B 1 46 ? 17.641 5.129 -0.386 1 98.06 46 VAL B CA 1
ATOM 2896 C C . VAL B 1 46 ? 17.297 5.66 1.001 1 98.06 46 VAL B C 1
ATOM 2898 O O . VAL B 1 46 ? 18.172 5.789 1.861 1 98.06 46 VAL B O 1
ATOM 2901 N N . ILE B 1 47 ? 16.109 6.035 1.169 1 98.81 47 ILE B N 1
ATOM 2902 C CA . ILE B 1 47 ? 15.484 6.277 2.465 1 98.81 47 ILE B CA 1
ATOM 2903 C C . ILE B 1 47 ? 14.508 5.145 2.787 1 98.81 47 ILE B C 1
ATOM 2905 O O . ILE B 1 47 ? 13.773 4.68 1.912 1 98.81 47 ILE B O 1
ATOM 2909 N N . THR B 1 48 ? 14.57 4.648 4 1 98.81 48 THR B N 1
ATOM 2910 C CA . THR B 1 48 ? 13.633 3.604 4.391 1 98.81 48 THR B CA 1
ATOM 2911 C C . THR B 1 48 ? 12.727 4.082 5.527 1 98.81 48 THR B C 1
ATOM 2913 O O . THR B 1 48 ? 13.117 4.945 6.316 1 98.81 48 THR B O 1
ATOM 2916 N N . THR B 1 49 ? 11.516 3.576 5.531 1 98.88 49 THR B N 1
ATOM 2917 C CA . THR B 1 49 ? 10.555 3.879 6.586 1 98.88 49 THR B CA 1
ATOM 2918 C C . THR B 1 49 ? 9.969 2.596 7.168 1 98.88 49 THR B C 1
ATOM 2920 O O . THR B 1 49 ? 9.953 1.558 6.504 1 98.88 49 THR B O 1
ATOM 2923 N N . ALA B 1 50 ? 9.539 2.625 8.398 1 97.94 50 ALA B N 1
ATOM 2924 C CA . ALA B 1 50 ? 8.758 1.575 9.047 1 97.94 50 ALA B CA 1
ATOM 2925 C C . ALA B 1 50 ? 7.703 2.172 9.969 1 97.94 50 ALA B C 1
ATOM 2927 O O . ALA B 1 50 ? 8.016 3.031 10.805 1 97.94 50 ALA B O 1
ATOM 2928 N N . ALA B 1 51 ? 6.551 1.818 9.789 1 96.38 51 ALA B N 1
ATOM 2929 C CA . ALA B 1 51 ? 5.422 2.299 10.586 1 96.38 51 ALA B CA 1
ATOM 2930 C C . ALA B 1 51 ? 4.199 1.406 10.398 1 96.38 51 ALA B C 1
ATOM 2932 O O . ALA B 1 51 ? 4.215 0.487 9.57 1 96.38 51 ALA B O 1
ATOM 2933 N N . ARG B 1 52 ? 3.172 1.631 11.18 1 92.12 52 ARG B N 1
ATOM 2934 C CA . ARG B 1 52 ? 1.895 0.934 11.07 1 92.12 52 ARG B CA 1
ATOM 2935 C C . ARG B 1 52 ? 0.728 1.908 11.188 1 92.12 52 ARG B C 1
ATOM 2937 O O . ARG B 1 52 ? 0.874 2.992 11.758 1 92.12 52 ARG B O 1
ATOM 2944 N N . GLY B 1 53 ? -0.351 1.549 10.625 1 92.38 53 GLY B N 1
ATOM 2945 C CA . GLY B 1 53 ? -1.57 2.328 10.773 1 92.38 53 GLY B CA 1
ATOM 2946 C C . GLY B 1 53 ? -1.435 3.748 10.258 1 92.38 53 GLY B C 1
ATOM 2947 O O . GLY B 1 53 ? -0.928 3.971 9.156 1 92.38 53 GLY B O 1
ATOM 2948 N N . SER B 1 54 ? -1.989 4.715 11.078 1 95.88 54 SER B N 1
ATOM 2949 C CA . SER B 1 54 ? -1.926 6.125 10.711 1 95.88 54 SER B CA 1
ATOM 2950 C C . SER B 1 54 ? -0.483 6.578 10.508 1 95.88 54 SER B C 1
ATOM 2952 O O . SER B 1 54 ? -0.2 7.398 9.633 1 95.88 54 SER B O 1
ATOM 2954 N N . SER B 1 55 ? 0.391 6.027 11.305 1 97.06 55 SER B N 1
ATOM 2955 C CA . SER B 1 55 ? 1.8 6.387 11.18 1 97.06 55 SER B CA 1
ATOM 2956 C C . SER B 1 55 ? 2.354 5.973 9.82 1 97.06 55 SER B C 1
ATOM 2958 O O . SER B 1 55 ? 3.199 6.664 9.25 1 97.06 55 SER B O 1
ATOM 2960 N N . ASP B 1 56 ? 1.87 4.883 9.367 1 96.94 56 ASP B N 1
ATOM 2961 C CA . ASP B 1 56 ? 2.314 4.418 8.055 1 96.94 56 ASP B CA 1
ATOM 2962 C C . ASP B 1 56 ? 1.801 5.332 6.945 1 96.94 56 ASP B C 1
ATOM 2964 O O . ASP B 1 56 ? 2.473 5.523 5.93 1 96.94 56 ASP B O 1
ATOM 2968 N N . HIS B 1 57 ? 0.609 5.883 7.102 1 98.44 57 HIS B N 1
ATOM 2969 C CA . HIS B 1 57 ? 0.099 6.852 6.141 1 98.44 57 HIS B CA 1
ATOM 2970 C C . HIS B 1 57 ? 0.938 8.125 6.148 1 98.44 57 HIS B C 1
ATOM 2972 O O . HIS B 1 57 ? 1.174 8.727 5.094 1 98.44 57 HIS B O 1
ATOM 2978 N N . ALA B 1 58 ? 1.366 8.492 7.32 1 98.88 58 ALA B N 1
ATOM 2979 C CA . ALA B 1 58 ? 2.271 9.641 7.402 1 98.88 58 ALA B CA 1
ATOM 2980 C C . ALA B 1 58 ? 3.586 9.352 6.684 1 98.88 58 ALA B C 1
ATOM 2982 O O . ALA B 1 58 ? 4.109 10.211 5.973 1 98.88 58 ALA B O 1
ATOM 2983 N N . ALA B 1 59 ? 4.078 8.133 6.863 1 98.81 59 ALA B N 1
ATOM 2984 C CA . ALA B 1 59 ? 5.293 7.715 6.168 1 98.81 59 ALA B CA 1
ATOM 2985 C C . ALA B 1 59 ? 5.082 7.707 4.656 1 98.81 59 ALA B C 1
ATOM 2987 O O . ALA B 1 59 ? 5.996 8.039 3.895 1 98.81 59 ALA B O 1
ATOM 2988 N N . THR B 1 60 ? 3.896 7.316 4.258 1 98.75 60 THR B N 1
ATOM 2989 C CA . THR B 1 60 ? 3.58 7.328 2.836 1 98.75 60 THR B CA 1
ATOM 2990 C C . THR B 1 60 ? 3.551 8.758 2.299 1 98.75 60 THR B C 1
ATOM 2992 O O . THR B 1 60 ? 4.012 9.016 1.184 1 98.75 60 THR B O 1
ATOM 2995 N N . PHE B 1 61 ? 3.004 9.688 3.041 1 98.88 61 PHE B N 1
ATOM 2996 C CA . PHE B 1 61 ? 3.037 11.102 2.678 1 98.88 61 PHE B CA 1
ATOM 2997 C C . PHE B 1 61 ? 4.473 11.578 2.484 1 98.88 61 PHE B C 1
ATOM 2999 O O . PHE B 1 61 ? 4.789 12.203 1.474 1 98.88 61 PHE B O 1
ATOM 3006 N N . PHE B 1 62 ? 5.309 11.211 3.424 1 98.94 62 PHE B N 1
ATOM 3007 C CA . PHE B 1 62 ? 6.73 11.523 3.385 1 98.94 62 PHE B CA 1
ATOM 3008 C C . PHE B 1 62 ? 7.383 10.953 2.135 1 98.94 62 PHE B C 1
ATOM 3010 O O . PHE B 1 62 ? 8.141 11.641 1.445 1 98.94 62 PHE B O 1
ATOM 3017 N N . LYS B 1 63 ? 7.039 9.727 1.851 1 98.81 63 LYS B N 1
ATOM 3018 C CA . LYS B 1 63 ? 7.566 9.055 0.67 1 98.81 63 LYS B CA 1
ATOM 3019 C C . LYS B 1 63 ? 7.293 9.859 -0.596 1 98.81 63 LYS B C 1
ATOM 3021 O O . LYS B 1 63 ? 8.219 10.164 -1.355 1 98.81 63 LYS B O 1
ATOM 3026 N N . TYR B 1 64 ? 6.062 10.211 -0.776 1 98.56 64 TYR B N 1
ATOM 3027 C CA . TYR B 1 64 ? 5.719 10.953 -1.986 1 98.56 64 TYR B CA 1
ATOM 3028 C C . TYR B 1 64 ? 6.395 12.312 -2.006 1 98.56 64 TYR B C 1
ATOM 3030 O O . TYR B 1 64 ? 6.949 12.727 -3.027 1 98.56 64 TYR B O 1
ATOM 3038 N N . LEU B 1 65 ? 6.379 12.961 -0.908 1 98.75 65 LEU B N 1
ATOM 3039 C CA . LEU B 1 65 ? 6.887 14.328 -0.855 1 98.75 65 LEU B CA 1
ATOM 3040 C C . LEU B 1 65 ? 8.391 14.359 -1.115 1 98.75 65 LEU B C 1
ATOM 3042 O O . LEU B 1 65 ? 8.867 15.18 -1.906 1 98.75 65 LEU B O 1
ATOM 3046 N N . ILE B 1 66 ? 9.141 13.477 -0.505 1 98.62 66 ILE B N 1
ATOM 3047 C CA . ILE B 1 66 ? 10.594 13.523 -0.631 1 98.62 66 ILE B CA 1
ATOM 3048 C C . ILE B 1 66 ? 11.008 12.992 -2 1 98.62 66 ILE B C 1
ATOM 3050 O O . ILE B 1 66 ? 11.984 13.469 -2.588 1 98.62 66 ILE B O 1
ATOM 3054 N N . GLU B 1 67 ? 10.289 11.984 -2.527 1 98.56 67 GLU B N 1
ATOM 3055 C CA . GLU B 1 67 ? 10.578 11.516 -3.879 1 98.56 67 GLU B CA 1
ATOM 3056 C C . GLU B 1 67 ? 10.336 12.617 -4.906 1 98.56 67 GLU B C 1
ATOM 3058 O O . GLU B 1 67 ? 11.125 12.789 -5.836 1 98.56 67 GLU B O 1
ATOM 3063 N N . ILE B 1 68 ? 9.25 13.336 -4.75 1 98 68 ILE B N 1
ATOM 3064 C CA . ILE B 1 68 ? 8.93 14.43 -5.66 1 98 68 ILE B CA 1
ATOM 3065 C C . ILE B 1 68 ? 10 15.516 -5.562 1 98 68 ILE B C 1
ATOM 3067 O O . ILE B 1 68 ? 10.477 16.016 -6.582 1 98 68 ILE B O 1
ATOM 3071 N N . ALA B 1 69 ? 10.445 15.805 -4.352 1 97.75 69 ALA B N 1
ATOM 3072 C CA . ALA B 1 69 ? 11.312 16.953 -4.109 1 97.75 69 ALA B CA 1
ATOM 3073 C C . ALA B 1 69 ? 12.766 16.625 -4.449 1 97.75 69 ALA B C 1
ATOM 3075 O O . ALA B 1 69 ? 13.516 17.5 -4.875 1 97.75 69 ALA B O 1
ATOM 3076 N N . THR B 1 70 ? 13.188 15.312 -4.254 1 97.62 70 THR B N 1
ATOM 3077 C CA . THR B 1 70 ? 14.625 15.062 -4.285 1 97.62 70 THR B CA 1
ATOM 3078 C C . THR B 1 70 ? 14.961 13.961 -5.281 1 97.62 70 THR B C 1
ATOM 3080 O O . THR B 1 70 ? 16.125 13.797 -5.668 1 97.62 70 THR B O 1
ATOM 3083 N N . GLY B 1 71 ? 13.969 13.156 -5.602 1 97.75 71 GLY B N 1
ATOM 3084 C CA . GLY B 1 71 ? 14.211 12.039 -6.5 1 97.75 71 GLY B CA 1
ATOM 3085 C C . GLY B 1 71 ? 14.797 10.828 -5.801 1 97.75 71 GLY B C 1
ATOM 3086 O O . GLY B 1 71 ? 14.977 9.773 -6.418 1 97.75 71 GLY B O 1
ATOM 3087 N N . VAL B 1 72 ? 15.086 10.914 -4.469 1 98.38 72 VAL B N 1
ATOM 3088 C CA . VAL B 1 72 ? 15.617 9.773 -3.725 1 98.38 72 VAL B CA 1
ATOM 3089 C C . VAL B 1 72 ? 14.5 8.781 -3.432 1 98.38 72 VAL B C 1
ATOM 3091 O O . VAL B 1 72 ? 13.461 9.148 -2.881 1 98.38 72 VAL B O 1
ATOM 3094 N N . PRO B 1 73 ? 14.688 7.531 -3.842 1 98.38 73 PRO B N 1
ATOM 3095 C CA . PRO B 1 73 ? 13.617 6.559 -3.59 1 98.38 73 PRO B CA 1
ATOM 3096 C C . PRO B 1 73 ? 13.414 6.277 -2.102 1 98.38 73 PRO B C 1
ATOM 3098 O O . PRO B 1 73 ? 14.375 6.309 -1.327 1 98.38 73 PRO B O 1
ATOM 3101 N N . VAL B 1 74 ? 12.203 6.02 -1.73 1 98.81 74 VAL B N 1
ATOM 3102 C CA . VAL B 1 74 ? 11.852 5.668 -0.36 1 98.81 74 VAL B CA 1
ATOM 3103 C C . VAL B 1 74 ? 11.273 4.254 -0.324 1 98.81 74 VAL B C 1
ATOM 3105 O O . VAL B 1 74 ? 10.297 3.957 -1.019 1 98.81 74 VAL B O 1
ATOM 3108 N N . ALA B 1 75 ? 11.883 3.385 0.435 1 98.62 75 ALA B N 1
ATOM 3109 C CA . ALA B 1 75 ? 11.398 2.021 0.629 1 98.62 75 ALA B CA 1
ATOM 3110 C C . ALA B 1 75 ? 10.703 1.873 1.981 1 98.62 75 ALA B C 1
ATOM 3112 O O . ALA B 1 75 ? 11.32 2.104 3.027 1 98.62 75 ALA B O 1
ATOM 3113 N N . SER B 1 76 ? 9.438 1.524 1.944 1 98.12 76 SER B N 1
ATOM 3114 C CA . SER B 1 76 ? 8.742 1.167 3.174 1 98.12 76 SER B CA 1
ATOM 3115 C C . SER B 1 76 ? 9.047 -0.27 3.584 1 98.12 76 SER B C 1
ATOM 3117 O O . SER B 1 76 ? 8.617 -1.215 2.918 1 98.12 76 SER B O 1
ATOM 3119 N N . ILE B 1 77 ? 9.703 -0.43 4.691 1 97.25 77 ILE B N 1
ATOM 3120 C CA . ILE B 1 77 ? 10.086 -1.767 5.137 1 97.25 77 ILE B CA 1
ATOM 3121 C C . ILE B 1 77 ? 9 -2.344 6.039 1 97.25 77 ILE B C 1
ATOM 3123 O O . ILE B 1 77 ? 8.656 -1.752 7.062 1 97.25 77 ILE B O 1
ATOM 3127 N N . GLY B 1 78 ? 8.438 -3.461 5.586 1 94.38 78 GLY B N 1
ATOM 3128 C CA . GLY B 1 78 ? 7.543 -4.137 6.516 1 94.38 78 GLY B CA 1
ATOM 3129 C C . GLY B 1 78 ? 8.227 -4.551 7.805 1 94.38 78 GLY B C 1
ATOM 3130 O O . GLY B 1 78 ? 9.281 -5.176 7.781 1 94.38 78 GLY B O 1
ATOM 3131 N N . PRO B 1 79 ? 7.609 -4.211 8.898 1 90.44 79 PRO B N 1
ATOM 3132 C CA . PRO B 1 79 ? 8.266 -4.523 10.172 1 90.44 79 PRO B CA 1
ATOM 3133 C C . PRO B 1 79 ? 8.609 -6.004 10.312 1 90.44 79 PRO B C 1
ATOM 3135 O O . PRO B 1 79 ? 9.625 -6.352 10.922 1 90.44 79 PRO B O 1
ATOM 3138 N N . SER B 1 80 ? 7.863 -6.828 9.68 1 93.44 80 SER B N 1
ATOM 3139 C CA . SER B 1 80 ? 8.055 -8.273 9.805 1 93.44 80 SER B CA 1
ATOM 3140 C C . SER B 1 80 ? 9.336 -8.719 9.125 1 93.44 80 SER B C 1
ATOM 3142 O O . SER B 1 80 ? 9.859 -9.797 9.43 1 93.44 80 SER B O 1
ATOM 3144 N N . ILE B 1 81 ? 9.875 -7.945 8.172 1 95.62 81 ILE B N 1
ATOM 3145 C CA . ILE B 1 81 ? 11.109 -8.289 7.473 1 95.62 81 ILE B CA 1
ATOM 3146 C C . ILE B 1 81 ? 12.234 -8.508 8.484 1 95.62 81 ILE B C 1
ATOM 3148 O O . ILE B 1 81 ? 13.031 -9.438 8.344 1 95.62 81 ILE B O 1
ATOM 3152 N N . ALA B 1 82 ? 12.227 -7.652 9.5 1 93.5 82 ALA B N 1
ATOM 3153 C CA . ALA B 1 82 ? 13.242 -7.758 10.547 1 93.5 82 ALA B CA 1
ATOM 3154 C C . ALA B 1 82 ? 12.742 -8.617 11.703 1 93.5 82 ALA B C 1
ATOM 3156 O O . ALA B 1 82 ? 13.406 -9.578 12.109 1 93.5 82 ALA B O 1
ATOM 3157 N N . SER B 1 83 ? 11.547 -8.352 12.164 1 92.62 83 SER B N 1
ATOM 3158 C CA . SER B 1 83 ? 11.102 -8.914 13.438 1 92.62 83 SER B CA 1
ATOM 3159 C C . SER B 1 83 ? 10.734 -10.383 13.297 1 92.62 83 SER B C 1
ATOM 3161 O O . SER B 1 83 ? 10.859 -11.156 14.25 1 92.62 83 SER B O 1
ATOM 3163 N N . VAL B 1 84 ? 10.273 -10.773 12.133 1 95 84 VAL B N 1
ATOM 3164 C CA . VAL B 1 84 ? 9.773 -12.133 11.977 1 95 84 VAL B CA 1
ATOM 3165 C C . VAL B 1 84 ? 10.695 -12.922 11.055 1 95 84 VAL B C 1
ATOM 3167 O O . VAL B 1 84 ? 11.117 -14.031 11.391 1 95 84 VAL B O 1
ATOM 3170 N N . TYR B 1 85 ? 11.117 -12.344 9.969 1 95.94 85 TYR B N 1
ATOM 3171 C CA . TYR B 1 85 ? 11.859 -13.07 8.945 1 95.94 85 TYR B CA 1
ATOM 3172 C C . TYR B 1 85 ? 13.367 -12.977 9.188 1 95.94 85 TYR B C 1
ATOM 3174 O O . TYR B 1 85 ? 14.148 -13.688 8.562 1 95.94 85 TYR B O 1
ATOM 3182 N N . GLY B 1 86 ? 13.812 -12.008 10.078 1 94.19 86 GLY B N 1
ATOM 3183 C CA . GLY B 1 86 ? 15.188 -11.938 10.539 1 94.19 86 GLY B CA 1
ATOM 3184 C C . GLY B 1 86 ? 16.156 -11.461 9.469 1 94.19 86 GLY B C 1
ATOM 3185 O O . GLY B 1 86 ? 17.344 -11.789 9.5 1 94.19 86 GLY B O 1
ATOM 3186 N N . SER B 1 87 ? 15.656 -10.719 8.508 1 94.31 87 SER B N 1
ATOM 3187 C CA . SER B 1 87 ? 16.5 -10.25 7.406 1 94.31 87 SER B CA 1
ATOM 3188 C C . SER B 1 87 ? 17.531 -9.25 7.895 1 94.31 87 SER B C 1
ATOM 3190 O O . SER B 1 87 ? 17.25 -8.406 8.75 1 94.31 87 SER B O 1
ATOM 3192 N N . ARG B 1 88 ? 18.828 -9.414 7.375 1 96.38 88 ARG B N 1
ATOM 3193 C CA . ARG B 1 88 ? 19.859 -8.43 7.625 1 96.38 88 ARG B CA 1
ATOM 3194 C C . ARG B 1 88 ? 19.812 -7.301 6.598 1 96.38 88 ARG B C 1
ATOM 3196 O O . ARG B 1 88 ? 20.359 -7.426 5.5 1 96.38 88 ARG B O 1
ATOM 3203 N N . LEU B 1 89 ? 19.234 -6.18 6.977 1 97.88 89 LEU B N 1
ATOM 3204 C CA . LEU B 1 89 ? 19 -5.074 6.051 1 97.88 89 LEU B CA 1
ATOM 3205 C C . LEU B 1 89 ? 20.328 -4.469 5.594 1 97.88 89 LEU B C 1
ATOM 3207 O O . LEU B 1 89 ? 21.266 -4.332 6.391 1 97.88 89 LEU B O 1
ATOM 3211 N N . LYS B 1 90 ? 20.453 -4.199 4.367 1 98 90 LYS B N 1
ATOM 3212 C CA . LYS B 1 90 ? 21.594 -3.488 3.793 1 98 90 LYS B CA 1
ATOM 3213 C C . LYS B 1 90 ? 21.266 -2.02 3.551 1 98 90 LYS B C 1
ATOM 3215 O O . LYS B 1 90 ? 20.703 -1.668 2.51 1 98 90 LYS B O 1
ATOM 3220 N N . LEU B 1 91 ? 21.703 -1.154 4.52 1 98.19 91 LEU B N 1
ATOM 3221 C CA . LEU B 1 91 ? 21.281 0.237 4.473 1 98.19 91 LEU B CA 1
ATOM 3222 C C . LEU B 1 91 ? 22.453 1.181 4.707 1 98.19 91 LEU B C 1
ATOM 3224 O O . LEU B 1 91 ? 22.281 2.26 5.281 1 98.19 91 LEU B O 1
ATOM 3228 N N . LYS B 1 92 ? 23.625 0.76 4.25 1 96.75 92 LYS B N 1
ATOM 3229 C CA . LYS B 1 92 ? 24.797 1.596 4.457 1 96.75 92 LYS B CA 1
ATOM 3230 C C . LYS B 1 92 ? 24.594 2.996 3.893 1 96.75 92 LYS B C 1
ATOM 3232 O O . LYS B 1 92 ? 24.125 3.152 2.758 1 96.75 92 LYS B O 1
ATOM 3237 N N . ASN B 1 93 ? 24.797 4.062 4.672 1 95.81 93 ASN B N 1
ATOM 3238 C CA . ASN B 1 93 ? 24.703 5.484 4.359 1 95.81 93 ASN B CA 1
ATOM 3239 C C . ASN B 1 93 ? 23.25 5.918 4.164 1 95.81 93 ASN B C 1
ATOM 3241 O O . ASN B 1 93 ? 22.984 7.031 3.711 1 95.81 93 ASN B O 1
ATOM 3245 N N . GLY B 1 94 ? 22.359 4.977 4.457 1 97.75 94 GLY B N 1
ATOM 3246 C CA . GLY B 1 94 ? 20.953 5.312 4.32 1 97.75 94 GLY B CA 1
ATOM 3247 C C . GLY B 1 94 ? 20.391 6.043 5.523 1 97.75 94 GLY B C 1
ATOM 3248 O O . GLY B 1 94 ? 21.094 6.238 6.52 1 97.75 94 GLY B O 1
ATOM 3249 N N . LEU B 1 95 ? 19.188 6.551 5.387 1 98.75 95 LEU B N 1
ATOM 3250 C CA . LEU B 1 95 ? 18.375 7.09 6.465 1 98.75 95 LEU B CA 1
ATOM 3251 C C . LEU B 1 95 ? 17.141 6.227 6.695 1 98.75 95 LEU B C 1
ATOM 3253 O O . LEU B 1 95 ? 16.516 5.766 5.742 1 98.75 95 LEU B O 1
ATOM 3257 N N . HIS B 1 96 ? 16.906 5.938 7.93 1 98.88 96 HIS B N 1
ATOM 3258 C CA . HIS B 1 96 ? 15.727 5.148 8.281 1 98.88 96 HIS B CA 1
ATOM 3259 C C . HIS B 1 96 ? 14.812 5.914 9.227 1 98.88 96 HIS B C 1
ATOM 3261 O O . HIS B 1 96 ? 15.242 6.34 10.305 1 98.88 96 HIS B O 1
ATOM 3267 N N . PHE B 1 97 ? 13.594 6.094 8.828 1 98.94 97 PHE B N 1
ATOM 3268 C CA . PHE B 1 97 ? 12.602 6.785 9.641 1 98.94 97 PHE B CA 1
ATOM 3269 C C . PHE B 1 97 ? 11.594 5.797 10.227 1 98.94 97 PHE B C 1
ATOM 3271 O O . PHE B 1 97 ? 10.891 5.105 9.484 1 98.94 97 PHE B O 1
ATOM 3278 N N . THR B 1 98 ? 11.516 5.703 11.492 1 98.75 98 THR B N 1
ATOM 3279 C CA . THR B 1 98 ? 10.414 5.02 12.164 1 98.75 98 THR B CA 1
ATOM 3280 C C . THR B 1 98 ? 9.398 6.027 12.695 1 98.75 98 THR B C 1
ATOM 3282 O O . THR B 1 98 ? 9.766 7 13.352 1 98.75 98 THR B O 1
ATOM 3285 N N . VAL B 1 99 ? 8.156 5.883 12.32 1 98.44 99 VAL B N 1
ATOM 3286 C CA . VAL B 1 99 ? 7.078 6.77 12.75 1 98.44 99 VAL B CA 1
ATOM 3287 C C . VAL B 1 99 ? 6.125 6.016 13.672 1 98.44 99 VAL B C 1
ATOM 3289 O O . VAL B 1 99 ? 5.535 5.008 13.281 1 98.44 99 VAL B O 1
ATOM 3292 N N . SER B 1 100 ? 6.012 6.457 14.883 1 96.69 100 SER B N 1
ATOM 3293 C CA . SER B 1 100 ? 5.191 5.793 15.891 1 96.69 100 SER B CA 1
ATOM 3294 C C . SER B 1 100 ? 4.805 6.75 17.016 1 96.69 100 SER B C 1
ATOM 3296 O O . SER B 1 100 ? 5.676 7.309 17.688 1 96.69 100 SER B O 1
ATOM 3298 N N . GLN B 1 101 ? 3.531 6.902 17.188 1 95.06 101 GLN B N 1
ATOM 3299 C CA . GLN B 1 101 ? 3.092 7.789 18.266 1 95.06 101 GLN B CA 1
ATOM 3300 C C . GLN B 1 101 ? 3.639 7.336 19.609 1 95.06 101 GLN B C 1
ATOM 3302 O O . GLN B 1 101 ? 4.219 8.133 20.359 1 95.06 101 GLN B O 1
ATOM 3307 N N . SER B 1 102 ? 3.531 6.098 19.938 1 93.19 102 SER B N 1
ATOM 3308 C CA . SER B 1 102 ? 3.883 5.582 21.266 1 93.19 102 SER B CA 1
ATOM 3309 C C . SER B 1 102 ? 5.367 5.238 21.344 1 93.19 102 SER B C 1
ATOM 3311 O O . SER B 1 102 ? 5.957 5.262 22.422 1 93.19 102 SER B O 1
ATOM 3313 N N . GLY B 1 103 ? 5.891 4.781 20.234 1 95 103 GLY B N 1
ATOM 3314 C CA . GLY B 1 103 ? 7.27 4.316 20.203 1 95 103 GLY B CA 1
ATOM 3315 C C . GLY B 1 103 ? 7.48 3.021 20.969 1 95 103 GLY B C 1
ATOM 3316 O O . GLY B 1 103 ? 8.594 2.729 21.406 1 95 103 GLY B O 1
ATOM 3317 N N . ALA B 1 104 ? 6.371 2.244 21.094 1 92.69 104 ALA B N 1
ATOM 3318 C CA . ALA B 1 104 ? 6.473 1.082 21.969 1 92.69 104 ALA B CA 1
ATOM 3319 C C . ALA B 1 104 ? 6.227 -0.212 21.203 1 92.69 104 ALA B C 1
ATOM 3321 O O . ALA B 1 104 ? 6.469 -1.305 21.719 1 92.69 104 ALA B O 1
ATOM 3322 N N . SER B 1 105 ? 5.773 -0.154 19.953 1 89.31 105 SER B N 1
ATOM 3323 C CA . SER B 1 105 ? 5.492 -1.363 19.188 1 89.31 105 SER B CA 1
ATOM 3324 C C . SER B 1 105 ? 6.754 -2.199 18.984 1 89.31 105 SER B C 1
ATOM 3326 O O . SER B 1 105 ? 7.723 -1.735 18.391 1 89.31 105 SER B O 1
ATOM 3328 N N . PRO B 1 106 ? 6.746 -3.438 19.422 1 90.69 106 PRO B N 1
ATOM 3329 C CA . PRO B 1 106 ? 7.938 -4.285 19.297 1 90.69 106 PRO B CA 1
ATOM 3330 C C . PRO B 1 106 ? 8.406 -4.445 17.859 1 90.69 106 PRO B C 1
ATOM 3332 O O . PRO B 1 106 ? 9.609 -4.449 17.594 1 90.69 106 PRO B O 1
ATOM 3335 N N . ASP B 1 107 ? 7.508 -4.574 16.984 1 91 107 ASP B N 1
ATOM 3336 C CA . ASP B 1 107 ? 7.871 -4.773 15.578 1 91 107 ASP B CA 1
ATOM 3337 C C . ASP B 1 107 ? 8.578 -3.543 15.016 1 91 107 ASP B C 1
ATOM 3339 O O . ASP B 1 107 ? 9.508 -3.666 14.211 1 91 107 ASP B O 1
ATOM 3343 N N . ILE B 1 108 ? 8.109 -2.379 15.406 1 94.5 108 ILE B N 1
ATOM 3344 C CA . ILE B 1 108 ? 8.703 -1.142 14.914 1 94.5 108 ILE B CA 1
ATOM 3345 C C . ILE B 1 108 ? 10.078 -0.941 15.547 1 94.5 108 ILE B C 1
ATOM 3347 O O . ILE B 1 108 ? 11.016 -0.492 14.891 1 94.5 108 ILE B O 1
ATOM 3351 N N . ILE B 1 109 ? 10.164 -1.31 16.812 1 96.56 109 ILE B N 1
ATOM 3352 C CA . ILE B 1 109 ? 11.438 -1.239 17.5 1 96.56 109 ILE B CA 1
ATOM 3353 C C . ILE B 1 109 ? 12.453 -2.164 16.828 1 96.56 109 ILE B C 1
ATOM 3355 O O . ILE B 1 109 ? 13.586 -1.761 16.547 1 96.56 109 ILE B O 1
ATOM 3359 N N . ALA B 1 110 ? 12.016 -3.324 16.5 1 95.75 110 ALA B N 1
ATOM 3360 C CA . ALA B 1 110 ? 12.883 -4.297 15.828 1 95.75 110 ALA B CA 1
ATOM 3361 C C . ALA B 1 110 ? 13.328 -3.785 14.461 1 95.75 110 ALA B C 1
ATOM 3363 O O . ALA B 1 110 ? 14.469 -4.004 14.055 1 95.75 110 ALA B O 1
ATOM 3364 N N . ALA B 1 111 ? 12.422 -3.156 13.766 1 96.5 111 ALA B N 1
ATOM 3365 C CA . ALA B 1 111 ? 12.75 -2.609 12.453 1 96.5 111 ALA B CA 1
ATOM 3366 C C . ALA B 1 111 ? 13.828 -1.54 12.555 1 96.5 111 ALA B C 1
ATOM 3368 O O . ALA B 1 111 ? 14.758 -1.51 11.75 1 96.5 111 ALA B O 1
ATOM 3369 N N . GLN B 1 112 ? 13.727 -0.711 13.539 1 98.19 112 GLN B N 1
ATOM 3370 C CA . GLN B 1 112 ? 14.727 0.331 13.727 1 98.19 112 GLN B CA 1
ATOM 3371 C C . GLN B 1 112 ? 16.078 -0.269 14.117 1 98.19 112 GLN B C 1
ATOM 3373 O O . GLN B 1 112 ? 17.125 0.169 13.625 1 98.19 112 GLN B O 1
ATOM 3378 N N . GLU B 1 113 ? 16.031 -1.233 14.992 1 98.12 113 GLU B N 1
ATOM 3379 C CA . GLU B 1 113 ? 17.25 -1.908 15.391 1 98.12 113 GLU B CA 1
ATOM 3380 C C . GLU B 1 113 ? 17.953 -2.545 14.195 1 98.12 113 GLU B C 1
ATOM 3382 O O . GLU B 1 113 ? 19.172 -2.416 14.031 1 98.12 113 GLU B O 1
ATOM 3387 N N . ALA B 1 114 ? 17.188 -3.207 13.406 1 98 114 ALA B N 1
ATOM 3388 C CA . ALA B 1 114 ? 17.719 -3.85 12.219 1 98 114 ALA B CA 1
ATOM 3389 C C . ALA B 1 114 ? 18.297 -2.818 11.25 1 98 114 ALA B C 1
ATOM 3391 O O . ALA B 1 114 ? 19.328 -3.051 10.625 1 98 114 ALA B O 1
ATOM 3392 N N . ALA B 1 115 ? 17.609 -1.697 11.086 1 98.5 115 ALA B N 1
ATOM 3393 C CA . ALA B 1 115 ? 18.078 -0.638 10.203 1 98.5 115 ALA B CA 1
ATOM 3394 C C . ALA B 1 115 ? 19.406 -0.058 10.688 1 98.5 115 ALA B C 1
ATOM 3396 O O . ALA B 1 115 ? 20.328 0.17 9.891 1 98.5 115 ALA B O 1
ATOM 3397 N N . LYS B 1 116 ? 19.453 0.165 11.961 1 98.38 116 LYS B N 1
ATOM 3398 C CA . LYS B 1 116 ? 20.688 0.678 12.562 1 98.38 116 LYS B CA 1
ATOM 3399 C C . LYS B 1 116 ? 21.844 -0.293 12.359 1 98.38 116 LYS B C 1
ATOM 3401 O O . LYS B 1 116 ? 22.922 0.107 11.922 1 98.38 116 LYS B O 1
ATOM 3406 N N . LYS B 1 117 ? 21.609 -1.554 12.617 1 98.06 117 LYS B N 1
ATOM 3407 C CA . LYS B 1 117 ? 22.609 -2.59 12.398 1 98.06 117 LYS B CA 1
ATOM 3408 C C . LYS B 1 117 ? 23 -2.676 10.93 1 98.06 117 LYS B C 1
ATOM 3410 O O . LYS B 1 117 ? 24.156 -3.01 10.609 1 98.06 117 LYS B O 1
ATOM 3415 N N . GLY B 1 118 ? 22.078 -2.348 10.078 1 98.12 118 GLY B N 1
ATOM 3416 C CA . GLY B 1 118 ? 22.297 -2.396 8.641 1 98.12 118 GLY B CA 1
ATOM 3417 C C . GLY B 1 118 ? 23.078 -1.205 8.117 1 98.12 118 GLY B C 1
ATOM 3418 O O . GLY B 1 118 ? 23.438 -1.158 6.938 1 98.12 118 GLY B O 1
ATOM 3419 N N . GLY B 1 119 ? 23.297 -0.155 8.969 1 98.12 119 GLY B N 1
ATOM 3420 C CA . GLY B 1 119 ? 24.172 0.94 8.602 1 98.12 119 GLY B CA 1
ATOM 3421 C C . GLY B 1 119 ? 23.453 2.256 8.414 1 98.12 119 GLY B C 1
ATOM 3422 O O . GLY B 1 119 ? 24.062 3.275 8.102 1 98.12 119 GLY B O 1
ATOM 3423 N N . ALA B 1 120 ? 22.188 2.271 8.633 1 98.56 120 ALA B N 1
ATOM 3424 C CA . ALA B 1 120 ? 21.438 3.502 8.422 1 98.56 120 ALA B CA 1
ATOM 3425 C C . ALA B 1 120 ? 21.5 4.406 9.648 1 98.56 120 ALA B C 1
ATOM 3427 O O . ALA B 1 120 ? 21.609 3.92 10.781 1 98.56 120 ALA B O 1
ATOM 3428 N N . THR B 1 121 ? 21.469 5.727 9.438 1 98.81 121 THR B N 1
ATOM 3429 C CA . THR B 1 121 ? 21.125 6.652 10.508 1 98.81 121 THR B CA 1
ATOM 3430 C C . THR B 1 121 ? 19.625 6.578 10.828 1 98.81 121 THR B C 1
ATOM 3432 O O . THR B 1 121 ? 18.797 6.738 9.938 1 98.81 121 THR B O 1
ATOM 3435 N N . THR B 1 122 ? 19.344 6.324 12.055 1 98.81 122 THR B N 1
ATOM 3436 C CA . THR B 1 122 ? 17.953 6.09 12.422 1 98.81 122 THR B CA 1
ATOM 3437 C C . THR B 1 122 ? 17.344 7.348 13.031 1 98.81 122 THR B C 1
ATOM 3439 O O . THR B 1 122 ? 17.953 8.008 13.875 1 98.81 122 THR B O 1
ATOM 3442 N N . ILE B 1 123 ? 16.156 7.719 12.547 1 98.94 123 ILE B N 1
ATOM 3443 C CA . ILE B 1 123 ? 15.367 8.844 13.039 1 98.94 123 ILE B CA 1
ATOM 3444 C C . ILE B 1 123 ? 14.031 8.344 13.578 1 98.94 123 ILE B C 1
ATOM 3446 O O . ILE B 1 123 ? 13.219 7.777 12.836 1 98.94 123 ILE B O 1
ATOM 3450 N N . ALA B 1 124 ? 13.812 8.492 14.844 1 98.81 124 ALA B N 1
ATOM 3451 C CA . ALA B 1 124 ? 12.531 8.141 15.453 1 98.81 124 ALA B CA 1
ATOM 3452 C C . ALA B 1 124 ? 11.586 9.344 15.477 1 98.81 124 ALA B C 1
ATOM 3454 O O . ALA B 1 124 ? 11.875 10.352 16.125 1 98.81 124 ALA B O 1
ATOM 3455 N N . VAL B 1 125 ? 10.508 9.266 14.766 1 98.81 125 VAL B N 1
ATOM 3456 C CA . VAL B 1 125 ? 9.438 10.258 14.789 1 98.81 125 VAL B CA 1
ATOM 3457 C C . VAL B 1 125 ? 8.359 9.828 15.781 1 98.81 125 VAL B C 1
ATOM 3459 O O . VAL B 1 125 ? 7.523 8.977 15.469 1 98.81 125 VAL B O 1
ATOM 3462 N N . VAL B 1 126 ? 8.359 10.438 16.953 1 98.44 126 VAL B N 1
ATOM 3463 C CA . VAL B 1 126 ? 7.543 9.891 18.031 1 98.44 126 VAL B CA 1
ATOM 3464 C C . VAL B 1 126 ? 6.844 11.031 18.781 1 98.44 126 VAL B C 1
ATOM 3466 O O . VAL B 1 126 ? 7.301 12.172 18.75 1 98.44 126 VAL B O 1
ATOM 3469 N N . ASN B 1 127 ? 5.758 10.648 19.391 1 97.81 127 ASN B N 1
ATOM 3470 C CA . ASN B 1 127 ? 5.098 11.578 20.297 1 97.81 127 ASN B CA 1
ATOM 3471 C C . ASN B 1 127 ? 5.555 11.367 21.75 1 97.81 127 ASN B C 1
ATOM 3473 O O . ASN B 1 127 ? 5.617 12.328 22.516 1 97.81 127 ASN B O 1
ATOM 3477 N N . VAL B 1 128 ? 5.895 10.148 22.109 1 96.75 128 VAL B N 1
ATOM 3478 C CA . VAL B 1 128 ? 6.398 9.82 23.438 1 96.75 128 VAL B CA 1
ATOM 3479 C C . VAL B 1 128 ? 7.926 9.75 23.406 1 96.75 128 VAL B C 1
ATOM 3481 O O . VAL B 1 128 ? 8.5 8.68 23.188 1 96.75 128 VAL B O 1
ATOM 3484 N N . VAL B 1 129 ? 8.625 10.758 23.828 1 95.88 129 VAL B N 1
ATOM 3485 C CA . VAL B 1 129 ? 10.07 10.906 23.688 1 95.88 129 VAL B CA 1
ATOM 3486 C C . VAL B 1 129 ? 10.781 10 24.688 1 95.88 129 VAL B C 1
ATOM 3488 O O . VAL B 1 129 ? 11.969 9.703 24.531 1 95.88 129 VAL B O 1
ATOM 3491 N N . GLY B 1 130 ? 10.133 9.453 25.672 1 95 130 GLY B N 1
ATOM 3492 C CA . GLY B 1 130 ? 10.727 8.516 26.609 1 95 130 GLY B CA 1
ATOM 3493 C C . GLY B 1 130 ? 10.523 7.062 26.219 1 95 130 GLY B C 1
ATOM 3494 O O . GLY B 1 130 ? 10.859 6.152 26.984 1 95 130 GLY B O 1
ATOM 3495 N N . SER B 1 131 ? 10.086 6.828 25.062 1 96.56 131 SER B N 1
ATOM 3496 C CA . SER B 1 131 ? 9.766 5.484 24.594 1 96.56 131 SER B CA 1
ATOM 3497 C C . SER B 1 131 ? 11.031 4.719 24.219 1 96.56 131 SER B C 1
ATOM 3499 O O . SER B 1 131 ? 12.086 5.32 23.984 1 96.56 131 SER B O 1
ATOM 3501 N N . PRO B 1 132 ? 10.945 3.398 24.125 1 96.81 132 PRO B N 1
ATOM 3502 C CA . PRO B 1 132 ? 12.078 2.59 23.672 1 96.81 132 PRO B CA 1
ATOM 3503 C C . PRO B 1 132 ? 12.562 2.963 22.266 1 96.81 132 PRO B C 1
ATOM 3505 O O . PRO B 1 132 ? 13.766 2.992 22.016 1 96.81 132 PRO B O 1
ATOM 3508 N N . LEU B 1 133 ? 11.672 3.256 21.453 1 97.44 133 LEU B N 1
ATOM 3509 C CA . LEU B 1 133 ? 12.023 3.633 20.094 1 97.44 133 LEU B CA 1
ATOM 3510 C C . LEU B 1 133 ? 12.891 4.891 20.078 1 97.44 133 LEU B C 1
ATOM 3512 O O . LEU B 1 133 ? 13.883 4.957 19.359 1 97.44 133 LEU B O 1
ATOM 3516 N N . ALA B 1 134 ? 12.461 5.863 20.828 1 98.12 134 ALA B N 1
ATOM 3517 C CA . ALA B 1 134 ? 13.203 7.121 20.922 1 98.12 134 ALA B CA 1
ATOM 3518 C C . ALA B 1 134 ? 14.586 6.906 21.516 1 98.12 134 ALA B C 1
ATOM 3520 O O . ALA B 1 134 ? 15.57 7.461 21.031 1 98.12 134 ALA B O 1
ATOM 3521 N N . ARG B 1 135 ? 14.68 6.09 22.5 1 97.75 135 ARG B N 1
ATOM 3522 C CA . ARG B 1 135 ? 15.922 5.859 23.219 1 97.75 135 ARG B CA 1
ATOM 3523 C C . ARG B 1 135 ? 16.984 5.242 22.312 1 97.75 135 ARG B C 1
ATOM 3525 O O . ARG B 1 135 ? 18.172 5.562 22.422 1 97.75 135 ARG B O 1
ATOM 3532 N N . ASP B 1 136 ? 16.578 4.449 21.453 1 97 136 ASP B N 1
ATOM 3533 C CA . ASP B 1 136 ? 17.516 3.666 20.656 1 97 136 ASP B CA 1
ATOM 3534 C C . ASP B 1 136 ? 17.812 4.363 19.328 1 97 136 ASP B C 1
ATOM 3536 O O . ASP B 1 136 ? 18.688 3.928 18.578 1 97 136 ASP B O 1
ATOM 3540 N N . ALA B 1 137 ? 17.188 5.434 19.016 1 98.56 137 ALA B N 1
ATOM 3541 C CA . ALA B 1 137 ? 17.359 6.125 17.75 1 98.56 137 ALA B CA 1
ATOM 3542 C C . ALA B 1 137 ? 18.609 7.004 17.766 1 98.56 137 ALA B C 1
ATOM 3544 O O . ALA B 1 137 ? 19.062 7.438 18.828 1 98.56 137 ALA B O 1
ATOM 3545 N N . ASP B 1 138 ? 19.219 7.234 16.594 1 98.69 138 ASP B N 1
ATOM 3546 C CA . ASP B 1 138 ? 20.312 8.195 16.484 1 98.69 138 ASP B CA 1
ATOM 3547 C C . ASP B 1 138 ? 19.797 9.625 16.641 1 98.69 138 ASP B C 1
ATOM 3549 O O . ASP B 1 138 ? 20.5 10.484 17.172 1 98.69 138 ASP B O 1
ATOM 3553 N N . ILE B 1 139 ? 18.641 9.922 16.109 1 98.81 139 ILE B N 1
ATOM 3554 C CA . ILE B 1 139 ? 17.984 11.227 16.188 1 98.81 139 ILE B CA 1
ATOM 3555 C C . ILE B 1 139 ? 16.516 11.047 16.578 1 98.81 139 ILE B C 1
ATOM 3557 O O . ILE B 1 139 ? 15.852 10.141 16.078 1 98.81 139 ILE B O 1
ATOM 3561 N N . VAL B 1 140 ? 16.062 11.859 17.469 1 98.81 140 VAL B N 1
ATOM 3562 C CA . VAL B 1 140 ? 14.648 11.875 17.828 1 98.81 140 VAL B CA 1
ATOM 3563 C C . VAL B 1 140 ? 13.984 13.133 17.25 1 98.81 140 VAL B C 1
ATOM 3565 O O . VAL B 1 140 ? 14.477 14.242 17.453 1 98.81 140 VAL B O 1
ATOM 3568 N N . LEU B 1 141 ? 12.984 12.953 16.469 1 98.81 141 LEU B N 1
ATOM 3569 C CA . LEU B 1 141 ? 12.086 14.008 16 1 98.81 141 LEU B CA 1
ATOM 3570 C C . LEU B 1 141 ? 10.758 13.953 16.75 1 98.81 141 LEU B C 1
ATOM 3572 O O . LEU B 1 141 ? 9.898 13.125 16.438 1 98.81 141 LEU B O 1
ATOM 3576 N N . ALA B 1 142 ? 10.594 14.844 17.672 1 98.75 142 ALA B N 1
ATOM 3577 C CA . ALA B 1 142 ? 9.438 14.82 18.562 1 98.75 142 ALA B CA 1
ATOM 3578 C C . ALA B 1 142 ? 8.234 15.5 17.922 1 98.75 142 ALA B C 1
ATOM 3580 O O . ALA B 1 142 ? 8.383 16.531 17.266 1 98.75 142 ALA B O 1
ATOM 3581 N N . LEU B 1 143 ? 7.066 14.961 18.188 1 98.69 143 LEU B N 1
ATOM 3582 C CA . LEU B 1 143 ? 5.859 15.477 17.547 1 98.69 143 LEU B CA 1
ATOM 3583 C C . LEU B 1 143 ? 5.238 16.594 18.375 1 98.69 143 LEU B C 1
ATOM 3585 O O . LEU B 1 143 ? 4.457 17.391 17.859 1 98.69 143 LEU B O 1
ATOM 3589 N N . HIS B 1 144 ? 5.48 16.578 19.703 1 98.38 144 HIS B N 1
ATOM 3590 C CA . HIS B 1 144 ? 4.98 17.594 20.609 1 98.38 144 HIS B CA 1
ATOM 3591 C C . HIS B 1 144 ? 3.461 17.703 20.547 1 98.38 144 HIS B C 1
ATOM 3593 O O . HIS B 1 144 ? 2.898 18.797 20.656 1 98.38 144 HIS B O 1
ATOM 3599 N N . ALA B 1 145 ? 2.771 16.594 20.25 1 98 145 ALA B N 1
ATOM 3600 C CA . ALA B 1 145 ? 1.321 16.625 20.078 1 98 145 ALA B CA 1
ATOM 3601 C C . ALA B 1 145 ? 0.61 16.531 21.422 1 98 145 ALA B C 1
ATOM 3603 O O . ALA B 1 145 ? -0.604 16.734 21.5 1 98 145 ALA B O 1
ATOM 3604 N N . GLY B 1 146 ? 1.361 16.297 22.516 1 96.5 146 GLY B N 1
ATOM 3605 C CA . GLY B 1 146 ? 0.712 15.984 23.766 1 96.5 146 GLY B CA 1
ATOM 3606 C C . GLY B 1 146 ? -0.012 14.648 23.766 1 96.5 146 GLY B C 1
ATOM 3607 O O . GLY B 1 146 ? -0.058 13.977 22.734 1 96.5 146 GLY B O 1
ATOM 3608 N N . GLU B 1 147 ? -0.505 14.352 24.906 1 94.94 147 GLU B N 1
ATOM 3609 C CA . GLU B 1 147 ? -1.218 13.078 25.016 1 94.94 147 GLU B CA 1
ATOM 3610 C C . GLU B 1 147 ? -2.43 13.047 24.094 1 94.94 147 GLU B C 1
ATOM 3612 O O . GLU B 1 147 ? -3.164 14.031 23.984 1 94.94 147 GLU B O 1
ATOM 3617 N N . GLU B 1 148 ? -2.557 12.055 23.328 1 94.62 148 GLU B N 1
ATOM 3618 C CA . GLU B 1 148 ? -3.727 11.766 22.5 1 94.62 148 GLU B CA 1
ATOM 3619 C C . GLU B 1 148 ? -4.523 10.594 23.062 1 94.62 148 GLU B C 1
ATOM 3621 O O . GLU B 1 148 ? -4.074 9.445 23.016 1 94.62 148 GLU B O 1
ATOM 3626 N N . LYS B 1 149 ? -5.715 10.859 23.516 1 94.38 149 LYS B N 1
ATOM 3627 C CA . LYS B 1 149 ? -6.484 9.906 24.312 1 94.38 149 LYS B CA 1
ATOM 3628 C C . LYS B 1 149 ? -7.434 9.102 23.438 1 94.38 149 LYS B C 1
ATOM 3630 O O . LYS B 1 149 ? -7.727 7.938 23.734 1 94.38 149 LYS B O 1
ATOM 3635 N N . SER B 1 150 ? -7.984 9.742 22.391 1 95.06 150 SER B N 1
ATOM 3636 C CA . SER B 1 150 ? -8.852 9 21.469 1 95.06 150 SER B CA 1
ATOM 3637 C C . SER B 1 150 ? -8.102 7.836 20.828 1 95.06 150 SER B C 1
ATOM 3639 O O . SER B 1 150 ? -6.934 7.969 20.469 1 95.06 150 SER B O 1
ATOM 3641 N N . VAL B 1 151 ? -8.773 6.695 20.656 1 92.94 151 VAL B N 1
ATOM 3642 C CA . VAL B 1 151 ? -8.18 5.547 19.969 1 92.94 151 VAL B CA 1
ATOM 3643 C C . VAL B 1 151 ? -7.828 5.926 18.531 1 92.94 151 VAL B C 1
ATOM 3645 O O . VAL B 1 151 ? -6.754 5.578 18.047 1 92.94 151 VAL B O 1
ATOM 3648 N N . ALA B 1 152 ? -8.742 6.68 17.922 1 92.62 152 ALA B N 1
ATOM 3649 C CA . ALA B 1 152 ? -8.453 7.176 16.594 1 92.62 152 ALA B CA 1
ATOM 3650 C C . ALA B 1 152 ? -7.492 8.367 16.641 1 92.62 152 ALA B C 1
ATOM 3652 O O . ALA B 1 152 ? -7.832 9.422 17.172 1 92.62 152 ALA B O 1
ATOM 3653 N N . ALA B 1 153 ? -6.367 8.18 16.047 1 94.44 153 ALA B N 1
ATOM 3654 C CA . ALA B 1 153 ? -5.359 9.234 16.062 1 94.44 153 ALA B CA 1
ATOM 3655 C C . ALA B 1 153 ? -5.715 10.352 15.086 1 94.44 153 ALA B C 1
ATOM 3657 O O . ALA B 1 153 ? -6.176 10.078 13.969 1 94.44 153 ALA B O 1
ATOM 3658 N N . THR B 1 154 ? -5.574 11.625 15.523 1 97.31 154 THR B N 1
ATOM 3659 C CA . THR B 1 154 ? -5.82 12.766 14.648 1 97.31 154 THR B CA 1
ATOM 3660 C C . THR B 1 154 ? -4.66 13.758 14.711 1 97.31 154 THR B C 1
ATOM 3662 O O . THR B 1 154 ? -3.768 13.734 13.867 1 97.31 154 THR B O 1
ATOM 3665 N N . LYS B 1 155 ? -4.48 14.391 15.891 1 97.88 155 LYS B N 1
ATOM 3666 C CA . LYS B 1 155 ? -3.469 15.438 15.984 1 97.88 155 LYS B CA 1
ATOM 3667 C C . LYS B 1 155 ? -2.062 14.859 15.859 1 97.88 155 LYS B C 1
ATOM 3669 O O . LYS B 1 155 ? -1.162 15.5 15.32 1 97.88 155 LYS B O 1
ATOM 3674 N N . SER B 1 156 ? -1.848 13.648 16.344 1 97.81 156 SER B N 1
ATOM 3675 C CA . SER B 1 156 ? -0.527 13.047 16.219 1 97.81 156 SER B CA 1
ATOM 3676 C C . SER B 1 156 ? -0.213 12.711 14.758 1 97.81 156 SER B C 1
ATOM 3678 O O . SER B 1 156 ? 0.943 12.781 14.336 1 97.81 156 SER B O 1
ATOM 3680 N N . PHE B 1 157 ? -1.232 12.305 14.016 1 98.5 157 PHE B N 1
ATOM 3681 C CA . PHE B 1 157 ? -1.038 12.086 12.594 1 98.5 157 PHE B CA 1
ATOM 3682 C C . PHE B 1 157 ? -0.683 13.383 11.883 1 98.5 157 PHE B C 1
ATOM 3684 O O . PHE B 1 157 ? 0.285 13.438 11.125 1 98.5 157 PHE B O 1
ATOM 3691 N N . ILE B 1 158 ? -1.455 14.414 12.141 1 98.69 158 ILE B N 1
ATOM 3692 C CA . ILE B 1 158 ? -1.22 15.719 11.531 1 98.69 158 ILE B CA 1
ATOM 3693 C C . ILE B 1 158 ? 0.187 16.203 11.875 1 98.69 158 ILE B C 1
ATOM 3695 O O . ILE B 1 158 ? 0.913 16.688 11 1 98.69 158 ILE B O 1
ATOM 3699 N N . ALA B 1 159 ? 0.556 16.016 13.078 1 98.88 159 ALA B N 1
ATOM 3700 C CA . ALA B 1 159 ? 1.887 16.406 13.523 1 98.88 159 ALA B CA 1
ATOM 3701 C C . ALA B 1 159 ? 2.971 15.602 12.82 1 98.88 159 ALA B C 1
ATOM 3703 O O . ALA B 1 159 ? 4.012 16.141 12.445 1 98.88 159 ALA B O 1
ATOM 3704 N N . SER B 1 160 ? 2.779 14.297 12.68 1 98.88 160 SER B N 1
ATOM 3705 C CA . SER B 1 160 ? 3.754 13.445 12.008 1 98.88 160 SER B CA 1
ATOM 3706 C C . SER B 1 160 ? 3.994 13.906 10.57 1 98.88 160 SER B C 1
ATOM 3708 O O . SER B 1 160 ? 5.141 13.992 10.125 1 98.88 160 SER B O 1
ATOM 3710 N N . VAL B 1 161 ? 2.881 14.227 9.875 1 98.88 161 VAL B N 1
ATOM 3711 C CA . VAL B 1 161 ? 2.992 14.68 8.492 1 98.88 161 VAL B CA 1
ATOM 3712 C C . VAL B 1 161 ? 3.717 16.016 8.438 1 98.88 161 VAL B C 1
ATOM 3714 O O . VAL B 1 161 ? 4.586 16.234 7.59 1 98.88 161 VAL B O 1
ATOM 3717 N N . ALA B 1 162 ? 3.396 16.891 9.336 1 98.88 162 ALA B N 1
ATOM 3718 C CA . ALA B 1 162 ? 4.062 18.188 9.398 1 98.88 162 ALA B CA 1
ATOM 3719 C C . ALA B 1 162 ? 5.555 18.031 9.68 1 98.88 162 ALA B C 1
ATOM 3721 O O . ALA B 1 162 ? 6.387 18.672 9.039 1 98.88 162 ALA B O 1
ATOM 3722 N N . ALA B 1 163 ? 5.898 17.203 10.625 1 98.94 163 ALA B N 1
ATOM 3723 C CA . ALA B 1 163 ? 7.293 16.969 10.992 1 98.94 163 ALA B CA 1
ATOM 3724 C C . ALA B 1 163 ? 8.086 16.438 9.805 1 98.94 163 ALA B C 1
ATOM 3726 O O . ALA B 1 163 ? 9.164 16.953 9.492 1 98.94 163 ALA B O 1
ATOM 3727 N N . LEU B 1 164 ? 7.551 15.43 9.172 1 98.94 164 LEU B N 1
ATOM 3728 C CA . LEU B 1 164 ? 8.227 14.82 8.039 1 98.94 164 LEU B CA 1
ATOM 3729 C C . LEU B 1 164 ? 8.328 15.797 6.871 1 98.94 164 LEU B C 1
ATOM 3731 O O . LEU B 1 164 ? 9.32 15.789 6.133 1 98.94 164 LEU B O 1
ATOM 3735 N N . SER B 1 165 ? 7.297 16.656 6.719 1 98.94 165 SER B N 1
ATOM 3736 C CA . SER B 1 165 ? 7.367 17.703 5.703 1 98.94 165 SER B CA 1
ATOM 3737 C C . SER B 1 165 ? 8.484 18.703 6.012 1 98.94 165 SER B C 1
ATOM 3739 O O . SER B 1 165 ? 9.125 19.234 5.098 1 98.94 165 SER B O 1
ATOM 3741 N N . GLY B 1 166 ? 8.688 18.969 7.305 1 98.88 166 GLY B N 1
ATOM 3742 C CA . GLY B 1 166 ? 9.805 19.812 7.703 1 98.88 166 GLY B CA 1
ATOM 3743 C C . GLY B 1 166 ? 11.148 19.234 7.312 1 98.88 166 GLY B C 1
ATOM 3744 O O . GLY B 1 166 ? 12.031 19.969 6.855 1 98.88 166 GLY B O 1
ATOM 3745 N N . VAL B 1 167 ? 11.266 17.922 7.465 1 98.88 167 VAL B N 1
ATOM 3746 C CA . VAL B 1 167 ? 12.484 17.234 7.047 1 98.88 167 VAL B CA 1
ATOM 3747 C C . VAL B 1 167 ? 12.703 17.422 5.551 1 98.88 167 VAL B C 1
ATOM 3749 O O . VAL B 1 167 ? 13.812 17.734 5.113 1 98.88 167 VAL B O 1
ATOM 3752 N N . VAL B 1 168 ? 11.656 17.25 4.73 1 98.88 168 VAL B N 1
ATOM 3753 C CA . VAL B 1 168 ? 11.766 17.359 3.281 1 98.88 168 VAL B CA 1
ATOM 3754 C C . VAL B 1 168 ? 12.133 18.797 2.895 1 98.88 168 VAL B C 1
ATOM 3756 O O . VAL B 1 168 ? 12.992 19.016 2.037 1 98.88 168 VAL B O 1
ATOM 3759 N N . ALA B 1 169 ? 11.445 19.781 3.527 1 98.69 169 ALA B N 1
ATOM 3760 C CA . ALA B 1 169 ? 11.727 21.172 3.223 1 98.69 169 ALA B CA 1
ATOM 3761 C C . ALA B 1 169 ? 13.195 21.5 3.49 1 98.69 169 ALA B C 1
ATOM 3763 O O . ALA B 1 169 ? 13.859 22.125 2.658 1 98.69 169 ALA B O 1
ATOM 3764 N N . ALA B 1 170 ? 13.703 21.047 4.598 1 98.56 170 ALA B N 1
ATOM 3765 C CA . ALA B 1 170 ? 15.078 21.344 4.992 1 98.56 170 ALA B CA 1
ATOM 3766 C C . ALA B 1 170 ? 16.078 20.625 4.086 1 98.56 170 ALA B C 1
ATOM 3768 O O . ALA B 1 170 ? 17.125 21.172 3.742 1 98.56 170 ALA B O 1
ATOM 3769 N N . SER B 1 171 ? 15.75 19.406 3.727 1 98.31 171 SER B N 1
ATOM 3770 C CA . SER B 1 171 ? 16.688 18.562 2.969 1 98.31 171 SER B CA 1
ATOM 3771 C C . SER B 1 171 ? 16.672 18.938 1.489 1 98.31 171 SER B C 1
ATOM 3773 O O . SER B 1 171 ? 17.688 18.797 0.805 1 98.31 171 SER B O 1
ATOM 3775 N N . SER B 1 172 ? 15.531 19.359 0.949 1 97.56 172 SER B N 1
ATOM 3776 C CA . SER B 1 172 ? 15.406 19.656 -0.475 1 97.56 172 SER B CA 1
ATOM 3777 C C . SER B 1 172 ? 15.727 21.125 -0.767 1 97.56 172 SER B C 1
ATOM 3779 O O . SER B 1 172 ? 16.031 21.484 -1.906 1 97.56 172 SER B O 1
ATOM 3781 N N . GLY B 1 173 ? 15.547 21.969 0.203 1 96.12 173 GLY B N 1
ATOM 3782 C CA . GLY B 1 173 ? 15.688 23.406 -0.012 1 96.12 173 GLY B CA 1
ATOM 3783 C C . GLY B 1 173 ? 14.523 24.016 -0.78 1 96.12 173 GLY B C 1
ATOM 3784 O O . GLY B 1 173 ? 14.648 25.094 -1.343 1 96.12 173 GLY B O 1
ATOM 3785 N N . ASP B 1 174 ? 13.438 23.328 -0.833 1 96.31 174 ASP B N 1
ATOM 3786 C CA . ASP B 1 174 ? 12.25 23.797 -1.554 1 96.31 174 ASP B CA 1
ATOM 3787 C C . ASP B 1 174 ? 11.602 24.969 -0.835 1 96.31 174 ASP B C 1
ATOM 3789 O O . ASP B 1 174 ? 10.859 24.781 0.135 1 96.31 174 ASP B O 1
ATOM 3793 N N . ALA B 1 175 ? 11.703 26.141 -1.395 1 96.31 175 ALA B N 1
ATOM 3794 C CA . ALA B 1 175 ? 11.211 27.375 -0.767 1 96.31 175 ALA B CA 1
ATOM 3795 C C . ALA B 1 175 ? 9.688 27.375 -0.688 1 96.31 175 ALA B C 1
ATOM 3797 O O . ALA B 1 175 ? 9.109 27.906 0.262 1 96.31 175 ALA B O 1
ATOM 3798 N N . GLY B 1 176 ? 9.031 26.797 -1.693 1 96.94 176 GLY B N 1
ATOM 3799 C CA . GLY B 1 176 ? 7.578 26.703 -1.674 1 96.94 176 GLY B CA 1
ATOM 3800 C C . GLY B 1 176 ? 7.059 25.844 -0.534 1 96.94 176 GLY B C 1
ATOM 3801 O O . GLY B 1 176 ? 6.086 26.219 0.128 1 96.94 176 GLY B O 1
ATOM 3802 N N . LEU B 1 177 ? 7.754 24.766 -0.364 1 97.94 177 LEU B N 1
ATOM 3803 C CA . LEU B 1 177 ? 7.371 23.875 0.731 1 97.94 177 LEU B CA 1
ATOM 3804 C C . LEU B 1 177 ? 7.625 24.547 2.08 1 97.94 177 LEU B C 1
ATOM 3806 O O . LEU B 1 177 ? 6.805 24.438 2.994 1 97.94 177 LEU B O 1
ATOM 3810 N N . ARG B 1 178 ? 8.766 25.203 2.209 1 98 178 ARG B N 1
ATOM 3811 C CA . ARG B 1 178 ? 9.086 25.922 3.439 1 98 178 ARG B CA 1
ATOM 3812 C C . ARG B 1 178 ? 8.031 26.984 3.744 1 98 178 ARG B C 1
ATOM 3814 O O . ARG B 1 178 ? 7.559 27.094 4.879 1 98 178 ARG B O 1
ATOM 3821 N N . GLY B 1 179 ? 7.676 27.734 2.725 1 98.19 179 GLY B N 1
ATOM 3822 C CA . GLY B 1 179 ? 6.637 28.734 2.898 1 98.19 179 GLY B CA 1
ATOM 3823 C C . GLY B 1 179 ? 5.293 28.141 3.275 1 98.19 179 GLY B C 1
ATOM 3824 O O . GLY B 1 179 ? 4.59 28.688 4.137 1 98.19 179 GLY B O 1
ATOM 3825 N N . GLY B 1 180 ? 4.93 27.062 2.617 1 98.44 180 GLY B N 1
ATOM 3826 C CA . GLY B 1 180 ? 3.693 26.375 2.941 1 98.44 180 GLY B CA 1
ATOM 3827 C C . GLY B 1 180 ? 3.641 25.875 4.379 1 98.44 180 GLY B C 1
ATOM 3828 O O . GLY B 1 180 ? 2.59 25.938 5.023 1 98.44 180 GLY B O 1
ATOM 3829 N N . LEU B 1 181 ? 4.785 25.406 4.875 1 98.5 181 LEU B N 1
ATOM 3830 C CA . LEU B 1 181 ? 4.859 24.922 6.25 1 98.5 181 LEU B CA 1
ATOM 3831 C C . LEU B 1 181 ? 4.652 26.078 7.234 1 98.5 181 LEU B C 1
ATOM 3833 O O . LEU B 1 181 ? 4.004 25.906 8.266 1 98.5 181 LEU B O 1
ATOM 3837 N N . GLU B 1 182 ? 5.199 27.172 6.922 1 98.25 182 GLU B N 1
ATOM 3838 C CA . GLU B 1 182 ? 5.031 28.344 7.77 1 98.25 182 GLU B CA 1
ATOM 3839 C C . GLU B 1 182 ? 3.564 28.766 7.855 1 98.25 182 GLU B C 1
ATOM 3841 O O . GLU B 1 182 ? 3.113 29.25 8.891 1 98.25 182 GLU B O 1
ATOM 3846 N N . ARG B 1 183 ? 2.816 28.562 6.812 1 98.31 183 ARG B N 1
ATOM 3847 C CA . ARG B 1 183 ? 1.42 28.969 6.738 1 98.31 183 ARG B CA 1
ATOM 3848 C C . ARG B 1 183 ? 0.49 27.859 7.207 1 98.31 183 ARG B C 1
ATOM 3850 O O . ARG B 1 183 ? -0.708 28.078 7.391 1 98.31 183 ARG B O 1
ATOM 3857 N N . LEU B 1 184 ? 1.042 26.672 7.41 1 98.44 184 LEU B N 1
ATOM 3858 C CA . LEU B 1 184 ? 0.24 25.484 7.66 1 98.44 184 LEU B CA 1
ATOM 3859 C C . LEU B 1 184 ? -0.594 25.641 8.93 1 98.44 184 LEU B C 1
ATOM 3861 O O . LEU B 1 184 ? -1.793 25.359 8.922 1 98.44 184 LEU B O 1
ATOM 3865 N N . PRO B 1 185 ? -0.01 26.172 10.102 1 98.25 185 PRO B N 1
ATOM 3866 C CA . PRO B 1 185 ? -0.833 26.312 11.305 1 98.25 185 PRO B CA 1
ATOM 3867 C C . PRO B 1 185 ? -2.051 27.203 11.086 1 98.25 185 PRO B C 1
ATOM 3869 O O . PRO B 1 185 ? -3.158 26.859 11.508 1 98.25 185 PRO B O 1
ATOM 3872 N N . GLU B 1 186 ? -1.855 28.234 10.391 1 97.62 186 GLU B N 1
ATOM 3873 C CA . GLU B 1 186 ? -2.955 29.156 10.125 1 97.62 186 GLU B CA 1
ATOM 3874 C C . GLU B 1 186 ? -3.992 28.531 9.195 1 97.62 186 GLU B C 1
ATOM 3876 O O . GLU B 1 186 ? -5.195 28.703 9.398 1 97.62 186 GLU B O 1
ATOM 3881 N N . ALA B 1 187 ? -3.516 27.859 8.172 1 96.94 187 ALA B N 1
ATOM 3882 C CA . ALA B 1 187 ? -4.43 27.188 7.242 1 96.94 187 ALA B CA 1
ATOM 3883 C C . ALA B 1 187 ? -5.266 26.141 7.957 1 96.94 187 ALA B C 1
ATOM 3885 O O . ALA B 1 187 ? -6.469 26.016 7.707 1 96.94 187 ALA B O 1
ATOM 3886 N N . LEU B 1 188 ? -4.641 25.344 8.836 1 96.75 188 LEU B N 1
ATOM 3887 C CA . LEU B 1 188 ? -5.348 24.328 9.609 1 96.75 188 LEU B CA 1
ATOM 3888 C C . LEU B 1 188 ? -6.434 24.969 10.477 1 96.75 188 LEU B C 1
ATOM 3890 O O . LEU B 1 188 ? -7.523 24.422 10.617 1 96.75 188 LEU B O 1
ATOM 3894 N N . ALA B 1 189 ? -6.133 26.141 11.016 1 95.31 189 ALA B N 1
ATOM 3895 C CA . ALA B 1 189 ? -7.055 26.812 11.914 1 95.31 189 ALA B CA 1
ATOM 3896 C C . ALA B 1 189 ? -8.203 27.469 11.141 1 95.31 189 ALA B C 1
ATOM 3898 O O . ALA B 1 189 ? -9.305 27.625 11.672 1 95.31 189 ALA B O 1
ATOM 3899 N N . ALA B 1 190 ? -7.988 27.781 9.898 1 9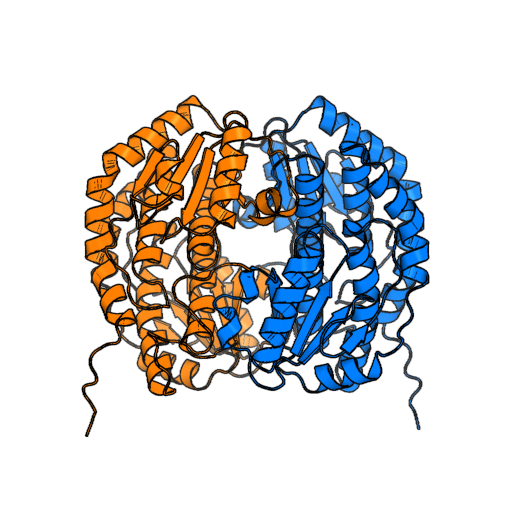2.5 190 ALA B N 1
ATOM 3900 C CA . ALA B 1 190 ? -8.93 28.562 9.102 1 92.5 190 ALA B CA 1
ATOM 3901 C C . ALA B 1 190 ? -10 27.656 8.492 1 92.5 190 ALA B C 1
ATOM 3903 O O . ALA B 1 190 ? -11.008 28.156 7.969 1 92.5 190 ALA B O 1
ATOM 3904 N N . THR B 1 191 ? -9.773 26.406 8.516 1 82.31 191 THR B N 1
ATOM 3905 C CA . THR B 1 191 ? -10.703 25.5 7.836 1 82.31 191 THR B CA 1
ATOM 3906 C C . THR B 1 191 ? -12.016 25.406 8.594 1 82.31 191 THR B C 1
ATOM 3908 O O . THR B 1 191 ? -12.023 25.25 9.82 1 82.31 191 THR B O 1
ATOM 3911 N N . ARG B 1 192 ? -13.164 25.797 7.844 1 74.81 192 ARG B N 1
ATOM 3912 C CA . ARG B 1 192 ? -14.508 25.734 8.422 1 74.81 192 ARG B CA 1
ATOM 3913 C C . ARG B 1 192 ? -15.359 24.688 7.719 1 74.81 192 ARG B C 1
ATOM 3915 O O . ARG B 1 192 ? -15.188 24.422 6.527 1 74.81 192 ARG B O 1
ATOM 3922 N N . PRO B 1 193 ? -16.125 24.031 8.4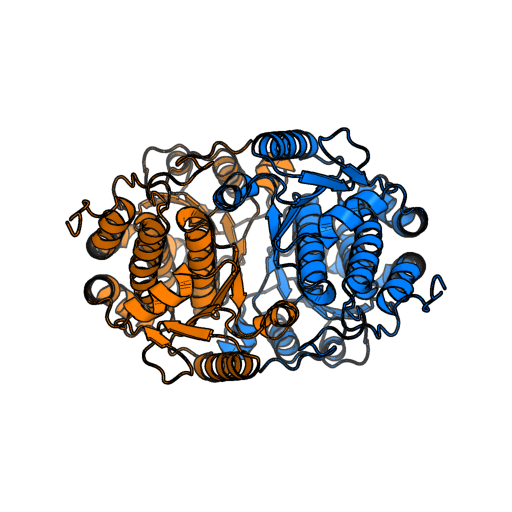84 1 67.69 193 PRO B N 1
ATOM 3923 C CA . PRO B 1 193 ? -16.891 22.953 7.867 1 67.69 193 PRO B CA 1
ATOM 3924 C C . PRO B 1 193 ? -18.125 23.453 7.117 1 67.69 193 PRO B C 1
ATOM 3926 O O . PRO B 1 193 ? -19.25 23.047 7.414 1 67.69 193 PRO B O 1
ATOM 3929 N N . GLU B 1 194 ? -17.906 24.359 6.27 1 74.69 194 GLU B N 1
ATOM 3930 C CA . GLU B 1 194 ? -19.078 24.75 5.5 1 74.69 194 GLU B CA 1
ATOM 3931 C C . GLU B 1 194 ? -19.484 23.656 4.512 1 74.69 194 GLU B C 1
ATOM 3933 O O . GLU B 1 194 ? -18.625 23.031 3.895 1 74.69 194 GLU B O 1
ATOM 3938 N N . GLY B 1 195 ? -20.703 23.359 4.422 1 78.56 195 G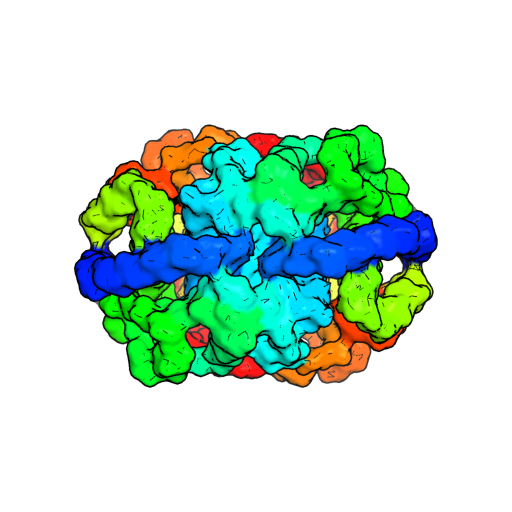LY B N 1
ATOM 3939 C CA . GLY B 1 195 ? -21.234 22.391 3.473 1 78.56 195 GLY B CA 1
ATOM 3940 C C . GLY B 1 195 ? -21.109 20.953 3.936 1 78.56 195 GLY B C 1
ATOM 3941 O O . GLY B 1 195 ? -21.328 20.031 3.158 1 78.56 195 GLY B O 1
ATOM 3942 N N . ARG B 1 196 ? -20.906 20.797 5.18 1 87.81 196 ARG B N 1
ATOM 3943 C CA . ARG B 1 196 ? -20.578 19.469 5.688 1 87.81 196 ARG B CA 1
ATOM 3944 C C . ARG B 1 196 ? -21.844 18.609 5.824 1 87.81 196 ARG B C 1
ATOM 3946 O O . ARG B 1 196 ? -21.766 17.391 5.824 1 87.81 196 ARG B O 1
ATOM 3953 N N . GLU B 1 197 ? -22.953 19.219 5.883 1 89.25 197 GLU B N 1
ATOM 3954 C CA . GLU B 1 197 ? -24.172 18.469 6.188 1 89.25 197 GLU B CA 1
ATOM 3955 C C . GLU B 1 197 ? -24.5 17.469 5.074 1 89.25 197 GLU B C 1
ATOM 3957 O O . GLU B 1 197 ? -24.859 16.328 5.348 1 89.25 197 GLU B O 1
ATOM 3962 N N . VAL B 1 198 ? -24.406 17.906 3.889 1 89.38 198 VAL B N 1
ATOM 3963 C CA . VAL B 1 198 ? -24.75 17.047 2.768 1 89.38 198 VAL B CA 1
ATOM 3964 C C . VAL B 1 198 ? -23.766 15.875 2.684 1 89.38 198 VAL B C 1
ATOM 3966 O O . VAL B 1 198 ? -24.156 14.75 2.371 1 89.38 198 VAL B O 1
ATOM 3969 N N . VAL B 1 199 ? -22.562 16.125 2.959 1 93.81 199 VAL B N 1
ATOM 3970 C CA . VAL B 1 199 ? -21.547 15.094 2.943 1 93.81 199 VAL B CA 1
ATOM 3971 C C . VAL B 1 199 ? -21.766 14.117 4.094 1 93.81 199 VAL B C 1
ATOM 3973 O O . VAL B 1 199 ? -21.641 12.906 3.924 1 93.81 199 VAL B O 1
ATOM 3976 N N . GLU B 1 200 ? -22.156 14.656 5.234 1 95.88 200 GLU B N 1
ATOM 3977 C CA . GLU B 1 200 ? -22.453 13.82 6.391 1 95.88 200 GLU B CA 1
ATOM 3978 C C . GLU B 1 200 ? -23.609 12.867 6.094 1 95.88 200 GLU B C 1
ATOM 3980 O O . GLU B 1 200 ? -23.562 11.695 6.473 1 95.88 200 GLU B O 1
ATOM 3985 N N . ASN B 1 201 ? -24.594 13.391 5.395 1 95.56 201 ASN B N 1
ATOM 3986 C CA . ASN B 1 201 ? -25.734 12.555 5.043 1 95.56 201 ASN B CA 1
ATOM 3987 C C . ASN B 1 201 ? -25.344 11.43 4.086 1 95.56 201 ASN B C 1
ATOM 3989 O O . ASN B 1 201 ? -25.797 10.297 4.227 1 95.56 201 ASN B O 1
ATOM 3993 N N . LEU B 1 202 ? -24.578 11.797 3.174 1 95.69 202 LEU B N 1
ATOM 3994 C CA . LEU B 1 202 ? -24.094 10.805 2.215 1 95.69 202 LEU B CA 1
ATOM 3995 C C . LEU B 1 202 ? -23.328 9.695 2.922 1 95.69 202 LEU B C 1
ATOM 3997 O O . LEU B 1 202 ? -23.578 8.508 2.678 1 95.69 202 LEU B O 1
ATOM 4001 N N . LEU B 1 203 ? -22.453 10.008 3.838 1 97.06 203 LEU B N 1
ATOM 4002 C CA . LEU B 1 203 ? -21.594 9.031 4.508 1 97.06 203 LEU B CA 1
ATOM 4003 C C . LEU B 1 203 ? -22.375 8.281 5.586 1 97.06 203 LEU B C 1
ATOM 4005 O O . LEU B 1 203 ? -22.047 7.133 5.906 1 97.06 203 LEU B O 1
ATOM 4009 N N . PHE B 1 204 ? -23.391 8.938 6.113 1 97.31 204 PHE B N 1
ATOM 4010 C CA . PHE B 1 204 ? -24.219 8.289 7.121 1 97.31 204 PHE B CA 1
ATOM 4011 C C . PHE B 1 204 ? -24.828 7.008 6.574 1 97.31 204 PHE B C 1
ATOM 4013 O O . PHE B 1 204 ? -24.922 6.004 7.281 1 97.31 204 PHE B O 1
ATOM 4020 N N . ASN B 1 205 ? -25.156 7.047 5.352 1 95.06 205 ASN B N 1
ATOM 4021 C CA . ASN B 1 205 ? -25.859 5.926 4.738 1 95.06 205 ASN B CA 1
ATOM 4022 C C . ASN B 1 205 ? -24.906 4.977 4.031 1 95.06 205 ASN B C 1
ATOM 4024 O O . ASN B 1 205 ? -25.328 3.932 3.525 1 95.06 205 ASN B O 1
ATOM 4028 N N . ALA B 1 206 ? -23.672 5.289 4.027 1 95.25 206 ALA B N 1
ATOM 4029 C CA . ALA B 1 206 ? -22.719 4.523 3.238 1 95.25 206 ALA B CA 1
ATOM 4030 C C . ALA B 1 206 ? -22.25 3.277 3.992 1 95.25 206 ALA B C 1
ATOM 4032 O O . ALA B 1 206 ? -21.984 3.334 5.195 1 95.25 206 ALA B O 1
ATOM 4033 N N . ARG B 1 207 ? -22.203 2.182 3.271 1 93.31 207 ARG B N 1
ATOM 4034 C CA . ARG B 1 207 ? -21.594 0.96 3.785 1 93.31 207 ARG B CA 1
ATOM 4035 C C . ARG B 1 207 ? -20.219 0.734 3.172 1 93.31 207 ARG B C 1
ATOM 4037 O O . ARG B 1 207 ? -19.391 0.018 3.738 1 93.31 207 ARG B O 1
ATOM 4044 N N . SER B 1 208 ? -20.078 1.261 2.02 1 96.31 208 SER B N 1
ATOM 4045 C CA . SER B 1 208 ? -18.828 1.242 1.272 1 96.31 208 SER B CA 1
ATOM 4046 C C . SER B 1 208 ? -18.406 2.65 0.864 1 96.31 208 SER B C 1
ATOM 4048 O O . SER B 1 208 ? -19.25 3.508 0.611 1 96.31 208 SER B O 1
ATOM 4050 N N . LEU B 1 209 ? -17.094 2.832 0.83 1 97.75 209 LEU B N 1
ATOM 4051 C CA . LEU B 1 209 ? -16.562 4.152 0.521 1 97.75 209 LEU B CA 1
ATOM 4052 C C . LEU B 1 209 ? -15.188 4.035 -0.143 1 97.75 209 LEU B C 1
ATOM 4054 O O . LEU B 1 209 ? -14.336 3.271 0.312 1 97.75 209 LEU B O 1
ATOM 4058 N N . TYR B 1 210 ? -15.023 4.688 -1.244 1 98 210 TYR B N 1
ATOM 4059 C CA . TYR B 1 210 ? -13.672 4.91 -1.751 1 98 210 TYR B CA 1
ATOM 4060 C C . TYR B 1 210 ? -13.18 6.309 -1.397 1 98 210 TYR B C 1
ATOM 4062 O O . TYR B 1 210 ? -13.953 7.273 -1.435 1 98 210 TYR B O 1
ATOM 4070 N N . THR B 1 211 ? -12 6.379 -0.955 1 98.25 211 THR B N 1
ATOM 4071 C CA . THR B 1 211 ? -11.289 7.648 -0.866 1 98.25 211 THR B CA 1
ATOM 4072 C C . THR B 1 211 ? -10.188 7.727 -1.919 1 98.25 211 THR B C 1
ATOM 4074 O O . THR B 1 211 ? -9.664 6.699 -2.363 1 98.25 211 THR B O 1
ATOM 4077 N N . GLY B 1 212 ? -9.891 8.977 -2.367 1 97.44 212 GLY B N 1
ATOM 4078 C CA . GLY B 1 212 ? -8.961 9.031 -3.486 1 97.44 212 GLY B CA 1
ATOM 4079 C C . GLY B 1 212 ? -8.133 10.297 -3.512 1 97.44 212 GLY B C 1
ATOM 4080 O O . GLY B 1 212 ? -8.555 11.336 -2.994 1 97.44 212 GLY B O 1
ATOM 4081 N N . GLY B 1 213 ? -7.027 10.234 -4.074 1 97 213 GLY B N 1
ATOM 4082 C CA . GLY B 1 213 ? -6.059 11.289 -4.348 1 97 213 GLY B CA 1
ATOM 4083 C C . GLY B 1 213 ? -4.797 10.773 -5.016 1 97 213 GLY B C 1
ATOM 4084 O O . GLY B 1 213 ? -4.621 9.562 -5.18 1 97 213 GLY B O 1
ATOM 4085 N N . ARG B 1 214 ? -3.984 11.688 -5.488 1 96.69 214 ARG B N 1
ATOM 4086 C CA . ARG B 1 214 ? -2.713 11.32 -6.102 1 96.69 214 ARG B CA 1
ATOM 4087 C C . ARG B 1 214 ? -1.541 11.953 -5.359 1 96.69 214 ARG B C 1
ATOM 4089 O O . ARG B 1 214 ? -1.681 13.023 -4.77 1 96.69 214 ARG B O 1
ATOM 4096 N N . GLY B 1 215 ? -0.378 11.289 -5.387 1 96.88 215 GLY B N 1
ATOM 4097 C CA . GLY B 1 215 ? 0.781 11.812 -4.684 1 96.88 215 GLY B CA 1
ATOM 4098 C C . GLY B 1 215 ? 0.571 11.914 -3.184 1 96.88 215 GLY B C 1
ATOM 4099 O O . GLY B 1 215 ? 0.165 10.945 -2.541 1 96.88 215 GLY B O 1
ATOM 4100 N N . THR B 1 216 ? 0.82 13.094 -2.639 1 98.38 216 THR B N 1
ATOM 4101 C CA . THR B 1 216 ? 0.64 13.297 -1.204 1 98.38 216 THR B CA 1
ATOM 4102 C C . THR B 1 216 ? -0.832 13.172 -0.821 1 98.38 216 THR B C 1
ATOM 4104 O O . THR B 1 216 ? -1.155 12.719 0.279 1 98.38 216 THR B O 1
ATOM 4107 N N . ALA B 1 217 ? -1.699 13.477 -1.73 1 98.44 217 ALA B N 1
ATOM 4108 C CA . ALA B 1 217 ? -3.131 13.359 -1.472 1 98.44 217 ALA B CA 1
ATOM 4109 C C . ALA B 1 217 ? -3.551 11.898 -1.351 1 98.44 217 ALA B C 1
ATOM 4111 O O . ALA B 1 217 ? -4.52 11.578 -0.657 1 98.44 217 ALA B O 1
ATOM 4112 N N . PHE B 1 218 ? -2.852 11.016 -2.043 1 98.19 218 PHE B N 1
ATOM 4113 C CA . PHE B 1 218 ? -3.135 9.602 -1.872 1 98.19 218 PHE B CA 1
ATOM 4114 C C . PHE B 1 218 ? -2.867 9.164 -0.437 1 98.19 218 PHE B C 1
ATOM 4116 O O . PHE B 1 218 ? -3.662 8.43 0.153 1 98.19 218 PHE B O 1
ATOM 4123 N N . ALA B 1 219 ? -1.727 9.617 0.11 1 98.62 219 ALA B N 1
ATOM 4124 C CA . ALA B 1 219 ? -1.409 9.297 1.499 1 98.62 219 ALA B CA 1
ATOM 4125 C C . ALA B 1 219 ? -2.518 9.766 2.438 1 98.62 219 ALA B C 1
ATOM 4127 O O . ALA B 1 219 ? -2.898 9.047 3.365 1 98.62 219 ALA B O 1
ATOM 4128 N N . ILE B 1 220 ? -3.051 10.883 2.189 1 98.81 220 ILE B N 1
ATOM 4129 C CA . ILE B 1 220 ? -4.117 11.445 3.008 1 98.81 220 ILE B CA 1
ATOM 4130 C C . ILE B 1 220 ? -5.398 10.648 2.809 1 98.81 220 ILE B C 1
ATOM 4132 O O . ILE B 1 220 ? -6.172 10.445 3.752 1 98.81 220 ILE B O 1
ATOM 4136 N N . SER B 1 221 ? -5.609 10.188 1.597 1 98.69 221 SER B N 1
ATOM 4137 C CA . SER B 1 221 ? -6.766 9.344 1.318 1 98.69 221 SER B CA 1
ATOM 4138 C C . SER B 1 221 ? -6.699 8.039 2.105 1 98.69 221 SER B C 1
ATOM 4140 O O . SER B 1 221 ? -7.73 7.508 2.531 1 98.69 221 SER B O 1
ATOM 4142 N N . LEU B 1 222 ? -5.484 7.5 2.244 1 98.56 222 LEU B N 1
ATOM 4143 C CA . LEU B 1 222 ? -5.305 6.305 3.057 1 98.56 222 LEU B CA 1
ATOM 4144 C C . LEU B 1 222 ? -5.766 6.547 4.492 1 98.56 222 LEU B C 1
ATOM 4146 O O . LEU B 1 222 ? -6.488 5.727 5.062 1 98.56 222 LEU B O 1
ATOM 4150 N N . GLU B 1 223 ? -5.383 7.645 5.031 1 98.56 223 GLU B N 1
ATOM 4151 C CA . GLU B 1 223 ? -5.758 8.016 6.395 1 98.56 223 GLU B CA 1
ATOM 4152 C C . GLU B 1 223 ? -7.266 8.211 6.516 1 98.56 223 GLU B C 1
ATOM 4154 O O . GLU B 1 223 ? -7.875 7.781 7.5 1 98.56 223 GLU B O 1
ATOM 4159 N N . ALA B 1 224 ? -7.836 8.828 5.539 1 98.62 224 ALA B N 1
ATOM 4160 C CA . ALA B 1 224 ? -9.281 9.047 5.543 1 98.62 224 ALA B CA 1
ATOM 4161 C C . ALA B 1 224 ? -10.039 7.723 5.539 1 98.62 224 ALA B C 1
ATOM 4163 O O . ALA B 1 224 ? -11 7.547 6.289 1 98.62 224 ALA B O 1
ATOM 4164 N N . ALA B 1 225 ? -9.617 6.805 4.695 1 98.31 225 ALA B N 1
ATOM 4165 C CA . ALA B 1 225 ? -10.25 5.492 4.641 1 98.31 225 ALA B CA 1
ATOM 4166 C C . ALA B 1 225 ? -10.148 4.777 5.984 1 98.31 225 ALA B C 1
ATOM 4168 O O . ALA B 1 225 ? -11.109 4.141 6.43 1 98.31 225 ALA B O 1
ATOM 4169 N N . LEU B 1 226 ? -9.008 4.883 6.625 1 97.25 226 LEU B N 1
ATOM 4170 C CA . LEU B 1 226 ? -8.82 4.238 7.918 1 97.25 226 LEU B CA 1
ATOM 4171 C C . LEU B 1 226 ? -9.789 4.801 8.953 1 97.25 226 LEU B C 1
ATOM 4173 O O . LEU B 1 226 ? -10.398 4.047 9.711 1 97.25 226 LEU B O 1
ATOM 4177 N N . LYS B 1 227 ? -9.961 6.082 9 1 97.44 227 LYS B N 1
ATOM 4178 C CA . LYS B 1 227 ? -10.844 6.695 9.992 1 97.44 227 LYS B CA 1
ATOM 4179 C C . LYS B 1 227 ? -12.297 6.281 9.766 1 97.44 227 LYS B C 1
ATOM 4181 O O . LYS B 1 227 ? -13.055 6.109 10.719 1 97.44 227 LYS B O 1
ATOM 4186 N N . ALA B 1 228 ? -12.672 6.18 8.484 1 97.75 228 ALA B N 1
ATOM 4187 C CA . ALA B 1 228 ? -14.023 5.719 8.195 1 97.75 228 ALA B CA 1
ATOM 4188 C C . ALA B 1 228 ? -14.25 4.305 8.734 1 97.75 228 ALA B C 1
ATOM 4190 O O . ALA B 1 228 ? -15.297 4.016 9.312 1 97.75 228 ALA B O 1
ATOM 4191 N N . LYS B 1 229 ? -13.266 3.428 8.531 1 96.38 229 LYS B N 1
ATOM 4192 C CA . LYS B 1 229 ? -13.375 2.059 9.023 1 96.38 229 LYS B CA 1
ATOM 4193 C C . LYS B 1 229 ? -13.375 2.021 10.547 1 96.38 229 LYS B C 1
ATOM 4195 O O . LYS B 1 229 ? -14.281 1.452 11.156 1 96.38 229 LYS B O 1
ATOM 4200 N N . GLU B 1 230 ? -12.484 2.752 11.164 1 93.94 230 GLU B N 1
ATOM 4201 C CA . GLU B 1 230 ? -12.242 2.691 12.602 1 93.94 230 GLU B CA 1
ATOM 4202 C C . GLU B 1 230 ? -13.406 3.287 13.383 1 93.94 230 GLU B C 1
ATOM 4204 O O . GLU B 1 230 ? -13.758 2.791 14.453 1 93.94 230 GLU B O 1
ATOM 4209 N N . THR B 1 231 ? -14.008 4.34 12.844 1 95.75 231 THR B N 1
ATOM 4210 C CA . THR B 1 231 ? -14.922 5.094 13.695 1 95.75 231 THR B CA 1
ATOM 4211 C C . THR B 1 231 ? -16.359 4.934 13.211 1 95.75 231 THR B C 1
ATOM 4213 O O . THR B 1 231 ? -17.281 4.816 14.023 1 95.75 231 THR B O 1
ATOM 4216 N N . ALA B 1 232 ? -16.547 4.84 11.93 1 96.38 232 ALA B N 1
ATOM 4217 C CA . ALA B 1 232 ? -17.922 4.957 11.414 1 96.38 232 ALA B CA 1
ATOM 4218 C C . ALA B 1 232 ? -18.406 3.619 10.867 1 96.38 232 ALA B C 1
ATOM 4220 O O . ALA B 1 232 ? -19.5 3.537 10.305 1 96.38 232 ALA B O 1
ATOM 4221 N N . ASN B 1 233 ? -17.609 2.607 10.961 1 94.81 233 ASN B N 1
ATOM 4222 C CA . ASN B 1 233 ? -17.984 1.277 10.5 1 94.81 233 ASN B CA 1
ATOM 4223 C C . ASN B 1 233 ? -18.344 1.28 9.023 1 94.81 233 ASN B C 1
ATOM 4225 O O . ASN B 1 233 ? -19.312 0.639 8.609 1 94.81 233 ASN B O 1
ATOM 4229 N N . ILE B 1 234 ? -17.625 2.021 8.234 1 96.81 234 ILE B N 1
ATOM 4230 C CA . ILE B 1 234 ? -17.75 2.045 6.785 1 96.81 234 ILE B CA 1
ATOM 4231 C C . ILE B 1 234 ? -16.562 1.313 6.148 1 96.81 234 ILE B C 1
ATOM 4233 O O . ILE B 1 234 ? -15.406 1.618 6.445 1 96.81 234 ILE B O 1
ATOM 4237 N N . HIS B 1 235 ? -16.797 0.26 5.363 1 97.19 235 HIS B N 1
ATOM 4238 C CA . HIS B 1 235 ? -15.703 -0.365 4.621 1 97.19 235 HIS B CA 1
ATOM 4239 C C . HIS B 1 235 ? -15.133 0.586 3.576 1 97.19 235 HIS B C 1
ATOM 4241 O O . HIS B 1 235 ? -15.648 0.667 2.459 1 97.19 235 HIS B O 1
ATOM 4247 N N . ALA B 1 236 ? -14.062 1.246 3.941 1 97.75 236 ALA B N 1
ATOM 4248 C CA . ALA B 1 236 ? -13.477 2.293 3.107 1 97.75 236 ALA B CA 1
ATOM 4249 C C . ALA B 1 236 ? -12.102 1.882 2.592 1 97.75 236 ALA B C 1
ATOM 4251 O O . ALA B 1 236 ? -11.305 1.294 3.33 1 97.75 236 ALA B O 1
ATOM 4252 N N . GLU B 1 237 ? -11.875 2.148 1.395 1 97.5 237 GLU B N 1
ATOM 4253 C CA . GLU B 1 237 ? -10.609 1.822 0.738 1 97.5 237 GLU B CA 1
ATOM 4254 C C . GLU B 1 237 ? -10.094 3.002 -0.078 1 97.5 237 GLU B C 1
ATOM 4256 O O . GLU B 1 237 ? -10.867 3.695 -0.739 1 97.5 237 GLU B O 1
ATOM 4261 N N . ALA B 1 238 ? -8.789 3.207 0.015 1 97.75 238 ALA B N 1
ATOM 4262 C CA . ALA B 1 238 ? -8.172 4.332 -0.688 1 97.75 238 ALA B CA 1
ATOM 4263 C C . ALA B 1 238 ? -7.523 3.873 -1.992 1 97.75 238 ALA B C 1
ATOM 4265 O O . ALA B 1 238 ? -6.922 2.797 -2.051 1 97.75 238 ALA B O 1
ATOM 4266 N N . PHE B 1 239 ? -7.574 4.754 -3.014 1 96 239 PHE B N 1
ATOM 4267 C CA . PHE B 1 239 ? -6.91 4.523 -4.293 1 96 239 PHE B CA 1
ATOM 4268 C C . PHE B 1 239 ? -6.297 5.812 -4.82 1 96 239 PHE B C 1
ATOM 4270 O O . PHE B 1 239 ? -6.824 6.902 -4.59 1 96 239 PHE B O 1
ATOM 4277 N N . SER B 1 240 ? -5.141 5.586 -5.492 1 95.12 240 SER B N 1
ATOM 4278 C CA . SER B 1 240 ? -4.801 6.66 -6.418 1 95.12 240 SER B CA 1
ATOM 4279 C C . SER B 1 240 ? -5.895 6.859 -7.461 1 95.12 240 SER B C 1
ATOM 4281 O O . SER B 1 240 ? -6.43 5.891 -8 1 95.12 240 SER B O 1
ATOM 4283 N N . LEU B 1 241 ? -6.211 8.086 -7.742 1 92.94 241 LEU B N 1
ATOM 4284 C CA . LEU B 1 241 ? -7.281 8.328 -8.703 1 92.94 241 LEU B CA 1
ATOM 4285 C C . LEU B 1 241 ? -6.91 7.789 -10.078 1 92.94 241 LEU B C 1
ATOM 4287 O O . LEU B 1 241 ? -7.785 7.484 -10.891 1 92.94 241 LEU B O 1
ATOM 4291 N N . ALA B 1 242 ? -5.613 7.629 -10.312 1 85.81 242 ALA B N 1
ATOM 4292 C CA . ALA B 1 242 ? -5.168 6.98 -11.547 1 85.81 242 ALA B CA 1
ATOM 4293 C C . ALA B 1 242 ? -5.543 5.504 -11.555 1 85.81 242 ALA B C 1
ATOM 4295 O O . ALA B 1 242 ? -5.836 4.938 -12.609 1 85.81 242 ALA B O 1
ATOM 4296 N N . GLU B 1 243 ? -5.512 4.895 -10.414 1 84.44 243 GLU B N 1
ATOM 4297 C CA . GLU B 1 243 ? -5.738 3.459 -10.281 1 84.44 243 GLU B CA 1
ATOM 4298 C C . GLU B 1 243 ? -7.227 3.146 -10.133 1 84.44 243 GLU B C 1
ATOM 4300 O O . GLU B 1 243 ? -7.656 2.021 -10.391 1 84.44 243 GLU B O 1
ATOM 4305 N N . LEU B 1 244 ? -7.965 4.094 -9.641 1 82.94 244 LEU B N 1
ATOM 4306 C CA . LEU B 1 244 ? -9.398 3.902 -9.469 1 82.94 244 LEU B CA 1
ATOM 4307 C C . LEU B 1 244 ? -10.062 3.535 -10.789 1 82.94 244 LEU B C 1
ATOM 4309 O O . LEU B 1 244 ? -11.086 2.852 -10.812 1 82.94 244 LEU B O 1
ATOM 4313 N N . MET B 1 245 ? -9.398 3.869 -11.852 1 75.12 245 MET B N 1
ATOM 4314 C CA . MET B 1 245 ? -9.945 3.643 -13.18 1 75.12 245 MET B CA 1
ATOM 4315 C C . MET B 1 245 ? -9.734 2.197 -13.617 1 75.12 245 MET B C 1
ATOM 4317 O O . MET B 1 245 ? -10.227 1.784 -14.672 1 75.12 245 MET B O 1
ATOM 4321 N N . HIS B 1 246 ? -9.203 1.423 -12.719 1 78.88 246 HIS B N 1
ATOM 4322 C CA . HIS B 1 246 ? -8.938 0.019 -13.008 1 78.88 246 HIS B CA 1
ATOM 4323 C C . HIS B 1 246 ? -9.914 -0.893 -12.273 1 78.88 246 HIS B C 1
ATOM 4325 O O . HIS B 1 246 ? -11.125 -0.692 -12.336 1 78.88 246 HIS B O 1
ATOM 4331 N N . GLY B 1 247 ? -9.523 -1.915 -11.727 1 73.62 247 GLY B N 1
ATOM 4332 C CA . GLY B 1 247 ? -10.305 -2.975 -11.109 1 73.62 247 GLY B CA 1
ATOM 4333 C C . GLY B 1 247 ? -11.359 -2.455 -10.141 1 73.62 247 GLY B C 1
ATOM 4334 O O . GLY B 1 247 ? -12.516 -2.881 -10.188 1 73.62 247 GLY B O 1
ATOM 4335 N N . PRO B 1 248 ? -11.039 -1.459 -9.375 1 81.75 248 PRO B N 1
ATOM 4336 C CA . PRO B 1 248 ? -11.977 -0.973 -8.352 1 81.75 248 PRO B CA 1
ATOM 4337 C C . PRO B 1 248 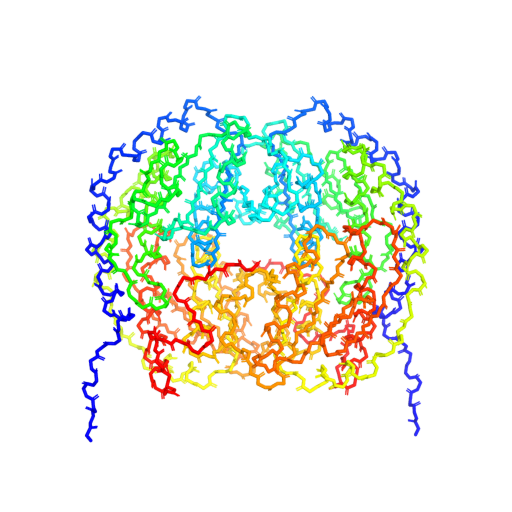? -13.211 -0.308 -8.961 1 81.75 248 PRO B C 1
ATOM 4339 O O . PRO B 1 248 ? -14.219 -0.136 -8.273 1 81.75 248 PRO B O 1
ATOM 4342 N N . MET B 1 249 ? -13.07 0.077 -10.18 1 83.19 249 MET B N 1
ATOM 4343 C CA . MET B 1 249 ? -14.188 0.756 -10.828 1 83.19 249 MET B CA 1
ATOM 4344 C C . MET B 1 249 ? -15.414 -0.148 -10.883 1 83.19 249 MET B C 1
ATOM 4346 O O . MET B 1 249 ? -16.547 0.335 -10.992 1 83.19 249 MET B O 1
ATOM 4350 N N . ARG B 1 250 ? -15.188 -1.389 -10.805 1 84.31 250 ARG B N 1
ATOM 4351 C CA . ARG B 1 250 ? -16.25 -2.379 -10.898 1 84.31 250 ARG B CA 1
ATOM 4352 C C . ARG B 1 250 ? -17.312 -2.15 -9.828 1 84.31 250 ARG B C 1
ATOM 4354 O O . ARG B 1 250 ? -18.5 -2.396 -10.055 1 84.31 250 ARG B O 1
ATOM 4361 N N . LEU B 1 251 ? -16.891 -1.622 -8.672 1 88.88 251 LEU B N 1
ATOM 4362 C CA . LEU B 1 251 ? -17.797 -1.502 -7.543 1 88.88 251 LEU B CA 1
ATOM 4363 C C . LEU B 1 251 ? -18.625 -0.224 -7.641 1 88.88 251 LEU B C 1
ATOM 4365 O O . LEU B 1 251 ? -19.594 -0.052 -6.906 1 88.88 251 LEU B O 1
ATOM 4369 N N . ILE B 1 252 ? -18.219 0.609 -8.508 1 88 252 ILE B N 1
ATOM 4370 C CA . ILE B 1 252 ? -18.891 1.904 -8.594 1 88 252 ILE B CA 1
ATOM 4371 C C . ILE B 1 252 ? -20.25 1.738 -9.258 1 88 252 ILE B C 1
ATOM 4373 O O . ILE B 1 252 ? -20.344 1.316 -10.414 1 88 252 ILE B O 1
ATOM 4377 N N . GLU B 1 253 ? -21.25 1.957 -8.484 1 88.06 253 GLU B N 1
ATOM 4378 C CA . GLU B 1 253 ? -22.641 1.96 -8.922 1 88.06 253 GLU B CA 1
ATOM 4379 C C . GLU B 1 253 ? -23.344 3.248 -8.508 1 88.06 253 GLU B C 1
ATOM 4381 O O . GLU B 1 253 ? -22.734 4.137 -7.91 1 88.06 253 GLU B O 1
ATOM 4386 N N . GLU B 1 254 ? -24.562 3.281 -8.805 1 89.94 254 GLU B N 1
ATOM 4387 C CA . GLU B 1 254 ? -25.312 4.5 -8.508 1 89.94 254 GLU B CA 1
ATOM 4388 C C . GLU B 1 254 ? -25.281 4.82 -7.02 1 89.94 254 GLU B C 1
ATOM 4390 O O . GLU B 1 254 ? -25.656 3.986 -6.191 1 89.94 254 GLU B O 1
ATOM 4395 N N . GLY B 1 255 ? -24.734 5.98 -6.723 1 92.25 255 GLY B N 1
ATOM 4396 C CA . GLY B 1 255 ? -24.75 6.453 -5.344 1 92.25 255 GLY B CA 1
ATOM 4397 C C . GLY B 1 255 ? -23.484 6.082 -4.582 1 92.25 255 GLY B C 1
ATOM 4398 O O . GLY B 1 255 ? -23.297 6.516 -3.445 1 92.25 255 GLY B O 1
ATOM 4399 N N . PHE B 1 256 ? -22.609 5.285 -5.18 1 94.69 256 PHE B N 1
ATOM 4400 C CA . PHE B 1 256 ? -21.375 4.887 -4.496 1 94.69 256 PHE B CA 1
ATOM 4401 C C . PHE B 1 256 ? -20.547 6.109 -4.133 1 94.69 256 PHE B C 1
ATOM 4403 O O . PHE B 1 256 ? -20.141 6.875 -5.012 1 94.69 256 PHE B O 1
ATOM 4410 N N . PRO B 1 257 ? -20.297 6.328 -2.895 1 97.44 257 PRO B N 1
ATOM 4411 C CA . PRO B 1 257 ? -19.594 7.547 -2.494 1 97.44 257 PRO B CA 1
ATOM 4412 C C . PRO B 1 257 ? -18.078 7.465 -2.744 1 97.44 257 PRO B C 1
ATOM 4414 O O . PRO B 1 257 ? -17.469 6.438 -2.469 1 97.44 257 PRO B O 1
ATOM 4417 N N . ILE B 1 258 ? -17.516 8.492 -3.273 1 97.5 258 ILE B N 1
ATOM 4418 C CA . ILE B 1 258 ? -16.078 8.703 -3.414 1 97.5 258 ILE B CA 1
ATOM 4419 C C . ILE B 1 258 ? -15.695 10.031 -2.777 1 97.5 258 ILE B C 1
ATOM 4421 O O . ILE B 1 258 ? -16.156 11.094 -3.199 1 97.5 258 ILE B O 1
ATOM 4425 N N . VAL B 1 259 ? -14.898 9.992 -1.726 1 97.62 259 VAL B N 1
ATOM 4426 C CA . VAL B 1 259 ? -14.32 11.188 -1.126 1 97.62 259 VAL B CA 1
ATOM 4427 C C . VAL B 1 259 ? -12.922 11.422 -1.686 1 97.62 259 VAL B C 1
ATOM 4429 O O . VAL B 1 259 ? -12.023 10.602 -1.491 1 97.62 259 VAL B O 1
ATOM 4432 N N . SER B 1 260 ? -12.727 12.562 -2.305 1 97.75 260 SER B N 1
ATOM 4433 C CA . SER B 1 260 ? -11.469 12.797 -3.004 1 97.75 260 SER B CA 1
ATOM 4434 C C . SER B 1 260 ? -10.758 14.039 -2.465 1 97.75 260 SER B C 1
ATOM 4436 O O . SER B 1 260 ? -11.398 15.062 -2.213 1 97.75 260 SER B O 1
ATOM 4438 N N . PHE B 1 261 ? -9.492 13.891 -2.229 1 98 261 PHE B N 1
ATOM 4439 C CA . PHE B 1 261 ? -8.609 15.016 -1.938 1 98 261 PHE B CA 1
ATOM 4440 C C . PHE B 1 261 ? -7.934 15.516 -3.209 1 98 261 PHE B C 1
ATOM 4442 O O . PHE B 1 261 ? -7.188 14.781 -3.855 1 98 261 PHE B O 1
ATOM 4449 N N . LEU B 1 262 ? -8.195 16.781 -3.531 1 97.19 262 LEU B N 1
ATOM 4450 C CA . LEU B 1 262 ? -7.812 17.297 -4.844 1 97.19 262 LEU B CA 1
ATOM 4451 C C . LEU B 1 262 ? -7.035 18.609 -4.711 1 97.19 262 LEU B C 1
ATOM 4453 O O . LEU B 1 262 ? -7.605 19.688 -4.855 1 97.19 262 LEU B O 1
ATOM 4457 N N . PRO B 1 263 ? -5.75 18.484 -4.504 1 96.88 263 PRO B N 1
ATOM 4458 C CA . PRO B 1 263 ? -4.934 19.703 -4.508 1 96.88 263 PRO B CA 1
ATOM 4459 C C . PRO B 1 263 ? -4.703 20.25 -5.91 1 96.88 263 PRO B C 1
ATOM 4461 O O . PRO B 1 263 ? -4.879 19.531 -6.898 1 96.88 263 PRO B O 1
ATOM 4464 N N . ARG B 1 264 ? -4.324 21.531 -5.977 1 96.56 264 ARG B N 1
ATOM 4465 C CA . ARG B 1 264 ? -3.977 22.156 -7.254 1 96.56 264 ARG B CA 1
ATOM 4466 C C . ARG B 1 264 ? -2.516 21.891 -7.605 1 96.56 264 ARG B C 1
ATOM 4468 O O . ARG B 1 264 ? -1.739 22.844 -7.793 1 96.56 264 ARG B O 1
ATOM 4475 N N . ASP B 1 265 ? -2.174 20.672 -7.738 1 96.62 265 ASP B N 1
ATOM 4476 C CA . ASP B 1 265 ? -0.816 20.25 -8.078 1 96.62 265 ASP B CA 1
ATOM 4477 C C . ASP B 1 265 ? -0.726 19.812 -9.539 1 96.62 265 ASP B C 1
ATOM 4479 O O . ASP B 1 265 ? -1.599 20.141 -10.344 1 96.62 265 ASP B O 1
ATOM 4483 N N . GLU B 1 266 ? 0.37 19.156 -9.906 1 97.06 266 GLU B N 1
ATOM 4484 C CA . GLU B 1 266 ? 0.654 18.766 -11.289 1 97.06 266 GLU B CA 1
ATOM 4485 C C . GLU B 1 266 ? -0.365 17.766 -11.797 1 97.06 266 GLU B C 1
ATOM 4487 O O . GLU B 1 266 ? -0.573 17.641 -13.008 1 97.06 266 GLU B O 1
ATOM 4492 N N . ALA B 1 267 ? -1.056 17.062 -10.867 1 96.19 267 ALA B N 1
ATOM 4493 C CA . ALA B 1 267 ? -1.98 16 -11.25 1 96.19 267 ALA B CA 1
ATOM 4494 C C . ALA B 1 267 ? -3.412 16.531 -11.336 1 96.19 267 ALA B C 1
ATOM 4496 O O . ALA B 1 267 ? -4.344 15.758 -11.586 1 96.19 267 ALA B O 1
ATOM 4497 N N . PHE B 1 268 ? -3.621 17.781 -11.195 1 96.94 268 PHE B N 1
ATOM 4498 C CA . PHE B 1 268 ? -4.938 18.375 -11 1 96.94 268 PHE B CA 1
ATOM 4499 C C . PHE B 1 268 ? -5.867 18.031 -12.156 1 96.94 268 PHE B C 1
ATOM 4501 O O . PHE B 1 268 ? -6.953 17.484 -11.945 1 96.94 268 PHE B O 1
ATOM 4508 N N . ASP B 1 269 ? -5.465 18.219 -13.336 1 95.94 269 ASP B N 1
ATOM 4509 C CA . ASP B 1 269 ? -6.324 18.047 -14.5 1 95.94 269 ASP B CA 1
ATOM 4510 C C . ASP B 1 269 ? -6.707 16.594 -14.688 1 95.94 269 ASP B C 1
ATOM 4512 O O . ASP B 1 269 ? -7.863 16.266 -14.977 1 95.94 269 ASP B O 1
ATOM 4516 N N . THR B 1 270 ? -5.742 15.742 -14.508 1 93.81 270 THR B N 1
ATOM 4517 C CA . THR B 1 270 ? -6.02 14.32 -14.672 1 93.81 270 THR B CA 1
ATOM 4518 C C . THR B 1 270 ? -6.934 13.812 -13.562 1 93.81 270 THR B C 1
ATOM 4520 O O . THR B 1 270 ? -7.75 12.914 -13.781 1 93.81 270 THR B O 1
ATOM 4523 N N . ASN B 1 271 ? -6.781 14.352 -12.398 1 95.75 271 ASN B N 1
ATOM 4524 C CA . ASN B 1 271 ? -7.652 13.977 -11.289 1 95.75 271 ASN B CA 1
ATOM 4525 C C . ASN B 1 271 ? -9.094 14.422 -11.531 1 95.75 271 ASN B C 1
ATOM 4527 O O . ASN B 1 271 ? -10.031 13.688 -11.227 1 95.75 271 ASN B O 1
ATOM 4531 N N . ILE B 1 272 ? -9.219 15.594 -12.07 1 95.69 272 ILE B N 1
ATOM 4532 C CA . ILE B 1 272 ? -10.555 16.078 -12.391 1 95.69 272 ILE B CA 1
ATOM 4533 C C . ILE B 1 272 ? -11.203 15.148 -13.422 1 95.69 272 ILE B C 1
ATOM 4535 O O . ILE B 1 272 ? -12.375 14.789 -13.281 1 95.69 272 ILE B O 1
ATOM 4539 N N . ALA B 1 273 ? -10.461 14.805 -14.391 1 94.5 273 ALA B N 1
ATOM 4540 C CA . ALA B 1 273 ? -10.969 13.906 -15.43 1 94.5 273 ALA B CA 1
ATOM 4541 C C . ALA B 1 273 ? -11.398 12.57 -14.828 1 94.5 273 ALA B C 1
ATOM 4543 O O . ALA B 1 273 ? -12.438 12.023 -15.203 1 94.5 273 ALA B O 1
ATOM 4544 N N . ALA B 1 274 ? -10.609 12.047 -13.93 1 93.5 274 ALA B N 1
ATOM 4545 C CA . ALA B 1 274 ? -10.922 10.781 -13.281 1 93.5 274 ALA B CA 1
ATOM 4546 C C . ALA B 1 274 ? -12.219 10.883 -12.477 1 93.5 274 ALA B C 1
ATOM 4548 O O . ALA B 1 274 ? -13.039 9.961 -12.484 1 93.5 274 ALA B O 1
ATOM 4549 N N . LEU B 1 275 ? -12.398 11.953 -11.781 1 95.25 275 LEU B N 1
ATOM 4550 C CA . LEU B 1 275 ? -13.586 12.148 -10.969 1 95.25 275 LEU B CA 1
ATOM 4551 C C . LEU B 1 275 ? -14.828 12.297 -11.844 1 95.25 275 LEU B C 1
ATOM 4553 O O . LEU B 1 275 ? -15.891 11.758 -11.523 1 95.25 275 LEU B O 1
ATOM 4557 N N . LYS B 1 276 ? -14.664 13.023 -12.945 1 95.06 276 LYS B N 1
ATOM 4558 C CA . LYS B 1 276 ? -15.773 13.164 -13.883 1 95.06 276 LYS B CA 1
ATOM 4559 C C . LYS B 1 276 ? -16.188 11.812 -14.461 1 95.06 276 LYS B C 1
ATOM 4561 O O . LYS B 1 276 ? -17.375 11.523 -14.578 1 95.06 276 LYS B O 1
ATOM 4566 N N . ARG B 1 277 ? -15.227 11.055 -14.789 1 92.31 277 ARG B N 1
ATOM 4567 C CA . ARG B 1 277 ? -15.492 9.711 -15.305 1 92.31 277 ARG B CA 1
ATOM 4568 C C . ARG B 1 277 ? -16.203 8.852 -14.266 1 92.31 277 ARG B C 1
ATOM 4570 O O . ARG B 1 277 ? -17.156 8.148 -14.578 1 92.31 277 ARG B O 1
ATOM 4577 N N . SER B 1 278 ? -15.742 8.875 -13.031 1 93.38 278 SER B N 1
ATOM 4578 C CA . SER B 1 278 ? -16.375 8.117 -11.953 1 93.38 278 SER B CA 1
ATOM 4579 C C . SER B 1 278 ? -17.828 8.555 -11.742 1 93.38 278 SER B C 1
ATOM 4581 O O . SER B 1 278 ? -18.703 7.727 -11.5 1 93.38 278 SER B O 1
ATOM 4583 N N . HIS B 1 279 ? -18 9.805 -11.844 1 95.44 279 HIS B N 1
ATOM 4584 C CA . HIS B 1 279 ? -19.344 10.344 -11.703 1 95.44 279 HIS B CA 1
ATOM 4585 C C . HIS B 1 279 ? -20.266 9.836 -12.812 1 95.44 279 HIS B C 1
ATOM 4587 O O . HIS B 1 279 ? -21.453 9.562 -12.562 1 95.44 279 HIS B O 1
ATOM 4593 N N . SER B 1 280 ? -19.734 9.742 -13.969 1 93.19 280 SER B N 1
ATOM 4594 C CA . SER B 1 280 ? -20.531 9.273 -15.102 1 93.19 280 SER B CA 1
ATOM 4595 C C . SER B 1 280 ? -20.969 7.824 -14.922 1 93.19 280 SER B C 1
ATOM 4597 O O . SER B 1 280 ? -21.938 7.383 -15.531 1 93.19 280 SER B O 1
ATOM 4599 N N . PHE B 1 281 ? -20.281 7.148 -14.086 1 90.88 281 PHE B N 1
ATOM 4600 C CA . PHE B 1 281 ? -20.641 5.758 -13.812 1 90.88 281 PHE B CA 1
ATOM 4601 C C . PHE B 1 281 ? -21.578 5.668 -12.617 1 90.88 281 PHE B C 1
ATOM 4603 O O . PHE B 1 281 ? -21.953 4.57 -12.203 1 90.88 281 PHE B O 1
ATOM 4610 N N . GLY B 1 282 ? -21.906 6.879 -11.969 1 93.12 282 GLY B N 1
ATOM 4611 C CA . GLY B 1 282 ? -22.938 6.887 -10.945 1 93.12 282 GLY B CA 1
ATOM 4612 C C . GLY B 1 282 ? -22.406 7.223 -9.562 1 93.12 282 GLY B C 1
ATOM 4613 O O . GLY B 1 282 ? -23.172 7.355 -8.609 1 93.12 282 GLY B O 1
ATOM 4614 N N . ALA B 1 283 ? -21.125 7.43 -9.445 1 95.25 283 ALA B N 1
ATOM 4615 C CA . ALA B 1 283 ? -20.531 7.699 -8.133 1 95.25 283 ALA B CA 1
ATOM 4616 C C . ALA B 1 283 ? -21.016 9.039 -7.582 1 95.25 283 ALA B C 1
ATOM 4618 O O . ALA B 1 283 ? -21.188 10 -8.336 1 95.25 283 ALA B O 1
ATOM 4619 N N . SER B 1 284 ? -21.297 9.109 -6.324 1 96.81 284 SER B N 1
ATOM 4620 C CA . SER B 1 284 ? -21.484 10.367 -5.605 1 96.81 284 SER B CA 1
ATOM 4621 C C . SER B 1 284 ? -20.156 10.953 -5.141 1 96.81 284 SER B C 1
ATOM 4623 O O . SER B 1 284 ? -19.547 10.445 -4.191 1 96.81 284 SER B O 1
ATOM 4625 N N . ILE B 1 285 ? -19.781 12.047 -5.727 1 96.69 285 ILE B N 1
ATOM 4626 C CA . ILE B 1 285 ? -18.438 12.57 -5.543 1 96.69 285 ILE B CA 1
ATOM 4627 C C . ILE B 1 285 ? -18.438 13.656 -4.469 1 96.69 285 ILE B C 1
ATOM 4629 O O . ILE B 1 285 ? -19.281 14.555 -4.496 1 96.69 285 ILE B O 1
ATOM 4633 N N . VAL B 1 286 ? -17.578 13.531 -3.529 1 96.12 286 VAL B N 1
ATOM 4634 C CA . VAL B 1 286 ? -17.219 14.594 -2.592 1 96.12 286 VAL B CA 1
ATOM 4635 C C . VAL B 1 286 ? -15.766 15.008 -2.812 1 96.12 286 VAL B C 1
ATOM 4637 O O . VAL B 1 286 ? -14.859 14.18 -2.738 1 96.12 286 VAL B O 1
ATOM 4640 N N . THR B 1 287 ? -15.555 16.219 -3.07 1 95.88 287 THR B N 1
ATOM 4641 C CA . THR B 1 287 ? -14.195 16.688 -3.287 1 95.88 287 THR B CA 1
ATOM 4642 C C . THR B 1 287 ? -13.805 17.703 -2.221 1 95.88 287 THR B C 1
ATOM 4644 O O . THR B 1 287 ? -14.508 18.688 -2.004 1 95.88 287 THR B O 1
ATOM 4647 N N . LEU B 1 288 ? -12.711 17.438 -1.555 1 93.75 288 LEU B N 1
ATOM 4648 C CA . LEU B 1 288 ? -12.148 18.406 -0.617 1 93.75 288 LEU B CA 1
ATOM 4649 C C . LEU B 1 288 ? -11.242 19.391 -1.338 1 93.75 288 LEU B C 1
ATOM 4651 O O . LEU B 1 288 ? -10.016 19.281 -1.271 1 93.75 288 LEU B O 1
ATOM 4655 N N . SER B 1 289 ? -11.789 20.297 -2.016 1 89.81 289 SER B N 1
ATOM 4656 C CA . SER B 1 289 ? -11.148 21.344 -2.809 1 89.81 289 SER B CA 1
ATOM 4657 C C . SER B 1 289 ? -12.148 22.422 -3.188 1 89.81 289 SER B C 1
ATOM 4659 O O . SER B 1 289 ? -13.352 22.281 -2.98 1 89.81 289 SER B O 1
ATOM 4661 N N . ASP B 1 290 ? -11.617 23.516 -3.723 1 86.12 290 ASP B N 1
ATOM 4662 C CA . ASP B 1 290 ? -12.484 24.578 -4.219 1 86.12 290 ASP B CA 1
ATOM 4663 C C . ASP B 1 290 ? -12.734 24.422 -5.719 1 86.12 290 ASP B C 1
ATOM 4665 O O . ASP B 1 290 ? -13.414 25.25 -6.324 1 86.12 290 ASP B O 1
ATOM 4669 N N . ALA B 1 291 ? -12.195 23.375 -6.242 1 90.06 291 ALA B N 1
ATOM 4670 C CA . ALA B 1 291 ? -12.32 23.188 -7.684 1 90.06 291 ALA B CA 1
ATOM 4671 C C . ALA B 1 291 ? -13.75 22.797 -8.062 1 90.06 291 ALA B C 1
ATOM 4673 O O . ALA B 1 291 ? -14.477 22.203 -7.262 1 90.06 291 ALA B O 1
ATOM 4674 N N . GLN B 1 292 ? -14.117 23.188 -9.234 1 90.69 292 GLN B N 1
ATOM 4675 C CA . GLN B 1 292 ? -15.422 22.781 -9.75 1 90.69 292 GLN B CA 1
ATOM 4676 C C . GLN B 1 292 ? -15.422 21.328 -10.203 1 90.69 292 GLN B C 1
ATOM 4678 O O . GLN B 1 292 ? -14.867 21 -11.258 1 90.69 292 GLN B O 1
ATOM 4683 N N . THR B 1 293 ? -15.945 20.516 -9.453 1 92.31 293 THR B N 1
ATOM 4684 C CA . THR B 1 293 ? -16.094 19.094 -9.727 1 92.31 293 THR B CA 1
ATOM 4685 C C . THR B 1 293 ? -17.547 18.656 -9.602 1 92.31 293 THR B C 1
ATOM 4687 O O . THR B 1 293 ? -18.359 19.375 -9.008 1 92.31 293 THR B O 1
ATOM 4690 N N . PRO B 1 294 ? -17.891 17.609 -10.227 1 93.44 294 PRO B N 1
ATOM 4691 C CA . PRO B 1 294 ? -19.234 17.078 -9.961 1 93.44 294 PRO B CA 1
ATOM 4692 C C . PRO B 1 294 ? -19.438 16.719 -8.492 1 93.44 294 PRO B C 1
ATOM 4694 O O . PRO B 1 294 ? -18.469 16.469 -7.77 1 93.44 294 PRO B O 1
ATOM 4697 N N . GLY B 1 295 ? -20.672 16.766 -8.109 1 93.38 295 GLY B N 1
ATOM 4698 C CA . GLY B 1 295 ? -21.016 16.344 -6.766 1 93.38 295 GLY B CA 1
ATOM 4699 C C . GLY B 1 295 ? -20.844 17.438 -5.734 1 93.38 295 GLY B C 1
ATOM 4700 O O . GLY B 1 295 ? -21.156 18.594 -6 1 93.38 295 GLY B O 1
ATOM 4701 N N . PHE B 1 296 ? -20.375 17.078 -4.559 1 92.88 296 PHE B N 1
ATOM 4702 C CA . PHE B 1 296 ? -20.297 17.984 -3.424 1 92.88 296 PHE B CA 1
ATOM 4703 C C . PHE B 1 296 ? -18.859 18.438 -3.195 1 92.88 296 PHE B C 1
ATOM 4705 O O . PHE B 1 296 ? -17.922 17.672 -3.412 1 92.88 296 PHE B O 1
ATOM 4712 N N . ARG B 1 297 ? -18.781 19.672 -2.775 1 92.38 297 ARG B N 1
ATOM 4713 C CA . ARG B 1 297 ? -17.453 20.219 -2.51 1 92.38 297 ARG B CA 1
ATOM 4714 C C . ARG B 1 297 ? -17.328 20.688 -1.062 1 92.38 297 ARG B C 1
ATOM 4716 O O . ARG B 1 297 ? -18.266 21.25 -0.502 1 92.38 297 ARG B O 1
ATOM 4723 N N . LEU B 1 298 ? -16.188 20.391 -0.505 1 92.38 298 LEU B N 1
ATOM 4724 C CA . LEU B 1 298 ? -15.812 20.891 0.813 1 92.38 298 LEU B CA 1
ATOM 4725 C C . LEU B 1 298 ? -14.492 21.641 0.751 1 92.38 298 LEU B C 1
ATOM 4727 O O . LEU B 1 298 ? -13.43 21.078 1.018 1 92.38 298 LEU B O 1
ATOM 4731 N N . PRO B 1 299 ? -14.555 22.875 0.525 1 90.5 299 PRO B N 1
ATOM 4732 C CA . PRO B 1 299 ? -13.32 23.656 0.368 1 90.5 299 PRO B CA 1
ATOM 4733 C C . PRO B 1 299 ? -12.531 23.781 1.67 1 90.5 299 PRO B C 1
ATOM 4735 O O . PRO B 1 299 ? -13.117 23.719 2.756 1 90.5 299 PRO B O 1
ATOM 4738 N N . SER B 1 300 ? -11.258 23.859 1.541 1 90.31 300 SER B N 1
ATOM 4739 C CA . SER B 1 300 ? -10.352 24.109 2.658 1 90.31 300 SER B CA 1
ATOM 4740 C C . SER B 1 300 ? -9.383 25.234 2.332 1 90.31 300 SER B C 1
ATOM 4742 O O . SER B 1 300 ? -9.188 25.578 1.164 1 90.31 300 SER B O 1
ATOM 4744 N N . ALA B 1 301 ? -8.836 25.828 3.367 1 92.94 301 ALA B N 1
ATOM 4745 C CA . ALA B 1 301 ? -7.805 26.844 3.182 1 92.94 301 ALA B CA 1
ATOM 4746 C C . ALA B 1 301 ? -6.57 26.266 2.502 1 92.94 301 ALA B C 1
ATOM 4748 O O . ALA B 1 301 ? -6.332 25.062 2.561 1 92.94 301 ALA B O 1
ATOM 4749 N N . SER B 1 302 ? -5.898 27.125 1.808 1 95.06 302 SER B N 1
ATOM 4750 C CA . SER B 1 302 ? -4.668 26.719 1.14 1 95.06 302 SER B CA 1
ATOM 4751 C C . SER B 1 302 ? -3.439 27.234 1.879 1 95.06 302 SER B C 1
ATOM 4753 O O . SER B 1 302 ? -3.455 28.344 2.416 1 95.06 302 SER B O 1
ATOM 4755 N N . THR B 1 303 ? -2.395 26.453 1.878 1 97.19 303 THR B N 1
ATOM 4756 C CA . THR B 1 303 ? -1.108 26.891 2.414 1 97.19 303 THR B CA 1
ATOM 4757 C C . THR B 1 303 ? -0.286 27.594 1.342 1 97.19 303 THR B C 1
ATOM 4759 O O . THR B 1 303 ? 0.735 28.219 1.645 1 97.19 303 THR B O 1
ATOM 4762 N N . GLY B 1 304 ? -0.72 27.516 0.144 1 96.5 304 GLY B N 1
ATOM 4763 C CA . GLY B 1 304 ? 0.086 27.953 -0.983 1 96.5 304 GLY B CA 1
ATOM 4764 C C . GLY B 1 304 ? 1.017 26.875 -1.509 1 96.5 304 GLY B C 1
ATOM 4765 O O . GLY B 1 304 ? 1.669 27.062 -2.539 1 96.5 304 GLY B O 1
ATOM 4766 N N . SER B 1 305 ? 1.136 25.797 -0.872 1 97.69 305 SER B N 1
ATOM 4767 C CA . SER B 1 305 ? 1.878 24.625 -1.309 1 97.69 305 SER B CA 1
ATOM 4768 C C . SER B 1 305 ? 0.942 23.453 -1.581 1 97.69 305 SER B C 1
ATOM 4770 O O . SER B 1 305 ? 0.573 22.719 -0.661 1 97.69 305 SER B O 1
ATOM 4772 N N . PRO B 1 306 ? 0.667 23.172 -2.807 1 97.38 306 PRO B N 1
ATOM 4773 C CA . PRO B 1 306 ? -0.336 22.156 -3.162 1 97.38 306 PRO B CA 1
ATOM 4774 C C . PRO B 1 306 ? -0.058 20.797 -2.525 1 97.38 306 PRO B C 1
ATOM 4776 O O . PRO B 1 306 ? -0.993 20.078 -2.152 1 97.38 306 PRO B O 1
ATOM 4779 N N . HIS B 1 307 ? 1.186 20.438 -2.348 1 97.88 307 HIS B N 1
ATOM 4780 C CA . HIS B 1 307 ? 1.526 19.125 -1.808 1 97.88 307 HIS B CA 1
ATOM 4781 C C . HIS B 1 307 ? 1.207 19.047 -0.319 1 97.88 307 HIS B C 1
ATOM 4783 O O . HIS B 1 307 ? 1.11 17.953 0.24 1 97.88 307 HIS B O 1
ATOM 4789 N N . LEU B 1 308 ? 1 20.219 0.384 1 98.25 308 LEU B N 1
ATOM 4790 C CA . LEU B 1 308 ? 0.674 20.234 1.806 1 98.25 308 LEU B CA 1
ATOM 4791 C C . LEU B 1 308 ? -0.828 20.391 2.018 1 98.25 308 LEU B C 1
ATOM 4793 O O . LEU B 1 308 ? -1.352 20.031 3.072 1 98.25 308 LEU B O 1
ATOM 4797 N N . ASP B 1 309 ? -1.535 20.875 1.054 1 97.81 309 ASP B N 1
ATOM 4798 C CA . ASP B 1 309 ? -2.928 21.297 1.184 1 97.81 309 ASP B CA 1
ATOM 4799 C C . ASP B 1 309 ? -3.826 20.125 1.544 1 97.81 309 ASP B C 1
ATOM 4801 O O . ASP B 1 309 ? -4.812 20.281 2.264 1 97.81 309 ASP B O 1
ATOM 4805 N N . PRO B 1 310 ? -3.482 18.891 1.035 1 98.12 310 PRO B N 1
ATOM 4806 C CA . PRO B 1 310 ? -4.328 17.766 1.43 1 98.12 310 PRO B CA 1
ATOM 4807 C C . PRO B 1 310 ? -4.383 17.578 2.943 1 98.12 310 PRO B C 1
ATOM 4809 O O . PRO B 1 310 ? -5.387 17.094 3.471 1 98.12 310 PRO B O 1
ATOM 4812 N N . LEU B 1 311 ? -3.328 17.953 3.641 1 98.12 311 LEU B N 1
ATOM 4813 C CA . LEU B 1 311 ? -3.309 17.844 5.098 1 98.12 311 LEU B CA 1
ATOM 4814 C C . LEU B 1 311 ? -4.344 18.781 5.723 1 98.12 311 LEU B C 1
ATOM 4816 O O . LEU B 1 311 ? -4.988 18.422 6.711 1 98.12 311 LEU B O 1
ATOM 4820 N N . VAL B 1 312 ? -4.527 19.922 5.16 1 97.31 312 VAL B N 1
ATOM 4821 C CA . VAL B 1 312 ? -5.523 20.891 5.625 1 97.31 312 VAL B CA 1
ATOM 4822 C C . VAL B 1 312 ? -6.926 20.344 5.371 1 97.31 312 VAL B C 1
ATOM 4824 O O . VAL B 1 312 ? -7.789 20.406 6.254 1 97.31 312 VAL B O 1
ATOM 4827 N N . SER B 1 313 ? -7.102 19.766 4.195 1 96 313 SER B N 1
ATOM 4828 C CA . SER B 1 313 ? -8.391 19.188 3.824 1 96 313 SER B CA 1
ATOM 4829 C C . SER B 1 313 ? -8.773 18.047 4.758 1 96 313 SER B C 1
ATOM 4831 O O . SER B 1 313 ? -9.953 17.812 5.016 1 96 313 SER B O 1
ATOM 4833 N N . LEU B 1 314 ? -7.801 17.375 5.258 1 97.38 314 LEU B N 1
ATOM 4834 C CA . LEU B 1 314 ? -8.047 16.219 6.121 1 97.38 314 LEU B CA 1
ATOM 4835 C C . LEU B 1 314 ? -8.734 16.656 7.41 1 97.38 314 LEU B C 1
ATOM 4837 O O . LEU B 1 314 ? -9.562 15.914 7.949 1 97.38 314 LEU B O 1
ATOM 4841 N N . ILE B 1 315 ? -8.438 17.797 7.934 1 95 315 ILE B N 1
ATOM 4842 C CA . ILE B 1 315 ? -9.047 18.281 9.164 1 95 315 ILE B CA 1
ATOM 4843 C C . ILE B 1 315 ? -10.562 18.406 8.977 1 95 315 ILE B C 1
ATOM 4845 O O . ILE B 1 315 ? -11.336 18.047 9.867 1 95 315 ILE B O 1
ATOM 4849 N N . ASN B 1 316 ? -10.93 18.875 7.816 1 93.19 316 ASN B N 1
ATOM 4850 C CA . ASN B 1 316 ? -12.352 18.938 7.5 1 93.19 316 ASN B CA 1
ATOM 4851 C C . ASN B 1 316 ? -12.984 17.562 7.445 1 93.19 316 ASN B C 1
ATOM 4853 O O . ASN B 1 316 ? -14.109 17.359 7.91 1 93.19 316 ASN B O 1
ATOM 4857 N N . TYR B 1 317 ? -12.32 16.719 6.867 1 96.25 317 TYR B N 1
ATOM 4858 C CA . TYR B 1 317 ? -12.812 15.344 6.797 1 96.25 317 TYR B CA 1
ATOM 4859 C C . TYR B 1 317 ? -12.969 14.75 8.195 1 96.25 317 TYR B C 1
ATOM 4861 O O . TYR B 1 317 ? -13.945 14.047 8.469 1 96.25 317 TYR B O 1
ATOM 4869 N N . TYR B 1 318 ? -11.938 15.016 9.109 1 96.5 318 TYR B N 1
ATOM 4870 C CA . TYR B 1 318 ? -12.039 14.516 10.477 1 96.5 318 TYR B CA 1
ATOM 4871 C C . TYR B 1 318 ? -13.328 14.992 11.141 1 96.5 318 TYR B C 1
ATOM 4873 O O . TYR B 1 318 ? -13.992 14.219 11.844 1 96.5 318 TYR B O 1
ATOM 4881 N N . ARG B 1 319 ? -13.688 16.25 10.898 1 94.88 319 ARG B N 1
ATOM 4882 C CA . ARG B 1 319 ? -14.922 16.812 11.461 1 94.88 319 ARG B CA 1
ATOM 4883 C C . ARG B 1 319 ? -16.141 16.078 10.922 1 94.88 319 ARG B C 1
ATOM 4885 O O . ARG B 1 319 ? -17.047 15.734 11.68 1 94.88 319 ARG B O 1
ATOM 4892 N N . VAL B 1 320 ? -16.109 15.812 9.664 1 95.44 320 VAL B N 1
ATOM 4893 C CA . VAL B 1 320 ? -17.234 15.164 9 1 95.44 320 VAL B CA 1
ATOM 4894 C C . VAL B 1 320 ? -17.391 13.734 9.516 1 95.44 320 VAL B C 1
ATOM 4896 O O . VAL B 1 320 ? -18.484 13.32 9.914 1 95.44 320 VAL B O 1
ATOM 4899 N N . ILE B 1 321 ? -16.297 12.961 9.523 1 96.75 321 ILE B N 1
ATOM 4900 C CA . ILE B 1 321 ? -16.391 11.539 9.852 1 96.75 321 ILE B CA 1
ATOM 4901 C C . ILE B 1 321 ? -16.734 11.383 11.336 1 96.75 321 ILE B C 1
ATOM 4903 O O . ILE B 1 321 ? -17.422 10.43 11.719 1 96.75 321 ILE B O 1
ATOM 4907 N N . GLU B 1 322 ? -16.219 12.336 12.188 1 96.5 322 GLU B N 1
ATOM 4908 C CA . GLU B 1 322 ? -16.594 12.336 13.602 1 96.5 322 GLU B CA 1
ATOM 4909 C C . GLU B 1 322 ? -18.094 12.523 13.773 1 96.5 322 GLU B C 1
ATOM 4911 O O . GLU B 1 322 ? -18.734 11.797 14.539 1 96.5 322 GLU B O 1
ATOM 4916 N N . ALA B 1 323 ? -18.641 13.461 13.078 1 95.56 323 ALA B N 1
ATOM 4917 C CA . ALA B 1 323 ? -20.062 13.727 13.148 1 95.56 323 ALA B CA 1
ATOM 4918 C C . ALA B 1 323 ? -20.875 12.531 12.648 1 95.56 323 ALA B C 1
ATOM 4920 O O . ALA B 1 323 ? -21.891 12.164 13.258 1 95.56 323 ALA B O 1
ATOM 4921 N N . VAL B 1 324 ? -20.438 11.945 11.562 1 97.19 324 VAL B N 1
ATOM 4922 C CA . VAL B 1 324 ? -21.109 10.773 10.992 1 97.19 324 VAL B CA 1
ATOM 4923 C C . VAL B 1 324 ? -21.078 9.625 12 1 97.19 324 VAL B C 1
ATOM 4925 O O . VAL B 1 324 ? -22.078 8.93 12.188 1 97.19 324 VAL B O 1
ATOM 4928 N N . THR B 1 325 ? -19.922 9.422 12.617 1 97.06 325 THR B N 1
ATOM 4929 C CA . THR B 1 325 ? -19.75 8.359 13.609 1 97.06 325 THR B CA 1
ATOM 4930 C C . THR B 1 325 ? -20.75 8.516 14.742 1 97.06 325 THR B C 1
ATOM 4932 O O . THR B 1 325 ? -21.438 7.555 15.102 1 97.06 325 THR B O 1
ATOM 4935 N N . ARG B 1 326 ? -20.891 9.703 15.273 1 96.38 326 ARG B N 1
ATOM 4936 C CA . ARG B 1 326 ? -21.828 9.977 16.375 1 96.38 326 ARG B CA 1
ATOM 4937 C C . ARG B 1 326 ? -23.266 9.805 15.914 1 96.38 326 ARG B C 1
ATOM 4939 O O . ARG B 1 326 ? -24.094 9.242 16.641 1 96.38 326 ARG B O 1
ATOM 4946 N N . ARG B 1 327 ? -23.531 10.266 14.797 1 96.19 327 ARG B N 1
ATOM 4947 C CA . ARG B 1 327 ? -24.875 10.156 14.266 1 96.19 327 ARG B CA 1
ATOM 4948 C C . ARG B 1 327 ? -25.281 8.695 14.094 1 96.19 327 ARG B C 1
ATOM 4950 O O . ARG B 1 327 ? -26.453 8.344 14.25 1 96.19 327 ARG B O 1
ATOM 4957 N N . LYS B 1 328 ? -24.344 7.828 13.781 1 96.25 328 LYS B N 1
ATOM 4958 C CA . LYS B 1 328 ? -24.594 6.398 13.617 1 96.25 328 LYS B CA 1
ATOM 4959 C C . LYS B 1 328 ? -24.734 5.711 14.977 1 96.25 328 LYS B C 1
ATOM 4961 O O . LYS B 1 328 ? -25.031 4.52 15.047 1 96.25 328 LYS B O 1
ATOM 4966 N N . GLY B 1 329 ? -24.422 6.449 16.062 1 95.62 329 GLY B N 1
ATOM 4967 C CA . GLY B 1 329 ? -24.562 5.922 17.406 1 95.62 329 GLY B CA 1
ATOM 4968 C C . GLY B 1 329 ? -23.297 5.297 17.953 1 95.62 329 GLY B C 1
ATOM 4969 O O . GLY B 1 329 ? -23.328 4.594 18.953 1 95.62 329 GLY B O 1
ATOM 4970 N N . PHE B 1 330 ? -22.188 5.48 17.25 1 95.38 330 PHE B N 1
ATOM 4971 C CA . PHE B 1 330 ? -20.906 4.941 17.688 1 95.38 330 PHE B CA 1
ATOM 4972 C C . PHE B 1 330 ? -20.141 5.969 18.516 1 95.38 330 PHE B C 1
ATOM 4974 O O . PHE B 1 330 ? -20.453 7.164 18.484 1 95.38 330 PHE B O 1
ATOM 4981 N N . ASP B 1 331 ? -19.234 5.504 19.328 1 95.25 331 ASP B N 1
ATOM 4982 C CA . ASP B 1 331 ? -18.297 6.348 20.062 1 95.25 331 ASP B CA 1
ATOM 4983 C C . ASP B 1 331 ? -17 6.508 19.281 1 95.25 331 ASP B C 1
ATOM 4985 O O . ASP B 1 331 ? -16.203 5.566 19.188 1 95.25 331 ASP B O 1
ATOM 4989 N N . PRO B 1 332 ? -16.703 7.664 18.812 1 95.06 332 PRO B N 1
ATOM 4990 C CA . PRO B 1 332 ? -15.469 7.852 18.047 1 95.06 332 PRO B CA 1
ATOM 4991 C C . PRO B 1 332 ? -14.211 7.574 18.859 1 95.06 332 PRO B C 1
ATOM 4993 O O . PRO B 1 332 ? -13.156 7.266 18.312 1 95.06 332 PRO B O 1
ATOM 4996 N N . ASP B 1 333 ? -14.281 7.707 20.188 1 94.88 333 ASP B N 1
ATOM 4997 C CA . ASP B 1 333 ? -13.117 7.625 21.062 1 94.88 333 ASP B CA 1
ATOM 4998 C C . ASP B 1 333 ? -12.812 6.176 21.438 1 94.88 333 ASP B C 1
ATOM 5000 O O . ASP B 1 333 ? -11.688 5.859 21.828 1 94.88 333 ASP B O 1
ATOM 5004 N N . LYS B 1 334 ? -13.797 5.312 21.328 1 92.94 334 LYS B N 1
ATOM 5005 C CA . LYS B 1 334 ? -13.664 3.912 21.719 1 92.94 334 LYS B CA 1
ATOM 5006 C C . LYS B 1 334 ? -14.336 2.992 20.703 1 92.94 334 LYS B C 1
ATOM 5008 O O . LYS B 1 334 ? -15.281 2.279 21.031 1 92.94 334 LYS B O 1
ATOM 5013 N N . PRO B 1 335 ? -13.742 2.945 19.547 1 89.69 335 PRO B N 1
ATOM 5014 C CA . PRO B 1 335 ? -14.32 2.037 18.562 1 89.69 335 PRO B CA 1
ATOM 5015 C C . PRO B 1 335 ? -14.312 0.58 19.016 1 89.69 335 PRO B C 1
ATOM 5017 O O . PRO B 1 335 ? -13.359 0.14 19.672 1 89.69 335 PRO B O 1
ATOM 5020 N N . ARG B 1 336 ? -15.273 -0.122 18.625 1 83.38 336 ARG B N 1
ATOM 5021 C CA . ARG B 1 336 ? -15.398 -1.531 18.984 1 83.38 336 ARG B CA 1
ATOM 5022 C C . ARG B 1 336 ? -14.188 -2.326 18.5 1 83.38 336 ARG B C 1
ATOM 5024 O O . ARG B 1 336 ? -13.672 -2.078 17.406 1 83.38 336 ARG B O 1
ATOM 5031 N N . ASN B 1 337 ? -13.68 -3.279 19.312 1 78.56 337 ASN B N 1
ATOM 5032 C CA . ASN B 1 337 ? -12.641 -4.254 18.984 1 78.56 337 ASN B CA 1
ATOM 5033 C C . ASN B 1 337 ? -11.266 -3.602 18.891 1 78.56 337 ASN B C 1
ATOM 5035 O O . ASN B 1 337 ? -10.305 -4.23 18.453 1 78.56 337 ASN B O 1
ATOM 5039 N N . LEU B 1 338 ? -11.219 -2.266 19.234 1 82.62 338 LEU B N 1
ATOM 5040 C CA . LEU B 1 338 ? -9.938 -1.582 19.062 1 82.62 338 LEU B CA 1
ATOM 5041 C C . LEU B 1 338 ? -9.43 -1.066 20.406 1 82.62 338 LEU B C 1
ATOM 5043 O O . LEU B 1 338 ? -10.219 -0.669 21.266 1 82.62 338 LEU B O 1
ATOM 5047 N N . ASN B 1 339 ? -8.078 -1.199 20.469 1 74.44 339 ASN B N 1
ATOM 5048 C CA . ASN B 1 339 ? -7.367 -0.589 21.578 1 74.44 339 ASN B CA 1
ATOM 5049 C C . ASN B 1 339 ? -6.379 0.472 21.109 1 74.44 339 ASN B C 1
ATOM 5051 O O . ASN B 1 339 ? -5.922 0.43 19.953 1 74.44 339 ASN B O 1
ATOM 5055 N N . LYS B 1 340 ? -6.18 1.385 22 1 68.19 340 LYS B N 1
ATOM 5056 C CA . LYS B 1 340 ? -5.285 2.482 21.641 1 68.19 340 LYS B CA 1
ATOM 5057 C C . LYS B 1 340 ? -3.883 1.97 21.328 1 68.19 340 LYS B C 1
ATOM 5059 O O . LYS B 1 340 ? -3.266 2.4 20.344 1 68.19 340 LYS B O 1
ATOM 5064 N N . VAL B 1 341 ? -3.354 1.188 22.219 1 61.12 341 VAL B N 1
ATOM 5065 C CA . VAL B 1 341 ? -2.037 0.601 22 1 61.12 341 VAL B CA 1
ATOM 5066 C C . VAL B 1 341 ? -2.184 -0.885 21.672 1 61.12 341 VAL B C 1
ATOM 5068 O O . VAL B 1 341 ? -2.809 -1.631 22.438 1 61.12 341 VAL B O 1
ATOM 5071 N N . THR B 1 342 ? -1.935 -1.2 20.375 1 58.97 342 THR B N 1
ATOM 5072 C CA . THR B 1 342 ? -2.094 -2.596 19.984 1 58.97 342 THR B CA 1
ATOM 5073 C C . THR B 1 342 ? -0.781 -3.357 20.141 1 58.97 342 THR B C 1
ATOM 5075 O O . THR B 1 342 ? 0.276 -2.881 19.734 1 58.97 342 THR B O 1
ATOM 5078 N N . VAL B 1 343 ? -0.856 -4.246 21.031 1 57.44 343 VAL B N 1
ATOM 5079 C CA . VAL B 1 343 ? 0.246 -5.199 21.094 1 57.44 343 VAL B CA 1
ATOM 5080 C C . VAL B 1 343 ? 0.134 -6.203 19.953 1 57.44 343 VAL B C 1
ATOM 5082 O O . VAL B 1 343 ? -0.889 -6.879 19.812 1 57.44 343 VAL B O 1
ATOM 5085 N N . THR B 1 344 ? 0.924 -5.969 18.938 1 57.88 344 THR B N 1
ATOM 5086 C CA . THR B 1 344 ? 0.952 -6.922 17.828 1 57.88 344 THR B CA 1
ATOM 5087 C C . THR B 1 344 ? 1.22 -8.336 18.344 1 57.88 344 THR B C 1
ATOM 5089 O O . THR B 1 344 ? 2.119 -8.547 19.156 1 57.88 344 THR B O 1
ATOM 5092 N N . VAL B 1 345 ? 0.224 -9.133 18 1 55.22 345 VAL B N 1
ATOM 5093 C CA . VAL B 1 345 ? 0.484 -10.531 18.344 1 55.22 345 VAL B CA 1
ATOM 5094 C C . VAL B 1 345 ? 1.641 -11.062 17.5 1 55.22 345 VAL B C 1
ATOM 5096 O O . VAL B 1 345 ? 1.701 -10.812 16.281 1 55.22 345 VAL B O 1
#

pLDDT: mean 93.93, std 9.72, range [26.8, 98.94]

Secondary structure (DSSP, 8-state):
--------HHHHHHHTHHHHHHHHHHHTHHHHHHHHHHHHHH--S-EEEEE-HHHHHHHHHHHHHHHHHH---EEE--HHHHHTT------TT-EEEEEESSS--HHHHHHHHHHHHTTPEEEEEES-TTSHHHHH-SEEEE-------SSS--HHHHHHHHHHHHHHHHHH--HHHHHHHHHHHHHHHH---TTHHHHHHHHHT-SEEEEEESTHHHHHHHHHHHHHHHHH--EEEEEEHHHHTSGGGGG--TT-EEEEE--SSTTHHHHHHHHHHHHHTT-EEEEESSS--SSEE------S-TTTHHHHHHHHHHHHHHHHHHHTT--TTS-TT--SS----/--------HHHHHHHTHHHHHHHHHHHTHHHHHHHHHHHHHH--S-EEEE--HHHHHHHHHHHHHHHHHH---EEE--HHHHHTT------TT-EEEEEESSS--HHHHHHHHHHHHTTPEEEEEES-TTSHHHHH-SEEEE-------SSS--HHHHHHHHHHHHHHHHHH--HHHHHHHHHHHHHHHH---TTHHHHHHHHHT-SEEEEEESTHHHHHHHHHHHHHHHHH--EEEEEETTTTTSGGGGG--TT-EEEEE--SSTTHHHHHHHHHHHHHTT-EEEEESSS--SSEE------S-TTTHHHHHHHHHHHHHHHHHHHTT--TTS-TT--SS----

Solvent-accessible surface area (backbone atoms only — not comparable to full-atom values): 33155 Å² total; per-residue (Å²): 132,84,74,80,64,76,75,49,55,37,56,53,40,43,71,44,30,27,61,24,39,48,51,27,58,61,73,38,47,64,54,23,50,49,51,20,51,48,47,64,72,46,58,41,61,30,35,35,34,31,52,56,71,60,36,29,28,32,50,44,26,38,38,39,50,37,26,48,64,59,10,37,43,44,18,72,47,58,34,50,43,31,59,51,62,60,24,65,35,45,29,71,49,16,41,30,39,38,34,31,61,60,26,66,48,65,42,54,40,35,32,50,52,36,36,40,76,19,42,17,52,30,34,21,37,22,52,36,71,87,19,65,32,33,69,71,29,79,38,68,47,66,27,61,48,66,89,74,81,27,46,52,75,43,28,58,44,56,21,46,39,50,52,44,47,44,38,39,23,51,55,54,63,40,62,56,51,45,51,15,58,70,35,35,31,56,21,47,62,61,47,56,76,59,64,41,64,66,54,29,54,56,54,58,72,37,59,52,35,37,20,20,9,58,67,36,19,24,22,48,14,41,44,51,14,45,50,33,20,31,33,48,60,18,59,39,44,52,35,40,44,68,54,40,66,38,54,62,32,36,63,49,33,78,62,34,39,34,43,30,37,54,44,81,47,77,54,33,68,45,47,51,51,41,50,51,54,45,39,74,53,29,29,38,35,35,32,37,21,81,66,94,62,71,71,44,57,37,50,46,44,68,33,83,18,39,76,55,25,35,64,35,31,44,54,52,48,51,56,37,49,49,52,29,7,46,74,73,70,40,49,53,40,61,28,63,80,54,63,70,75,66,78,71,106,131,85,77,81,65,75,76,50,56,38,55,54,41,44,70,44,29,26,62,25,40,47,50,26,58,61,73,39,45,64,55,24,49,50,52,19,51,49,46,65,72,47,58,42,60,29,36,36,35,32,52,56,70,61,34,30,27,30,48,45,25,39,38,40,50,35,25,49,65,60,11,36,44,44,18,71,46,60,34,50,43,32,58,49,62,61,24,65,36,46,27,70,51,16,41,31,40,38,34,31,62,60,26,67,49,64,43,52,40,34,31,50,53,35,36,42,75,18,43,18,52,31,34,22,37,22,51,35,71,85,19,65,33,32,68,72,30,78,37,68,46,67,27,61,48,66,88,74,82,26,45,53,76,43,26,57,44,54,22,44,37,50,52,44,47,43,36,40,22,51,54,55,62,40,62,57,51,45,51,14,58,71,33,35,29,59,21,47,63,62,47,56,74,61,66,42,64,66,54,31,54,56,55,58,71,37,59,53,35,38,20,19,8,58,65,36,21,24,23,47,15,42,43,52,13,46,49,34,20,34,32,48,60,18,58,37,43,53,33,40,45,67,54,39,67,38,54,61,32,36,63,49,33,78,63,35,39,34,43,29,36,55,42,82,45,79,54,33,68,44,46,51,51,41,52,51,54,45,39,75,53,30,28,38,35,34,33,37,21,81,68,93,61,71,69,44,56,36,49,47,43,67,34,83,19,39,77,56,25,36,64,36,31,43,56,51,48,51,55,39,50,49,52,29,7,47,74,74,69,40,49,54,41,61,28,62,79,52,61,70,76,66,77,73,106

InterPro domains:
  IPR001347 SIS domain [PF01380] (47-165)
  IPR001347 SIS domain [PF01380] (203-291)
  IPR001347 SIS domain [PS51464] (35-180)
  IPR001347 SIS domain [PS51464] (199-330)
  IPR035466 GlmS/AgaS, SIS domain 1 [cd05008] (47-164)
  IPR035490 GlmS/FrlB, SIS domain 2 [cd05009] (193-343)
  IPR046348 SIS domain superfamily [SSF53697] (9-342)

Nearest PDB structures (foldseek):
  8fdb-assembly1_A  TM=9.438E-01  e=1.387E-31  Shewanella denitrificans OS217
  7kqa-assembly1_B  TM=9.200E-01  e=1.124E-32  Stenotrophomonas maltophilia
  3fj1-assembly2_C  TM=9.318E-01  e=4.913E-32  Ruegeria pomeroyi DSS-3
  3hba-assembly1_A  TM=9.245E-01  e=9.317E-30  Shewanella denitrificans OS217
  8eol-assembly1_B  TM=9.383E-01  e=3.075E-28  Shewanella denitrificans OS217

Organism: Brucella melitensis biotype 1 (strain ATCC 23456 / CCUG 17765 / NCTC 10094 / 16M) (NCBI:txid224914)

Sequence (690 aa):
MTMNSPSSLMLQETEQSPAVVAKLLEKEAGTFAEIARIFRKNDPAVITTAARGSSDHAATFFKYLIEIATGVPVASIGPSIASVYGSRLKLKNGLHFTVSQSGASPDIIAAQEAAKKGGATTIAVVNVVGSPLARDADIVLALHAGEEKSVAATKSFIASVAALSGVVAASSGDAGLRGGLERLPEALAATRPEGREVVENLLFNARSLYTGGRGTAFAISLEAALKAKETANIHAEAFSLAELMHGPMRLIEEGFPIVSFLPRDEAFDTNIAALKRSHSFGASIVTLSDAQTPGFRLPSASTGSPHLDPLVSLINYYRVIEAVTRRKGFDPDKPRNLNKVTVTVMTMNSPSSLMLQETEQSPAVVAKLLEKEAGTFAEIARIFRKNDPAVITTAARGSSDHAATFFKYLIEIATGVPVASIGPSIASVYGSRLKLKNGLHFTVSQSGASPDIIAAQEAAKKGGATTIAVVNVVGSPLARDADIVLALHAGEEKSVAATKSFIASVAALSGVVAASSGDAGLRGGLERLPEALAATRPEGREVVENLLFNARSLYTGGRGTAFAISLEAALKAKETANIHAEAFSLAELMHGPMRLIEEGFPIVSFLPRDEAFDTNIAALKRSHSFGASIVTLSDAQTPGFRLPSASTGSPHLDPLVSLINYYRVIEAVTRRKGFDPDKPRNLNKVTVTV

Radius of gyration: 23.45 Å; Cα contacts (8 Å, |Δi|>4): 1664; chains: 2; bounding box: 62×60×55 Å

Foldseek 3Di:
DPPPPPFALLLVLLLCQLVLLVVLCVVCVVVLLVLLVLCVVLVFLEEEEEEDDLQVLLVQLLQLLLCVLPVRHYHYDYLCVCVPVNDQDQGASYEYEYEEAQLAAPSSQRVQVSNVSNHHQYEYEYQHCPHSNNVPHNYYRHLSSPDRQFLQDRSSSLSSNLSSLSNSCSNRVDVQSVQLSVCVSVQLNPFDLPPLVVVLVLLLPAQEEEEEAPRSQQSLSQSLQSLLCQQQVHNYYYDYLVPCVPDVLVPQAASHEYEYEAFPDPCRVVSLVSQQVSVVRHYAYEYADPDDHPHHYRDGGGSSRRSCVSSSSSSNSSVSSSVSSVVNVTRSRDGPPDDSDDHDD/DPPPPPAALLLVLLLCQLVLLVVLCVVCVVVLLVLLVLCVVLVFLEEEEEEDDLQVLLVQLLQLLLCVLPVRHYHYDYLCVCVPVNDQDQGASYEYEYEEAQLAAPSSQRVQVSNVSNHHQYEYEYQHCPHSNNVPHNHYRHLSSPDRQFLQDRSSSLSSNLSSLSNSCNNRVDVQSVQLSVCVSVQLNPFDLPQLVVVLVLLLPAQEEEEEAPRSQQSLSQSLQSLCCQQQVHNYYYDYLVPCVPDVLVPQAASHEYEYEAFPDPCRVVSLVSQQVSVVRHYAYEYADPDDHPHHYRYGGGSSRRSCVSSSSSSSSSVSSSVSSVVNVTRSRDGPPGDSDDHDD